Protein AF-A0A7Y6PYQ0-F1 (afdb_monomer_lite)

Sequence (535 aa):
MRLAVVCLALAAAGPAAAQTWSPADSWSPVDDDGWPRGVSLDDLRGLHECGPGELDVREGGPIGCRPSVIHDGPQLQFGIDWTSGPVFGSDRVSGGAHALGVEASYALTRSLSLAGRYELMGIAPSMLAMAEGALNQHFLGLLKYRLFGDEVGRKAWTLGAGAGWALRPSSLGSDAPLARVSLAREVGAFVDDNNAIGTALEVAYERTLDDDALSALLVSYRFGFELNIREPRNVDQPAPSSSTWRSFTADAYLGNALGFGSTLGLRANRVLSLETSAGFQFGRSDFSKQHGYSGSSWSVMTGPRLSLPFDPAAPYVQVQAGPAWFSRPEGSEIRGLAHAELGMRLHVGCGTVIDAGFWLRGDIEDRDVTSGGLLMRVGAGPSRGWRCGPAAPMFATRPAPPSTWTAETTPTEPPMYSTATLPPRPPTVSTETTVTVTPPVVEVRPIVVQPIVIEVELGIAIPGLQMRFDPRLVPIGRLRGAGHIAIEISGPSDALATFQSQLAATLDRSGVRVEGWSLVATGSTRIRARITITP

Radius of gyration: 32.63 Å; chains: 1; bounding box: 100×101×70 Å

Structure (mmCIF, N/CA/C/O backbone):
data_AF-A0A7Y6PYQ0-F1
#
_entry.id   AF-A0A7Y6PYQ0-F1
#
loop_
_atom_site.group_PDB
_atom_site.id
_atom_site.type_symbol
_atom_site.label_atom_id
_atom_site.label_alt_id
_atom_site.label_comp_id
_atom_site.label_asym_id
_atom_site.label_entity_id
_atom_site.label_seq_id
_atom_site.pdbx_PDB_ins_code
_atom_site.Cartn_x
_atom_site.Cartn_y
_atom_site.Cartn_z
_atom_site.occupancy
_atom_site.B_iso_or_equiv
_atom_site.auth_seq_id
_atom_site.auth_comp_id
_atom_site.auth_asym_id
_atom_site.auth_atom_id
_atom_site.pdbx_PDB_model_num
ATOM 1 N N . MET A 1 1 ? -4.105 50.168 1.971 1.00 35.66 1 MET A N 1
ATOM 2 C CA . MET A 1 1 ? -4.107 49.999 3.438 1.00 35.66 1 MET A CA 1
ATOM 3 C C . MET A 1 1 ? -5.550 50.146 3.914 1.00 35.66 1 MET A C 1
ATOM 5 O O . MET A 1 1 ? -6.053 51.258 3.984 1.00 35.66 1 MET A O 1
ATOM 9 N N . ARG A 1 2 ? -6.278 49.031 4.060 1.00 26.16 2 ARG A N 1
ATOM 10 C CA . ARG A 1 2 ? -7.686 49.002 4.489 1.00 26.16 2 ARG A CA 1
ATOM 11 C C . ARG A 1 2 ? -7.860 47.875 5.508 1.00 26.16 2 ARG A C 1
ATOM 13 O O . ARG A 1 2 ? -7.449 46.751 5.243 1.00 26.16 2 ARG A O 1
ATOM 20 N N . LEU A 1 3 ? -8.409 48.256 6.660 1.00 26.83 3 LEU A N 1
ATOM 21 C CA . LEU A 1 3 ? -8.832 47.428 7.789 1.00 26.83 3 LEU A CA 1
ATOM 22 C C . LEU A 1 3 ? -9.786 46.310 7.341 1.00 26.83 3 LEU A C 1
ATOM 24 O O . LEU A 1 3 ? -10.718 46.580 6.586 1.00 26.83 3 LEU A O 1
ATOM 28 N N . ALA A 1 4 ? -9.625 45.115 7.909 1.00 27.91 4 ALA A N 1
ATOM 29 C CA . ALA A 1 4 ? -10.689 44.122 8.006 1.00 27.91 4 ALA A CA 1
ATOM 30 C C . ALA A 1 4 ? -10.852 43.721 9.478 1.00 27.91 4 ALA A C 1
ATOM 32 O O . ALA A 1 4 ? -9.918 43.268 10.135 1.00 27.91 4 ALA A O 1
ATOM 33 N N . VAL A 1 5 ? -12.055 43.994 9.972 1.00 27.00 5 VAL A N 1
ATOM 34 C CA . VAL A 1 5 ? -12.572 43.754 11.317 1.00 27.00 5 VAL A CA 1
ATOM 35 C C . VAL A 1 5 ? -12.870 42.262 11.472 1.00 27.00 5 VAL A C 1
ATOM 37 O O . VAL A 1 5 ? -13.586 41.694 10.653 1.00 27.00 5 VAL A O 1
ATOM 40 N N . VAL A 1 6 ? -12.339 41.633 12.521 1.00 26.03 6 VAL A N 1
ATOM 41 C CA . VAL A 1 6 ? -12.694 40.263 12.919 1.00 26.03 6 VAL A CA 1
ATOM 42 C C . VAL A 1 6 ? -13.790 40.349 13.980 1.00 26.03 6 VAL A C 1
ATOM 44 O O . VAL A 1 6 ? -13.564 40.859 15.076 1.00 26.03 6 VAL A O 1
ATOM 47 N N . CYS A 1 7 ? -14.989 39.869 13.645 1.00 24.75 7 CYS A N 1
ATOM 48 C CA . CYS A 1 7 ? -16.087 39.695 14.591 1.00 24.75 7 CYS A CA 1
ATOM 49 C C . CYS A 1 7 ? -15.813 38.491 15.504 1.00 24.75 7 CYS A C 1
ATOM 51 O O . CYS A 1 7 ? -15.767 37.349 15.050 1.00 24.75 7 CYS A O 1
ATOM 53 N N . LEU A 1 8 ? -15.671 38.765 16.800 1.00 26.64 8 LEU A N 1
ATOM 54 C CA . LEU A 1 8 ? -15.697 37.783 17.880 1.00 26.64 8 LEU A CA 1
ATOM 55 C C . LEU A 1 8 ? -17.166 37.419 18.165 1.00 26.64 8 LEU A C 1
ATOM 57 O O . LEU A 1 8 ? -17.925 38.264 18.636 1.00 26.64 8 LEU A O 1
ATOM 61 N N . ALA A 1 9 ? -17.575 36.180 17.899 1.00 28.95 9 ALA A N 1
ATOM 62 C CA . ALA A 1 9 ? -18.847 35.653 18.388 1.00 28.95 9 ALA A CA 1
ATOM 63 C C . ALA A 1 9 ? -18.600 34.906 19.709 1.00 28.95 9 ALA A C 1
ATOM 65 O O . ALA A 1 9 ? -18.033 33.814 19.717 1.00 28.95 9 ALA A O 1
ATOM 66 N N . LEU A 1 10 ? -19.004 35.511 20.832 1.00 28.27 10 LEU A N 1
ATOM 67 C CA . LEU A 1 10 ? -19.114 34.826 22.121 1.00 28.27 10 LEU A CA 1
ATOM 68 C C . LEU A 1 10 ? -20.274 33.822 22.047 1.00 28.27 10 LEU A C 1
ATOM 70 O O . LEU A 1 10 ? -21.436 34.218 21.992 1.00 28.27 10 LEU A O 1
ATOM 74 N N . ALA A 1 11 ? -19.966 32.528 22.091 1.00 33.81 11 ALA A N 1
ATOM 75 C CA . ALA A 1 11 ? -20.957 31.501 22.386 1.00 33.81 11 ALA A CA 1
ATOM 76 C C . ALA A 1 11 ? -21.149 31.424 23.909 1.00 33.81 11 ALA A C 1
ATOM 78 O O . ALA A 1 11 ? -20.239 31.035 24.642 1.00 33.81 11 ALA A O 1
ATOM 79 N N . ALA A 1 12 ? -22.329 31.822 24.382 1.00 31.22 12 ALA A N 1
ATOM 80 C CA . ALA A 1 12 ? -22.746 31.640 25.765 1.00 31.22 12 ALA A CA 1
ATOM 81 C C . ALA A 1 12 ? -22.901 30.139 26.065 1.00 31.22 12 ALA A C 1
ATOM 83 O O . ALA A 1 12 ? -23.666 29.438 25.403 1.00 31.22 12 ALA A O 1
ATOM 84 N N . ALA A 1 13 ? -22.167 29.645 27.061 1.00 32.59 13 ALA A N 1
ATOM 85 C CA . ALA A 1 13 ? -22.352 28.305 27.600 1.00 32.59 13 ALA A CA 1
ATOM 86 C C . ALA A 1 13 ? -23.666 28.263 28.396 1.00 32.59 13 ALA A C 1
ATOM 88 O O . ALA A 1 13 ? -23.779 28.891 29.448 1.00 32.59 13 ALA A O 1
ATOM 89 N N . GLY A 1 14 ? -24.666 27.545 27.883 1.00 35.75 14 GLY A N 1
ATOM 90 C CA . GLY A 1 14 ? -25.849 27.181 28.661 1.00 35.75 14 GLY A CA 1
ATOM 91 C C . GLY A 1 14 ? -25.487 26.168 29.759 1.00 35.75 14 GLY A C 1
ATOM 92 O O . GLY A 1 14 ? -24.555 25.381 29.569 1.00 35.75 14 GLY A O 1
ATOM 93 N N . PRO A 1 15 ? -26.182 26.177 30.910 1.00 33.56 15 PRO A N 1
ATOM 94 C CA . PRO A 1 15 ? -25.933 25.223 31.983 1.00 33.56 15 PRO A CA 1
ATOM 95 C C . PRO A 1 15 ? -26.202 23.793 31.500 1.00 33.56 15 PRO A C 1
ATOM 97 O O . PRO A 1 15 ? -27.210 23.522 30.848 1.00 33.56 15 PRO A O 1
ATOM 100 N N . ALA A 1 16 ? -25.282 22.883 31.824 1.00 34.84 16 ALA A N 1
ATOM 101 C CA . ALA A 1 16 ? -25.430 21.457 31.574 1.00 34.84 16 ALA A CA 1
ATOM 102 C C . ALA A 1 16 ? -26.696 20.948 32.277 1.00 34.84 16 ALA A C 1
ATOM 104 O O . ALA A 1 16 ? -26.800 21.015 33.503 1.00 34.84 16 ALA A O 1
ATOM 105 N N . ALA A 1 17 ? -27.667 20.471 31.498 1.00 35.34 17 ALA A N 1
ATOM 106 C CA . ALA A 1 17 ? -28.837 19.800 32.038 1.00 35.34 17 ALA A CA 1
ATOM 107 C C . ALA A 1 17 ? -28.369 18.548 32.791 1.00 35.34 17 ALA A C 1
ATOM 109 O O . ALA A 1 17 ? -27.677 17.698 32.229 1.00 35.34 17 ALA A O 1
ATOM 110 N N . ALA A 1 18 ? -28.717 18.465 34.074 1.00 36.00 18 ALA A N 1
ATOM 111 C CA . ALA A 1 18 ? -28.475 17.286 34.885 1.00 36.00 18 ALA A CA 1
ATOM 112 C C . ALA A 1 18 ? -29.192 16.092 34.243 1.00 36.00 18 ALA A C 1
ATOM 114 O O . ALA A 1 18 ? -30.410 16.109 34.066 1.00 36.00 18 ALA A O 1
ATOM 115 N N . GLN A 1 19 ? -28.415 15.078 33.872 1.00 33.50 19 GLN A N 1
ATOM 116 C CA . GLN A 1 19 ? -28.906 13.817 33.339 1.00 33.50 19 GLN A CA 1
ATOM 117 C C . GLN A 1 19 ? -29.659 13.103 34.471 1.00 33.50 19 GLN A C 1
ATOM 119 O O . GLN A 1 19 ? -29.058 12.518 35.370 1.00 33.50 19 GLN A O 1
ATOM 124 N N . THR A 1 20 ? -30.983 13.225 34.485 1.00 34.59 20 THR A N 1
ATOM 125 C CA . THR A 1 20 ? -31.844 12.447 35.375 1.00 34.59 20 THR A CA 1
ATOM 126 C C . THR A 1 20 ? -31.777 10.993 34.927 1.00 34.59 20 THR A C 1
ATOM 128 O O . THR A 1 20 ? -32.319 10.648 33.879 1.00 34.59 20 THR A O 1
ATOM 131 N N . TRP A 1 21 ? -31.078 10.154 35.693 1.00 30.89 21 TRP A N 1
ATOM 132 C CA . TRP A 1 21 ? -31.093 8.704 35.513 1.00 30.89 21 TRP A CA 1
ATOM 133 C C . TRP A 1 21 ? -32.529 8.207 35.710 1.00 30.89 21 TRP A C 1
ATOM 135 O O . TRP A 1 21 ? -33.088 8.352 36.798 1.00 30.89 21 TRP A O 1
ATOM 145 N N . SER A 1 22 ? -33.136 7.677 34.649 1.00 35.44 22 SER A N 1
ATOM 146 C CA . SER A 1 22 ? -34.445 7.030 34.717 1.00 35.44 22 SER A CA 1
ATOM 147 C C . SER A 1 22 ? -34.274 5.647 35.356 1.00 35.44 22 SER A C 1
ATOM 149 O O . SER A 1 22 ? -33.515 4.831 34.833 1.00 35.44 22 SER A O 1
ATOM 151 N N . PRO A 1 23 ? -34.934 5.343 36.484 1.00 43.72 23 PRO A N 1
ATOM 152 C CA . PRO A 1 23 ? -34.868 4.030 37.102 1.00 43.72 23 PRO A CA 1
ATOM 153 C C . PRO A 1 23 ? -35.843 3.086 36.389 1.00 43.72 23 PRO A C 1
ATOM 155 O O . PRO A 1 23 ? -36.969 2.917 36.845 1.00 43.72 23 PRO A O 1
ATOM 158 N N . ALA A 1 24 ? -35.415 2.542 35.248 1.00 43.62 24 ALA A N 1
ATOM 159 C CA . ALA A 1 24 ? -35.841 1.276 34.634 1.00 43.62 24 ALA A CA 1
ATOM 160 C C . ALA A 1 24 ? -35.403 1.272 33.161 1.00 43.62 24 ALA A C 1
ATOM 162 O O . ALA A 1 24 ? -36.240 1.297 32.259 1.00 43.62 24 ALA A O 1
ATOM 163 N N . ASP A 1 25 ? -34.095 1.249 32.901 1.00 50.03 25 ASP A N 1
ATOM 164 C CA . ASP A 1 25 ? -33.639 0.753 31.605 1.00 50.03 25 ASP A CA 1
ATOM 165 C C . ASP A 1 25 ? -33.978 -0.739 31.595 1.00 50.03 25 ASP A C 1
ATOM 167 O O . ASP A 1 25 ? -33.321 -1.546 32.256 1.00 50.03 25 ASP A O 1
ATOM 171 N N . SER A 1 26 ? -35.090 -1.087 30.942 1.00 55.53 26 SER A N 1
ATOM 172 C CA . SER A 1 26 ? -35.462 -2.469 30.666 1.00 55.53 26 SER A CA 1
ATOM 173 C C . SER A 1 26 ? -34.240 -3.150 30.071 1.00 55.53 26 SER A C 1
ATOM 175 O O . SER A 1 26 ? -33.748 -2.725 29.023 1.00 55.53 26 SER A O 1
ATOM 177 N N . TRP A 1 27 ? -33.713 -4.152 30.770 1.00 57.38 27 TRP A N 1
ATOM 178 C CA . TRP A 1 27 ? -32.608 -4.948 30.268 1.00 57.38 27 TRP A CA 1
ATOM 179 C C . TRP A 1 27 ? -33.005 -5.467 28.880 1.00 57.38 27 TRP A C 1
ATOM 181 O O . TRP A 1 27 ? -34.023 -6.137 28.727 1.00 57.38 27 TRP A O 1
ATOM 191 N N . SER A 1 28 ? -32.259 -5.057 27.856 1.00 64.25 28 SER A N 1
ATOM 192 C CA . SER A 1 28 ? -32.417 -5.570 26.501 1.00 64.25 28 SER A CA 1
ATOM 193 C C . SER A 1 28 ? -31.312 -6.599 26.287 1.00 64.25 28 SER A C 1
ATOM 195 O O . SER A 1 28 ? -30.143 -6.264 26.514 1.00 64.25 28 SER A O 1
ATOM 197 N N . PRO A 1 29 ? -31.636 -7.831 25.851 1.00 68.38 29 PRO A N 1
ATOM 198 C CA . PRO A 1 29 ? -30.625 -8.840 25.556 1.00 68.38 29 PRO A CA 1
ATOM 199 C C . PRO A 1 29 ? -29.759 -8.444 24.355 1.00 68.38 29 PRO A C 1
ATOM 201 O O . PRO A 1 29 ? -28.725 -9.060 24.123 1.00 68.38 29 PRO A O 1
ATOM 204 N N . VAL A 1 30 ? -30.169 -7.416 23.608 1.00 70.75 30 VAL A N 1
ATOM 205 C CA . VAL A 1 30 ? -29.414 -6.794 22.521 1.00 70.75 30 VAL A CA 1
ATOM 206 C C . VAL A 1 30 ? -29.123 -5.320 22.814 1.00 70.75 30 VAL A C 1
ATOM 208 O O . VAL A 1 30 ? -29.856 -4.659 23.553 1.00 70.75 30 VAL A O 1
ATOM 211 N N . ASP A 1 31 ? -28.029 -4.778 22.295 1.00 69.62 31 ASP A N 1
ATOM 212 C CA . ASP A 1 31 ? -27.807 -3.333 22.270 1.00 69.62 31 ASP A CA 1
ATOM 213 C C . ASP A 1 31 ? -28.745 -2.625 21.278 1.00 69.62 31 ASP A C 1
ATOM 215 O O . ASP A 1 31 ? -29.578 -3.257 20.625 1.00 69.62 31 ASP A O 1
ATOM 219 N N . ASP A 1 32 ? -28.645 -1.296 21.205 1.00 68.38 32 ASP A N 1
ATOM 220 C CA . ASP A 1 32 ? -29.481 -0.471 20.318 1.00 68.38 32 ASP A CA 1
ATOM 221 C C . ASP A 1 32 ? -29.288 -0.826 18.829 1.00 68.38 32 ASP A C 1
ATOM 223 O O . ASP A 1 32 ? -30.072 -0.408 17.978 1.00 68.38 32 ASP A O 1
ATOM 227 N N . ASP A 1 33 ? -28.268 -1.632 18.527 1.00 60.34 33 ASP A N 1
ATOM 228 C CA . ASP A 1 33 ? -27.847 -2.044 17.195 1.00 60.34 33 ASP A CA 1
ATOM 229 C C . ASP A 1 33 ? -28.195 -3.511 16.898 1.00 60.34 33 ASP A C 1
ATOM 231 O O . ASP A 1 33 ? -27.840 -4.037 15.842 1.00 60.34 33 ASP A O 1
ATOM 235 N N . GLY A 1 34 ? -28.896 -4.180 17.819 1.00 68.50 34 GLY A N 1
ATOM 236 C CA . GLY A 1 34 ? -29.306 -5.573 17.675 1.00 68.50 34 GLY A CA 1
ATOM 237 C C . GLY A 1 34 ? -28.211 -6.593 18.001 1.00 68.50 34 GLY A C 1
ATOM 238 O O . GLY A 1 34 ? -28.412 -7.782 17.746 1.00 68.50 34 GLY A O 1
ATOM 239 N N . TRP A 1 35 ? -27.073 -6.176 18.573 1.00 70.12 35 TRP A N 1
ATOM 240 C CA . TRP A 1 35 ? -26.009 -7.092 18.986 1.00 70.12 35 TRP A CA 1
ATOM 241 C C . TRP A 1 35 ? -26.268 -7.676 20.371 1.00 70.12 35 TRP A C 1
ATOM 243 O O . TRP A 1 35 ? -26.541 -6.916 21.299 1.00 70.12 35 TRP A O 1
ATOM 253 N N . PRO A 1 36 ? -26.153 -9.004 20.558 1.00 68.94 36 PRO A N 1
ATOM 254 C CA . PRO A 1 36 ? -26.341 -9.618 21.864 1.00 68.94 36 PRO A CA 1
ATOM 255 C C . PRO A 1 36 ? -25.394 -9.043 22.922 1.00 68.94 36 PRO A C 1
ATOM 257 O O . PRO A 1 36 ? -24.183 -8.979 22.711 1.00 68.94 36 PRO A O 1
ATOM 260 N N . ARG A 1 37 ? -25.940 -8.649 24.076 1.00 71.25 37 ARG A N 1
ATOM 261 C CA . ARG A 1 37 ? -25.167 -8.175 25.231 1.00 71.25 37 ARG A CA 1
ATOM 262 C C . ARG A 1 37 ? -24.650 -9.357 26.051 1.00 71.25 37 ARG A C 1
ATOM 264 O O . ARG A 1 37 ? -25.342 -10.364 26.170 1.00 71.25 37 ARG A O 1
ATOM 271 N N . GLY A 1 38 ? -23.481 -9.220 26.683 1.00 68.31 38 GLY A N 1
ATOM 272 C CA . GLY A 1 38 ? -22.981 -10.243 27.612 1.00 68.31 38 GLY A CA 1
ATOM 273 C C . GLY A 1 38 ? -22.249 -11.420 26.960 1.00 68.31 38 GLY A C 1
ATOM 274 O O . GLY A 1 38 ? -22.116 -12.457 27.611 1.00 68.31 38 GLY A O 1
ATOM 275 N N . VAL A 1 39 ? -21.887 -11.316 25.673 1.00 68.75 39 VAL A N 1
ATOM 276 C CA . VAL A 1 39 ? -21.270 -12.409 24.908 1.00 68.75 39 VAL A CA 1
ATOM 277 C C . VAL A 1 39 ? -19.976 -11.956 24.250 1.00 68.75 39 VAL A C 1
ATOM 279 O O . VAL A 1 39 ? -19.908 -10.886 23.636 1.00 68.75 39 VAL A O 1
ATOM 282 N N . SER A 1 40 ? -18.942 -12.796 24.353 1.00 69.81 40 SER A N 1
ATOM 283 C CA . SER A 1 40 ? -17.636 -12.480 23.796 1.00 69.81 40 SER A CA 1
ATOM 284 C C . SER A 1 40 ? -17.630 -12.601 22.272 1.00 69.81 40 SER A C 1
ATOM 286 O O . SER A 1 40 ? -18.321 -13.426 21.669 1.00 69.81 40 SER A O 1
ATOM 288 N N . LEU A 1 41 ? -16.777 -11.808 21.625 1.00 67.62 41 LEU A N 1
ATOM 289 C CA . LEU A 1 41 ? -16.562 -11.899 20.183 1.00 67.62 41 LEU A CA 1
ATOM 290 C C . LEU A 1 41 ? -16.124 -13.296 19.711 1.00 67.62 41 LEU A C 1
ATOM 292 O O . LEU A 1 41 ? -16.448 -13.686 18.591 1.00 67.62 41 LEU A O 1
ATOM 296 N N . ASP A 1 42 ? -15.396 -14.045 20.541 1.00 69.50 42 ASP A N 1
ATOM 297 C CA . ASP A 1 42 ? -14.980 -15.410 20.211 1.00 69.50 42 ASP A CA 1
ATOM 298 C C . ASP A 1 42 ? -16.155 -16.394 20.249 1.00 69.50 42 ASP A C 1
ATOM 300 O O . ASP A 1 42 ? -16.233 -17.270 19.385 1.00 69.50 42 ASP A O 1
ATOM 304 N N . ASP A 1 43 ? -17.113 -16.194 21.155 1.00 74.00 43 ASP A N 1
ATOM 305 C CA . ASP A 1 43 ? -18.348 -16.983 21.190 1.00 74.00 43 ASP A CA 1
ATOM 306 C C . ASP A 1 43 ? -19.216 -16.685 19.960 1.00 74.00 43 ASP A C 1
ATOM 308 O O . ASP A 1 43 ? -19.701 -17.602 19.297 1.00 74.00 43 ASP A O 1
ATOM 312 N N . LEU A 1 44 ? -19.333 -15.407 19.576 1.00 71.62 44 LEU A N 1
ATOM 313 C CA . LEU A 1 44 ? -20.064 -15.002 18.370 1.00 71.62 44 LEU A CA 1
ATOM 314 C C . LEU A 1 44 ? -19.398 -15.502 17.079 1.00 71.62 44 LEU A C 1
ATOM 316 O O . LEU A 1 44 ? -20.099 -15.792 16.112 1.00 71.62 44 LEU A O 1
ATOM 320 N N . ARG A 1 45 ? -18.064 -15.640 17.040 1.00 72.38 45 ARG A N 1
ATOM 321 C CA . ARG A 1 45 ? -17.329 -16.189 15.880 1.00 72.38 45 ARG A CA 1
ATOM 322 C C . ARG A 1 45 ? -17.669 -17.649 15.591 1.00 72.38 45 ARG A C 1
ATOM 324 O O . ARG A 1 45 ? -17.537 -18.072 14.444 1.00 72.38 45 ARG A O 1
ATOM 331 N N . GLY A 1 46 ? -18.070 -18.409 16.609 1.00 69.56 46 GLY A N 1
ATOM 332 C CA . GLY A 1 46 ? -18.496 -19.800 16.458 1.00 69.56 46 GLY A CA 1
ATOM 333 C C . GLY A 1 46 ? -19.895 -19.956 15.860 1.00 69.56 46 GLY A C 1
ATOM 334 O O . GLY A 1 46 ? -20.241 -21.049 15.414 1.00 69.56 46 GLY A O 1
ATOM 335 N N . LEU A 1 47 ? -20.689 -18.883 15.835 1.00 75.50 47 LEU A N 1
ATOM 336 C CA . LEU A 1 47 ? -22.068 -18.902 15.366 1.00 75.50 47 LEU A CA 1
ATOM 337 C C . LEU A 1 47 ? -22.148 -18.563 13.876 1.00 75.50 47 LEU A C 1
ATOM 339 O O . LEU A 1 47 ? -21.443 -17.682 13.367 1.00 75.50 47 LEU A O 1
ATOM 343 N N . HIS A 1 48 ? -23.046 -19.241 13.161 1.00 79.62 48 HIS A N 1
ATOM 344 C CA . HIS A 1 48 ? -23.400 -18.823 11.809 1.00 79.62 48 HIS A CA 1
ATOM 345 C C . HIS A 1 48 ? -24.149 -17.492 11.859 1.00 79.62 48 HIS A C 1
ATOM 347 O O . HIS A 1 48 ? -24.673 -17.073 12.888 1.00 79.62 48 HIS A O 1
ATOM 353 N N . GLU A 1 49 ? -24.156 -16.786 10.741 1.00 74.19 49 GLU A N 1
ATOM 354 C CA . GLU A 1 49 ? -24.847 -15.509 10.638 1.00 74.19 49 GLU A CA 1
ATOM 355 C C . GLU A 1 49 ? -26.356 -15.701 10.514 1.00 74.19 49 GLU A C 1
ATOM 357 O O . GLU A 1 49 ? -26.803 -16.571 9.769 1.00 74.19 49 GLU A O 1
ATOM 362 N N . CYS A 1 50 ? -27.123 -14.873 11.221 1.00 76.31 50 CYS A N 1
ATOM 363 C CA . CYS A 1 50 ? -28.575 -14.942 11.225 1.00 76.31 50 CYS A CA 1
ATOM 364 C C . CYS A 1 50 ? -29.154 -14.666 9.836 1.00 76.31 50 CYS A C 1
ATOM 366 O O . CYS A 1 50 ? -28.916 -13.611 9.242 1.00 76.31 50 CYS A O 1
ATOM 368 N N . GLY A 1 51 ? -29.988 -15.583 9.352 1.00 77.56 51 GLY A N 1
ATOM 369 C CA . GLY A 1 51 ? -30.904 -15.322 8.253 1.00 77.56 51 GLY A CA 1
ATOM 370 C C . GLY A 1 51 ? -32.042 -14.370 8.656 1.00 77.56 51 GLY A C 1
ATOM 371 O O . GLY A 1 51 ? -32.238 -14.065 9.839 1.00 77.56 51 GLY A O 1
ATOM 372 N N . PRO A 1 52 ? -32.842 -13.895 7.684 1.00 73.94 52 PRO A N 1
ATOM 373 C CA . PRO A 1 52 ? -34.027 -13.090 7.968 1.00 73.94 52 PRO A CA 1
ATOM 374 C C . PRO A 1 52 ? -34.972 -13.808 8.947 1.00 73.94 52 PRO A C 1
ATOM 376 O O . PRO A 1 52 ? -35.495 -14.874 8.633 1.00 73.94 52 PRO A O 1
ATOM 379 N N . GLY A 1 53 ? -35.196 -13.216 10.126 1.00 76.94 53 GLY A N 1
ATOM 380 C CA . GLY A 1 53 ? -36.080 -13.761 11.166 1.00 76.94 53 GLY A CA 1
ATOM 381 C C . GLY A 1 53 ? -35.466 -14.841 12.066 1.00 76.94 53 GLY A C 1
ATOM 382 O O . GLY A 1 53 ? -36.170 -15.371 12.917 1.00 76.94 53 GLY A O 1
ATOM 383 N N . GLU A 1 54 ? -34.180 -15.162 11.906 1.00 79.44 54 GLU A N 1
ATOM 384 C CA . GLU A 1 54 ? -33.495 -16.177 12.723 1.00 79.44 54 GLU A CA 1
ATOM 385 C C . GLU A 1 54 ? -32.992 -15.635 14.069 1.00 79.44 54 GLU A C 1
ATOM 387 O O . GLU A 1 54 ? -32.789 -16.392 15.017 1.00 79.44 54 GLU A O 1
ATOM 392 N N . LEU A 1 55 ? -32.816 -14.315 14.167 1.00 74.94 55 LEU A N 1
ATOM 393 C CA . LEU A 1 55 ? -32.398 -13.648 15.395 1.00 74.94 55 LEU A CA 1
ATOM 394 C C . LEU A 1 55 ? -33.549 -13.659 16.430 1.00 74.94 55 LEU A C 1
ATOM 396 O O . LEU A 1 55 ? -34.268 -12.674 16.578 1.00 74.94 55 LEU A O 1
ATOM 400 N N . ASP A 1 56 ? -33.732 -14.777 17.137 1.00 74.19 56 ASP A N 1
ATOM 401 C CA . ASP A 1 56 ? -34.633 -14.908 18.295 1.00 74.19 56 ASP A CA 1
ATOM 402 C C . ASP A 1 56 ? -33.829 -14.701 19.585 1.00 74.19 56 ASP A C 1
ATOM 404 O O . ASP A 1 56 ? -33.324 -15.649 20.192 1.00 74.19 56 ASP A O 1
ATOM 408 N N . VAL A 1 57 ? -33.644 -13.439 19.983 1.00 67.50 57 VAL A N 1
ATOM 409 C CA . VAL A 1 57 ? -32.940 -13.123 21.232 1.00 67.50 57 VAL A CA 1
ATOM 410 C C . VAL A 1 57 ? -33.942 -13.063 22.378 1.00 67.50 57 VAL A C 1
ATOM 412 O O . VAL A 1 57 ? -34.667 -12.083 22.544 1.00 67.50 57 VAL A O 1
ATOM 415 N N . ARG A 1 58 ? -33.971 -14.121 23.191 1.00 73.69 58 ARG A N 1
ATOM 416 C CA . ARG A 1 58 ? -34.747 -14.173 24.439 1.00 73.69 58 ARG A CA 1
ATOM 417 C C . ARG A 1 58 ? -33.838 -13.942 25.633 1.00 73.69 58 ARG A C 1
ATOM 419 O O . ARG A 1 58 ? -32.692 -14.383 25.640 1.00 73.69 58 ARG A O 1
ATOM 426 N N . GLU A 1 59 ? -34.366 -13.295 26.666 1.00 66.44 59 GLU A N 1
ATOM 427 C CA . GLU A 1 59 ? -33.671 -13.155 27.946 1.00 66.44 59 GLU A CA 1
ATOM 428 C C . GLU A 1 59 ? -33.245 -14.528 28.488 1.00 66.44 59 GLU A C 1
ATOM 430 O O . GLU A 1 59 ? -34.075 -15.419 28.669 1.00 66.44 59 GLU A O 1
ATOM 435 N N . GLY A 1 60 ? -31.934 -14.719 28.680 1.00 68.38 60 GLY A N 1
ATOM 436 C CA . GLY A 1 60 ? -31.344 -15.982 29.137 1.00 68.38 60 GLY A CA 1
ATOM 437 C C . GLY A 1 60 ? -31.354 -17.137 28.123 1.00 68.38 60 GLY A C 1
ATOM 438 O O . GLY A 1 60 ? -30.935 -18.241 28.471 1.00 68.38 60 GLY A O 1
ATOM 439 N N . GLY A 1 61 ? -31.823 -16.918 26.890 1.00 73.00 61 GLY A N 1
ATOM 440 C CA . GLY A 1 61 ? -31.804 -17.919 25.822 1.00 73.00 61 GLY A CA 1
ATOM 441 C C . GLY A 1 61 ? -30.424 -18.054 25.161 1.00 73.00 61 GLY A C 1
ATOM 442 O O . GLY A 1 61 ? -29.659 -17.088 25.139 1.00 73.00 61 GLY A O 1
ATOM 443 N N . PRO A 1 62 ? -30.076 -19.231 24.607 1.00 74.31 62 PRO A N 1
ATOM 444 C CA . PRO A 1 62 ? -28.856 -19.382 23.824 1.00 74.31 62 PRO A CA 1
ATOM 445 C C . PRO A 1 62 ? -28.941 -18.543 22.544 1.00 74.31 62 PRO A C 1
ATOM 447 O O . PRO A 1 62 ? -29.964 -18.541 21.859 1.00 74.31 62 PRO A O 1
ATOM 450 N N . ILE A 1 63 ? -27.848 -17.870 22.191 1.00 74.25 63 ILE A N 1
ATOM 451 C CA . ILE A 1 63 ? -27.746 -17.158 20.917 1.00 74.25 63 ILE A CA 1
ATOM 452 C C . ILE A 1 63 ? -27.474 -18.197 19.831 1.00 74.25 63 ILE A C 1
ATOM 454 O O . ILE A 1 63 ? -26.404 -18.802 19.796 1.00 74.25 63 ILE A O 1
ATOM 458 N N . GLY A 1 64 ? -28.462 -18.425 18.966 1.00 79.44 64 GLY A N 1
ATOM 459 C CA . GLY A 1 64 ? -28.363 -19.418 17.895 1.00 79.44 64 GLY A CA 1
ATOM 460 C C . GLY A 1 64 ? -27.534 -18.962 16.694 1.00 79.44 64 GLY A C 1
ATOM 461 O O . GLY A 1 64 ? -26.993 -19.802 15.984 1.00 79.44 64 GLY A O 1
ATOM 462 N N . CYS A 1 65 ? -27.425 -17.652 16.470 1.00 80.19 65 CYS A N 1
ATOM 463 C CA . CYS A 1 65 ? -26.755 -17.066 15.313 1.00 80.19 65 CYS A CA 1
ATOM 464 C C . CYS A 1 65 ? -26.203 -15.670 15.651 1.00 80.19 65 CYS A C 1
ATOM 466 O O . CYS A 1 65 ? -26.707 -14.993 16.548 1.00 80.19 65 CYS A O 1
ATOM 468 N N . ARG A 1 66 ? -25.172 -15.212 14.934 1.00 76.62 66 ARG A N 1
ATOM 469 C CA . ARG A 1 66 ? -24.650 -13.843 15.063 1.00 76.62 66 ARG A CA 1
ATOM 470 C C . ARG A 1 66 ? -25.408 -12.885 14.132 1.00 76.62 66 ARG A C 1
ATOM 472 O O . ARG A 1 66 ? -25.625 -13.245 12.973 1.00 76.62 66 ARG A O 1
ATOM 479 N N . PRO A 1 67 ? -25.766 -11.667 14.568 1.00 70.62 67 PRO A N 1
ATOM 480 C CA . PRO A 1 67 ? -26.309 -10.656 13.666 1.00 70.62 67 PRO A CA 1
ATOM 481 C C . PRO A 1 67 ? -25.354 -10.397 12.493 1.00 70.62 67 PRO A C 1
ATOM 483 O O . PRO A 1 67 ? -24.129 -10.438 12.650 1.00 70.62 67 PRO A O 1
ATOM 486 N N . SER A 1 68 ? -25.904 -10.114 11.313 1.00 68.00 68 SER A N 1
ATOM 487 C CA . SER A 1 68 ? -25.108 -9.585 10.203 1.00 68.00 68 SER A CA 1
ATOM 488 C C . SER A 1 68 ? -24.514 -8.236 10.605 1.00 68.00 68 SER A C 1
ATOM 490 O O . SER A 1 68 ? -25.218 -7.449 11.241 1.00 68.00 68 SER A O 1
ATOM 492 N N . VAL A 1 69 ? -23.287 -7.900 10.191 1.00 65.69 69 VAL A N 1
ATOM 493 C CA . VAL A 1 69 ? -22.839 -6.502 10.304 1.00 65.69 69 VAL A CA 1
ATOM 494 C C . VAL A 1 69 ? -23.713 -5.666 9.377 1.00 65.69 69 VAL A C 1
ATOM 496 O O . VAL A 1 69 ? -23.659 -5.787 8.153 1.00 65.69 69 VAL A O 1
ATOM 499 N N . ILE A 1 70 ? -24.585 -4.868 9.984 1.00 58.09 70 ILE A N 1
ATOM 500 C CA . ILE A 1 70 ? -25.510 -4.002 9.266 1.00 58.09 70 ILE A CA 1
ATOM 501 C C . ILE A 1 70 ? -24.710 -2.808 8.745 1.00 58.09 70 ILE A C 1
ATOM 503 O O . ILE A 1 70 ? -23.999 -2.137 9.495 1.00 58.09 70 ILE A O 1
ATOM 507 N N . HIS A 1 71 ? -24.816 -2.551 7.444 1.00 57.62 71 HIS A N 1
ATOM 508 C CA . HIS A 1 71 ? -24.291 -1.333 6.842 1.00 57.62 71 HIS A CA 1
ATOM 509 C C . HIS A 1 71 ? -25.333 -0.227 6.973 1.00 57.62 71 HIS A C 1
ATOM 511 O O . HIS A 1 71 ? -26.346 -0.240 6.270 1.00 57.62 71 HIS A O 1
ATOM 517 N N . ASP A 1 72 ? -25.069 0.756 7.830 1.00 55.78 72 ASP A N 1
ATOM 518 C CA . ASP A 1 72 ? -25.857 1.986 7.882 1.00 55.78 72 ASP A CA 1
ATOM 519 C C . ASP A 1 72 ? -25.399 2.924 6.748 1.00 55.78 72 ASP A C 1
ATOM 521 O O . ASP A 1 72 ? -24.681 3.905 6.933 1.00 55.78 72 ASP A O 1
ATOM 525 N N . GLY A 1 73 ? -25.789 2.587 5.516 1.00 66.56 73 GLY A N 1
ATOM 526 C CA . GLY A 1 73 ? -25.577 3.419 4.331 1.00 66.56 73 GLY A CA 1
ATOM 527 C C . GLY A 1 73 ? -24.432 2.981 3.403 1.00 66.56 73 GLY A C 1
ATOM 528 O O . GLY A 1 73 ? -23.978 1.838 3.452 1.00 66.56 73 GLY A O 1
ATOM 529 N N . PRO A 1 74 ? -24.000 3.867 2.486 1.00 70.81 74 PRO A N 1
ATOM 530 C CA . PRO A 1 74 ? -23.014 3.535 1.463 1.00 70.81 74 PRO A CA 1
ATOM 531 C C . PRO A 1 74 ? -21.637 3.284 2.077 1.00 70.81 74 PRO A C 1
ATOM 533 O O . PRO A 1 74 ? -21.087 4.167 2.732 1.00 70.81 74 PRO A O 1
ATOM 536 N N . GLN A 1 75 ? -21.060 2.109 1.833 1.00 83.94 75 GLN A N 1
ATOM 537 C CA . GLN A 1 75 ? -19.693 1.788 2.237 1.00 83.94 75 GLN A CA 1
ATOM 538 C C . GLN A 1 75 ? -18.741 2.061 1.076 1.00 83.94 75 GLN A C 1
ATOM 540 O O . GLN A 1 75 ? -18.929 1.563 -0.039 1.00 83.94 75 GLN A O 1
ATOM 545 N N . LEU A 1 76 ? -17.706 2.849 1.353 1.00 82.12 76 LEU A N 1
ATOM 546 C CA . LEU A 1 76 ? -16.680 3.203 0.381 1.00 82.12 76 LEU A CA 1
ATOM 547 C C . LEU A 1 76 ? -15.383 2.502 0.750 1.00 82.12 76 LEU A C 1
ATOM 549 O O . LEU A 1 76 ? -14.906 2.642 1.871 1.00 82.12 76 LEU A O 1
ATOM 553 N N . GLN A 1 77 ? -14.795 1.784 -0.195 1.00 88.25 77 GLN A N 1
ATOM 554 C CA . GLN A 1 77 ? -13.453 1.235 -0.070 1.00 88.25 77 GLN A CA 1
ATOM 555 C C . GLN A 1 77 ? -12.531 1.950 -1.044 1.00 88.25 77 GLN A C 1
ATOM 557 O O . GLN A 1 77 ? -12.888 2.186 -2.193 1.00 88.25 77 GLN A O 1
ATOM 562 N N . PHE A 1 78 ? -11.312 2.210 -0.611 1.00 84.88 78 PHE A N 1
ATOM 563 C CA . PHE A 1 78 ? -10.250 2.699 -1.469 1.00 84.88 78 PHE A CA 1
ATOM 564 C C . PHE A 1 78 ? -9.018 1.841 -1.246 1.00 84.88 78 PHE A C 1
ATOM 566 O O . PHE A 1 78 ? -8.733 1.437 -0.120 1.00 84.88 78 PHE A O 1
ATOM 573 N N . GLY A 1 79 ? -8.292 1.552 -2.313 1.00 84.44 79 GLY A N 1
ATOM 574 C CA . GLY A 1 79 ? -7.108 0.722 -2.271 1.00 84.44 79 GLY A CA 1
ATOM 575 C C . GLY A 1 79 ? -6.037 1.202 -3.229 1.00 84.44 79 GLY A C 1
ATOM 576 O O . GLY A 1 79 ? -6.314 1.833 -4.243 1.00 84.44 79 GLY A O 1
ATOM 577 N N . ILE A 1 80 ? -4.806 0.880 -2.874 1.00 81.56 80 ILE A N 1
ATOM 578 C CA . ILE A 1 80 ? -3.623 1.015 -3.707 1.00 81.56 80 ILE A CA 1
ATOM 579 C C . ILE A 1 80 ? -3.033 -0.380 -3.798 1.00 81.56 80 ILE A C 1
ATOM 581 O O . ILE A 1 80 ? -2.935 -1.078 -2.784 1.00 81.56 80 ILE A O 1
ATOM 585 N N . ASP A 1 81 ? -2.650 -0.803 -4.990 1.00 84.94 81 ASP A N 1
ATOM 586 C CA . ASP A 1 81 ? -2.095 -2.126 -5.190 1.00 84.94 81 ASP A CA 1
ATOM 587 C C . ASP A 1 81 ? -0.836 -2.114 -6.037 1.00 84.94 81 ASP A C 1
ATOM 589 O O . ASP A 1 81 ? -0.649 -1.304 -6.940 1.00 84.94 81 ASP A O 1
ATOM 593 N N . TRP A 1 82 ? 0.040 -3.048 -5.701 1.00 83.56 82 TRP A N 1
ATOM 594 C CA . TRP A 1 82 ? 1.140 -3.455 -6.544 1.00 83.56 82 TRP A CA 1
ATOM 595 C C . TRP A 1 82 ? 0.716 -4.721 -7.261 1.00 83.56 82 TRP A C 1
ATOM 597 O O . TRP A 1 82 ? 0.317 -5.679 -6.603 1.00 83.56 82 TRP A O 1
ATOM 607 N N . THR A 1 83 ? 0.898 -4.772 -8.572 1.00 87.00 83 THR A N 1
ATOM 608 C CA . THR A 1 83 ? 0.557 -5.922 -9.403 1.00 87.00 83 THR A CA 1
ATOM 609 C C . THR A 1 83 ? 1.785 -6.406 -10.173 1.00 87.00 83 THR A C 1
ATOM 611 O O . THR A 1 83 ? 2.590 -5.611 -10.647 1.00 87.00 83 THR A O 1
ATOM 614 N N . SER A 1 84 ? 1.974 -7.717 -10.290 1.00 82.25 84 SER A N 1
ATOM 615 C CA . SER A 1 84 ? 3.060 -8.298 -11.084 1.00 82.25 84 SER A CA 1
ATOM 616 C C . SER A 1 84 ? 2.707 -9.676 -11.614 1.00 82.25 84 SER A C 1
ATOM 618 O O . SER A 1 84 ? 2.050 -10.444 -10.916 1.00 82.25 84 SER A O 1
ATOM 620 N N . GLY A 1 85 ? 3.196 -10.036 -12.793 1.00 82.00 85 GLY A N 1
ATOM 621 C CA . GLY A 1 85 ? 3.048 -11.397 -13.296 1.00 82.00 85 GLY A CA 1
ATOM 622 C C . GLY A 1 85 ? 3.392 -11.547 -14.772 1.00 82.00 85 GLY A C 1
ATOM 623 O O . GLY A 1 85 ? 3.751 -10.566 -15.418 1.00 82.00 85 GLY A O 1
ATOM 624 N N . PRO A 1 86 ? 3.353 -12.771 -15.315 1.00 83.81 86 PRO A N 1
ATOM 625 C CA . PRO A 1 86 ? 3.632 -13.003 -16.723 1.00 83.81 86 PRO A CA 1
ATOM 626 C C . PRO A 1 86 ? 2.539 -12.448 -17.645 1.00 83.81 86 PRO A C 1
ATOM 628 O O . PRO A 1 86 ? 1.341 -12.556 -17.367 1.00 83.81 86 PRO A O 1
ATOM 631 N N . VAL A 1 87 ? 2.982 -11.926 -18.786 1.00 89.81 87 VAL A N 1
ATOM 632 C CA . VAL A 1 87 ? 2.165 -11.563 -19.947 1.00 89.81 87 VAL A CA 1
ATOM 633 C C . VAL A 1 87 ? 2.479 -12.528 -21.081 1.00 89.81 87 VAL A C 1
ATOM 635 O O . VAL A 1 87 ? 3.638 -12.846 -21.348 1.00 89.81 87 VAL A O 1
ATOM 638 N N . PHE A 1 88 ? 1.432 -12.971 -21.757 1.00 89.06 88 PHE A N 1
ATOM 639 C CA . PHE A 1 88 ? 1.437 -13.897 -22.872 1.00 89.06 88 PHE A CA 1
ATOM 640 C C . PHE A 1 88 ? 0.846 -13.189 -24.091 1.00 89.06 88 PHE A C 1
ATOM 642 O O . PHE A 1 88 ? -0.263 -12.657 -24.038 1.00 89.06 88 PHE A O 1
ATOM 649 N N . GLY A 1 89 ? 1.583 -13.195 -25.193 1.00 86.88 89 GLY A N 1
ATOM 650 C CA . GLY A 1 89 ? 1.165 -12.611 -26.462 1.00 86.88 89 GLY A CA 1
ATOM 651 C C . GLY A 1 89 ? 2.001 -13.188 -27.595 1.00 86.88 89 GLY A C 1
ATOM 652 O O . GLY A 1 89 ? 2.446 -14.332 -27.524 1.00 86.88 89 GLY A O 1
ATOM 653 N N . SER A 1 90 ? 2.273 -12.391 -28.626 1.00 81.81 90 SER A N 1
ATOM 654 C CA . SER A 1 90 ? 3.296 -12.754 -29.611 1.00 81.81 90 SER A CA 1
ATOM 655 C C . SER A 1 90 ? 4.691 -12.823 -28.966 1.00 81.81 90 SER A C 1
ATOM 657 O O . SER A 1 90 ? 4.907 -12.313 -27.861 1.00 81.81 90 SER A O 1
ATOM 659 N N . ASP A 1 91 ? 5.670 -13.401 -29.668 1.00 71.69 91 ASP A N 1
ATOM 660 C CA . ASP A 1 91 ? 7.068 -13.483 -29.206 1.00 71.69 91 ASP A CA 1
ATOM 661 C C . ASP A 1 91 ? 7.665 -12.110 -28.837 1.00 71.69 91 ASP A C 1
ATOM 663 O O . ASP A 1 91 ? 8.619 -12.026 -28.070 1.00 71.69 91 ASP A O 1
ATOM 667 N N . ARG A 1 92 ? 7.097 -11.018 -29.369 1.00 66.12 92 ARG A N 1
ATOM 668 C CA . ARG A 1 92 ? 7.526 -9.639 -29.094 1.00 66.12 92 ARG A CA 1
ATOM 669 C C . ARG A 1 92 ? 6.914 -9.031 -27.833 1.00 66.12 92 ARG A C 1
ATOM 671 O O . ARG A 1 92 ? 7.437 -8.032 -27.353 1.00 66.12 92 ARG A O 1
ATOM 678 N N . VAL A 1 93 ? 5.810 -9.588 -27.332 1.00 71.50 93 VAL A N 1
ATOM 679 C CA . VAL A 1 93 ? 5.010 -8.992 -26.245 1.00 71.50 93 VAL A CA 1
ATOM 680 C C . VAL A 1 93 ? 4.910 -9.903 -25.017 1.00 71.50 93 VAL A C 1
ATOM 682 O O . VAL A 1 93 ? 4.478 -9.476 -23.948 1.00 71.50 93 VAL A O 1
ATOM 685 N N . SER A 1 94 ? 5.360 -11.152 -25.140 1.00 82.00 94 SER A N 1
ATOM 686 C CA . SER A 1 94 ? 5.478 -12.063 -24.004 1.00 82.00 94 SER A CA 1
ATOM 687 C C . SER A 1 94 ? 6.600 -11.618 -23.060 1.00 82.00 94 SER A C 1
ATOM 689 O O . SER A 1 94 ? 7.699 -11.274 -23.498 1.00 82.00 94 SER A O 1
ATOM 691 N N . GLY A 1 95 ? 6.333 -11.616 -21.754 1.00 82.75 95 GLY A N 1
ATOM 692 C CA . GLY A 1 95 ? 7.268 -11.074 -20.771 1.00 82.75 95 GLY A CA 1
ATOM 693 C C . GLY A 1 95 ? 6.710 -10.998 -19.355 1.00 82.75 95 GLY A C 1
ATOM 694 O O . GLY A 1 95 ? 5.789 -11.726 -18.995 1.00 82.75 95 GLY A O 1
ATOM 695 N N . GLY A 1 96 ? 7.281 -10.111 -18.546 1.00 79.44 96 GLY A N 1
ATOM 696 C CA . GLY A 1 96 ? 6.755 -9.716 -17.244 1.00 79.44 96 GLY A CA 1
ATOM 697 C C . GLY A 1 96 ? 5.977 -8.403 -17.327 1.00 79.44 96 GLY A C 1
ATOM 698 O O . GLY A 1 96 ? 6.390 -7.462 -18.005 1.00 79.44 96 GLY A O 1
ATOM 699 N N . ALA A 1 97 ? 4.867 -8.340 -16.602 1.00 85.75 97 ALA A N 1
ATOM 700 C CA . ALA A 1 97 ? 4.154 -7.122 -16.262 1.00 85.75 97 ALA A CA 1
ATOM 701 C C . ALA A 1 97 ? 4.436 -6.748 -14.812 1.00 85.75 97 ALA A C 1
ATOM 703 O O . ALA A 1 97 ? 4.409 -7.604 -13.924 1.00 85.75 97 ALA A O 1
ATOM 704 N N . HIS A 1 98 ? 4.642 -5.457 -14.571 1.00 83.31 98 HIS A N 1
ATOM 705 C CA . HIS A 1 98 ? 4.555 -4.873 -13.241 1.00 83.31 98 HIS A CA 1
ATOM 706 C C . HIS A 1 98 ? 3.699 -3.628 -13.342 1.00 83.31 98 HIS A C 1
ATOM 708 O O . HIS A 1 98 ? 3.939 -2.765 -14.186 1.00 83.31 98 HIS A O 1
ATOM 714 N N . ALA A 1 99 ? 2.687 -3.558 -12.500 1.00 85.44 99 ALA A N 1
ATOM 715 C CA . ALA A 1 99 ? 1.737 -2.481 -12.506 1.00 85.44 99 ALA A CA 1
ATOM 716 C C . ALA A 1 99 ? 1.530 -1.934 -11.115 1.00 85.44 99 ALA A C 1
ATOM 718 O O . ALA A 1 99 ? 1.783 -2.573 -10.092 1.00 85.44 99 ALA A O 1
ATOM 719 N N . LEU A 1 100 ? 1.034 -0.718 -11.124 1.00 84.19 100 LEU A N 1
ATOM 720 C CA . LEU A 1 100 ? 0.590 -0.051 -9.944 1.00 84.19 100 LEU A CA 1
ATOM 721 C C . LEU A 1 100 ? -0.848 0.391 -10.146 1.00 84.19 100 LEU A C 1
ATOM 723 O O . LEU A 1 100 ? -1.134 1.165 -11.061 1.00 84.19 100 LEU A O 1
ATOM 727 N N . GLY A 1 101 ? -1.711 -0.082 -9.257 1.00 85.88 101 GLY A N 1
ATOM 728 C CA . GLY A 1 101 ? -3.130 0.185 -9.273 1.00 85.88 101 GLY A CA 1
ATOM 729 C C . GLY A 1 101 ? -3.585 1.128 -8.169 1.00 85.88 101 GLY A C 1
ATOM 730 O O . GLY A 1 101 ? -3.045 1.154 -7.060 1.00 85.88 101 GLY A O 1
ATOM 731 N N . VAL A 1 102 ? -4.633 1.884 -8.474 1.00 85.12 102 VAL A N 1
ATOM 732 C CA . VAL A 1 102 ? -5.537 2.455 -7.476 1.00 85.12 102 VAL A CA 1
ATOM 733 C C . VAL A 1 102 ? -6.944 1.964 -7.759 1.00 85.12 102 VAL A C 1
ATOM 735 O O . VAL A 1 102 ? -7.355 1.812 -8.910 1.00 85.12 102 VAL A O 1
ATOM 738 N N . GLU A 1 103 ? -7.703 1.736 -6.701 1.00 93.12 103 GLU A N 1
ATOM 739 C CA . GLU A 1 103 ? -9.057 1.226 -6.785 1.00 93.12 103 GLU A CA 1
ATOM 740 C C . GLU A 1 103 ? -9.964 1.971 -5.812 1.00 93.12 103 GLU A C 1
ATOM 742 O O . GLU A 1 103 ? -9.611 2.180 -4.655 1.00 93.12 103 GLU A O 1
ATOM 747 N N . ALA A 1 104 ? -11.154 2.338 -6.268 1.00 86.19 104 ALA A N 1
ATOM 748 C CA . ALA A 1 104 ? -12.232 2.817 -5.419 1.00 86.19 104 ALA A CA 1
ATOM 749 C C . ALA A 1 104 ? -13.444 1.915 -5.636 1.00 86.19 104 ALA A C 1
ATOM 751 O O . ALA A 1 104 ? -13.826 1.666 -6.778 1.00 86.19 104 ALA A O 1
ATOM 752 N N . SER A 1 105 ? -14.053 1.419 -4.563 1.00 93.25 105 SER A N 1
ATOM 753 C CA . SER A 1 105 ? -15.260 0.610 -4.642 1.00 93.25 105 SER A CA 1
ATOM 754 C C . SER A 1 105 ? -16.366 1.100 -3.723 1.00 93.25 105 SER A C 1
ATOM 756 O O . SER A 1 105 ? -16.134 1.712 -2.684 1.00 93.25 105 SER A O 1
ATOM 758 N N . TYR A 1 106 ? -17.586 0.840 -4.162 1.00 88.50 106 TYR A N 1
ATOM 759 C CA . TYR A 1 106 ? -18.832 1.177 -3.508 1.00 88.50 106 TYR A CA 1
ATOM 760 C C . TYR A 1 106 ? -19.585 -0.123 -3.238 1.00 88.50 106 TYR A C 1
ATOM 762 O O . TYR A 1 106 ? -19.913 -0.856 -4.179 1.00 88.50 106 TYR A O 1
ATOM 770 N N . ALA A 1 107 ? -19.845 -0.438 -1.971 1.00 90.56 107 ALA A N 1
ATOM 771 C CA . ALA A 1 107 ? -20.626 -1.617 -1.619 1.00 90.56 107 ALA A CA 1
ATOM 772 C C . ALA A 1 107 ? -22.116 -1.353 -1.879 1.00 90.56 107 ALA A C 1
ATOM 774 O O . ALA A 1 107 ? -22.714 -0.446 -1.305 1.00 90.56 107 ALA A O 1
ATOM 775 N N . LEU A 1 108 ? -22.711 -2.150 -2.768 1.00 87.06 108 LEU A N 1
ATOM 776 C CA . LEU A 1 108 ? -24.157 -2.174 -3.008 1.00 87.06 108 LEU A CA 1
ATOM 777 C C . LEU A 1 108 ? -24.873 -2.959 -1.909 1.00 87.06 108 LEU A C 1
ATOM 779 O O . LEU A 1 108 ? -25.984 -2.631 -1.507 1.00 87.06 108 LEU A O 1
ATOM 783 N N . THR A 1 109 ? -24.227 -4.032 -1.467 1.00 85.94 109 THR A N 1
ATOM 784 C CA . THR A 1 109 ? -24.629 -4.870 -0.345 1.00 85.94 109 THR A CA 1
ATOM 785 C C . THR A 1 109 ? -23.367 -5.274 0.405 1.00 85.94 109 THR A C 1
ATOM 787 O O . THR A 1 109 ? -22.255 -5.034 -0.064 1.00 85.94 109 THR A O 1
ATOM 790 N N . ARG A 1 110 ? -23.531 -5.983 1.518 1.00 81.50 110 ARG A N 1
ATOM 791 C CA . ARG A 1 110 ? -22.416 -6.574 2.257 1.00 81.50 110 ARG A CA 1
ATOM 792 C C . ARG A 1 110 ? -21.473 -7.410 1.391 1.00 81.50 110 ARG A C 1
ATOM 794 O O . ARG A 1 110 ? -20.253 -7.302 1.496 1.00 81.50 110 ARG A O 1
ATOM 801 N N . SER A 1 111 ? -22.042 -8.244 0.528 1.00 89.19 111 SER A N 1
ATOM 802 C CA . SER A 1 111 ? -21.268 -9.146 -0.321 1.00 89.19 111 SER A CA 1
ATOM 803 C C . SER A 1 111 ? -21.016 -8.588 -1.710 1.00 89.19 111 SER A C 1
ATOM 805 O O . SER A 1 111 ? -20.154 -9.112 -2.391 1.00 89.19 111 SER A O 1
ATOM 807 N N . LEU A 1 112 ? -21.730 -7.565 -2.170 1.00 92.81 112 LEU A N 1
ATOM 808 C CA . LEU A 1 112 ? -21.639 -7.099 -3.554 1.00 92.81 112 LEU A CA 1
ATOM 809 C C . LEU A 1 112 ? -21.130 -5.662 -3.613 1.00 92.81 112 LEU A C 1
ATOM 811 O O . LEU A 1 112 ? -21.760 -4.772 -3.046 1.00 92.81 112 LEU A O 1
ATOM 815 N N . SER A 1 113 ? -20.055 -5.415 -4.358 1.00 94.62 113 SER A N 1
ATOM 816 C CA . SER A 1 113 ? -19.554 -4.062 -4.609 1.00 94.62 113 SER A CA 1
ATOM 817 C C . SER A 1 113 ? -19.237 -3.800 -6.079 1.00 94.62 113 SER A C 1
ATOM 819 O O . SER A 1 113 ? -18.969 -4.714 -6.860 1.00 94.62 113 SER A O 1
ATOM 821 N N . LEU A 1 114 ? -19.294 -2.524 -6.454 1.00 95.81 114 LEU A N 1
ATOM 822 C CA . LEU A 1 114 ? -18.848 -2.007 -7.744 1.00 95.81 114 LEU A CA 1
ATOM 823 C C . LEU A 1 114 ? -17.552 -1.239 -7.535 1.00 95.81 114 LEU A C 1
ATOM 825 O O . LEU A 1 114 ? -17.495 -0.390 -6.652 1.00 95.81 114 LEU A O 1
ATOM 829 N N . ALA A 1 115 ? -16.530 -1.506 -8.338 1.00 96.06 115 ALA A N 1
ATOM 830 C CA . ALA A 1 115 ? -15.246 -0.830 -8.244 1.00 96.06 115 ALA A CA 1
ATOM 831 C C . ALA A 1 115 ? -14.828 -0.199 -9.571 1.00 96.06 115 ALA A C 1
ATOM 833 O O . ALA A 1 115 ? -15.034 -0.777 -10.635 1.00 96.06 115 ALA A O 1
ATOM 834 N N . GLY A 1 116 ? -14.201 0.969 -9.487 1.00 93.19 116 GLY A N 1
ATOM 835 C CA . GLY A 1 116 ? -13.374 1.531 -10.545 1.00 93.19 116 GLY A CA 1
ATOM 836 C C . GLY A 1 116 ? -11.906 1.320 -10.193 1.00 93.19 116 GLY A C 1
ATOM 837 O O . GLY A 1 116 ? -11.499 1.587 -9.061 1.00 93.19 116 GLY A O 1
ATOM 838 N N . ARG A 1 117 ? -11.118 0.842 -11.151 1.00 94.81 117 ARG A N 1
ATOM 839 C CA . ARG A 1 117 ? -9.688 0.579 -10.995 1.00 94.81 117 ARG A CA 1
ATOM 840 C C . ARG A 1 117 ? -8.911 1.229 -12.131 1.00 94.81 117 ARG A C 1
ATOM 842 O O . ARG A 1 117 ? -9.313 1.147 -13.288 1.00 94.81 117 ARG A O 1
ATOM 849 N N . TYR A 1 118 ? -7.807 1.871 -11.782 1.00 91.06 118 TYR A N 1
ATOM 850 C CA . TYR A 1 118 ? -6.831 2.394 -12.728 1.00 91.06 118 TYR A CA 1
ATOM 851 C C . TYR A 1 118 ? -5.491 1.727 -12.459 1.00 91.06 118 TYR A C 1
ATOM 853 O O . TYR A 1 118 ? -5.064 1.719 -11.308 1.00 91.06 118 TYR A O 1
ATOM 861 N N . GLU A 1 119 ? -4.829 1.211 -13.492 1.00 92.06 119 GLU A N 1
ATOM 862 C CA . GLU A 1 119 ? -3.473 0.673 -13.383 1.00 92.06 119 GLU A CA 1
ATOM 863 C C . GLU A 1 119 ? -2.515 1.338 -14.362 1.00 92.06 119 GLU A C 1
ATOM 865 O O . GLU A 1 119 ? -2.822 1.508 -15.540 1.00 92.06 119 GLU A O 1
ATOM 870 N N . LEU A 1 120 ? -1.314 1.649 -13.881 1.00 88.00 120 LEU A N 1
ATOM 871 C CA . LEU A 1 120 ? -0.167 1.974 -14.716 1.00 88.00 120 LEU A CA 1
ATOM 872 C C . LEU A 1 120 ? 0.757 0.756 -14.766 1.00 88.00 120 LEU A C 1
ATOM 874 O O . LEU A 1 120 ? 1.419 0.445 -13.778 1.00 88.00 120 LEU A O 1
ATOM 878 N N . MET A 1 121 ? 0.797 0.081 -15.911 1.00 88.06 121 MET A N 1
ATOM 879 C CA . MET A 1 121 ? 1.467 -1.198 -16.130 1.00 88.06 121 MET A CA 1
ATOM 880 C C . MET A 1 121 ? 2.636 -1.060 -17.104 1.00 88.06 121 MET A C 1
ATOM 882 O O . MET A 1 121 ? 2.465 -0.628 -18.236 1.00 88.06 121 MET A O 1
ATOM 886 N N . GLY A 1 122 ? 3.829 -1.478 -16.692 1.00 85.50 122 GLY A N 1
ATOM 887 C CA . GLY A 1 122 ? 4.949 -1.707 -17.601 1.00 85.50 122 GLY A CA 1
ATOM 888 C C . GLY A 1 122 ? 4.972 -3.165 -18.046 1.00 85.50 122 GLY A C 1
ATOM 889 O O . GLY A 1 122 ? 4.874 -4.053 -17.199 1.00 85.50 122 GLY A O 1
ATOM 890 N N . ILE A 1 123 ? 5.123 -3.417 -19.349 1.00 84.12 123 ILE A N 1
ATOM 891 C CA . ILE A 1 123 ? 5.306 -4.765 -19.914 1.00 84.12 123 ILE A CA 1
ATOM 892 C C . ILE A 1 123 ? 6.677 -4.834 -20.586 1.00 84.12 123 ILE A C 1
ATOM 894 O O . ILE A 1 123 ? 6.998 -3.993 -21.430 1.00 84.12 123 ILE A O 1
ATOM 898 N N . ALA A 1 124 ? 7.488 -5.829 -20.222 1.00 78.69 124 ALA A N 1
ATOM 899 C CA . ALA A 1 124 ? 8.794 -6.053 -20.837 1.00 78.69 124 ALA A CA 1
ATOM 900 C C . ALA A 1 124 ? 9.195 -7.539 -20.839 1.00 78.69 124 ALA A C 1
ATOM 902 O O . ALA A 1 124 ? 8.852 -8.266 -19.908 1.00 78.69 124 ALA A O 1
ATOM 903 N N . PRO A 1 125 ? 9.987 -8.001 -21.824 1.00 68.56 125 PRO A N 1
ATOM 904 C CA . PRO A 1 125 ? 10.422 -9.400 -21.921 1.00 68.56 125 PRO A CA 1
ATOM 905 C C . PRO A 1 125 ? 11.310 -9.858 -20.751 1.00 68.56 125 PRO A C 1
ATOM 907 O O . PRO A 1 125 ? 11.446 -11.053 -20.504 1.00 68.56 125 PRO A O 1
ATOM 910 N N . SER A 1 126 ? 11.908 -8.927 -20.003 1.00 66.56 126 SER A N 1
ATOM 911 C CA . SER A 1 126 ? 12.630 -9.216 -18.761 1.00 66.56 126 SER A CA 1
ATOM 912 C C . SER A 1 126 ? 12.513 -8.053 -17.773 1.00 66.56 126 SER A C 1
ATOM 914 O O . SER A 1 126 ? 12.278 -6.917 -18.185 1.00 66.56 126 SER A O 1
ATOM 916 N N . MET A 1 127 ? 12.737 -8.314 -16.477 1.00 54.03 127 MET A N 1
ATOM 917 C CA . MET A 1 127 ? 12.789 -7.248 -15.461 1.00 54.03 127 MET A CA 1
ATOM 918 C C . MET A 1 127 ? 13.863 -6.192 -15.778 1.00 54.03 127 MET A C 1
ATOM 920 O O . MET A 1 127 ? 13.643 -5.007 -15.555 1.00 54.03 127 MET A O 1
ATOM 924 N N . LEU A 1 128 ? 14.994 -6.611 -16.359 1.00 51.19 128 LEU A N 1
ATOM 925 C CA . LEU A 1 128 ? 16.074 -5.727 -16.818 1.00 51.19 128 LEU A CA 1
ATOM 926 C C . LEU A 1 128 ? 15.624 -4.802 -17.962 1.00 51.19 128 LEU A C 1
ATOM 928 O O . LEU A 1 128 ? 16.036 -3.650 -18.020 1.00 51.19 128 LEU A O 1
ATOM 932 N N . ALA A 1 129 ? 14.735 -5.282 -18.834 1.00 56.59 129 ALA A N 1
ATOM 933 C CA . ALA A 1 129 ? 14.197 -4.516 -19.956 1.00 56.59 129 ALA A CA 1
ATOM 934 C C . ALA A 1 129 ? 13.019 -3.599 -19.571 1.00 56.59 129 ALA A C 1
ATOM 936 O O . ALA A 1 129 ? 12.526 -2.861 -20.419 1.00 56.59 129 ALA A O 1
ATOM 937 N N . MET A 1 130 ? 12.553 -3.600 -18.314 1.00 57.03 130 MET A N 1
ATOM 938 C CA . MET A 1 130 ? 11.417 -2.759 -17.906 1.00 57.03 130 MET A CA 1
ATOM 939 C C . MET A 1 130 ? 11.687 -1.259 -18.003 1.00 57.03 130 MET A C 1
ATOM 941 O O . MET A 1 130 ? 10.745 -0.495 -18.195 1.00 57.03 130 MET A O 1
ATOM 945 N N . ALA A 1 131 ? 12.949 -0.827 -17.928 1.00 52.94 131 ALA A N 1
ATOM 946 C CA . ALA A 1 131 ? 13.313 0.573 -18.154 1.00 52.94 131 ALA A CA 1
ATOM 947 C C . ALA A 1 131 ? 12.995 1.046 -19.589 1.00 52.94 131 ALA A C 1
ATOM 949 O O . ALA A 1 131 ? 12.757 2.233 -19.817 1.00 52.94 131 ALA A O 1
ATOM 950 N N . GLU A 1 132 ? 12.950 0.113 -20.540 1.00 54.97 132 GLU A N 1
ATOM 951 C CA . GLU A 1 132 ? 12.583 0.317 -21.947 1.00 54.97 132 GLU A CA 1
ATOM 952 C C . GLU A 1 132 ? 11.167 -0.198 -22.257 1.00 54.97 132 GLU A C 1
ATOM 954 O O . GLU A 1 132 ? 10.692 -0.094 -23.388 1.00 54.97 132 GLU A O 1
ATOM 959 N N . GLY A 1 133 ? 10.498 -0.762 -21.246 1.00 59.06 133 GLY A N 1
ATOM 960 C CA . GLY A 1 133 ? 9.181 -1.361 -21.352 1.00 59.06 133 GLY A CA 1
ATOM 961 C C . GLY A 1 133 ? 8.133 -0.339 -21.766 1.00 59.06 133 GLY A C 1
ATOM 962 O O . GLY A 1 133 ? 8.143 0.823 -21.352 1.00 59.06 133 GLY A O 1
ATOM 963 N N . ALA A 1 134 ? 7.200 -0.788 -22.591 1.00 70.06 134 ALA A N 1
ATOM 964 C CA . ALA A 1 134 ? 6.101 0.044 -23.025 1.00 70.06 134 ALA A CA 1
ATOM 965 C C . ALA A 1 134 ? 5.108 0.268 -21.870 1.00 70.06 134 ALA A C 1
ATOM 967 O O . ALA A 1 134 ? 4.684 -0.676 -21.199 1.00 70.06 134 ALA A O 1
ATOM 968 N N . LEU A 1 135 ? 4.758 1.540 -21.654 1.00 77.56 135 LEU A N 1
ATOM 969 C CA . LEU A 1 135 ? 3.757 1.972 -20.683 1.00 77.56 135 LEU A CA 1
ATOM 970 C C . LEU A 1 135 ? 2.362 1.614 -21.174 1.00 77.56 135 LEU A C 1
ATOM 972 O O . LEU A 1 135 ? 1.959 2.042 -22.249 1.00 77.56 135 LEU A O 1
ATOM 976 N N . ASN A 1 136 ? 1.615 0.894 -20.359 1.00 84.94 136 ASN A N 1
ATOM 977 C CA . ASN A 1 136 ? 0.231 0.538 -20.594 1.00 84.94 136 ASN A CA 1
ATOM 978 C C . ASN A 1 136 ? -0.622 1.120 -19.460 1.00 84.94 136 ASN A C 1
ATOM 980 O O . ASN A 1 136 ? -0.252 1.014 -18.292 1.00 84.94 136 ASN A O 1
ATOM 984 N N . GLN A 1 137 ? -1.735 1.768 -19.786 1.00 90.44 137 GLN A N 1
ATOM 985 C CA . GLN A 1 137 ? -2.674 2.287 -18.788 1.00 90.44 137 GLN A CA 1
ATOM 986 C C . GLN A 1 137 ? -3.981 1.523 -18.882 1.00 90.44 137 GLN A C 1
ATOM 988 O O . GLN A 1 137 ? -4.574 1.460 -19.956 1.00 90.44 137 GLN A O 1
ATOM 993 N N . HIS A 1 138 ? -4.456 0.962 -17.779 1.00 94.12 138 HIS A N 1
ATOM 994 C CA . HIS A 1 138 ? -5.720 0.233 -17.747 1.00 94.12 138 HIS A CA 1
ATOM 995 C C . HIS A 1 138 ? -6.760 1.007 -16.957 1.00 94.12 138 HIS A C 1
ATOM 997 O O . HIS A 1 138 ? -6.491 1.474 -15.854 1.00 94.12 138 HIS A O 1
ATOM 1003 N N . PHE A 1 139 ? -7.970 1.082 -17.499 1.00 92.56 139 PHE A N 1
ATOM 1004 C CA . PHE A 1 139 ? -9.149 1.609 -16.821 1.00 92.56 139 PHE A CA 1
ATOM 1005 C C . PHE A 1 139 ? -10.192 0.503 -16.767 1.00 92.56 139 PHE A C 1
ATOM 1007 O O . PHE A 1 139 ? -10.665 0.063 -17.810 1.00 92.56 139 PHE A O 1
ATOM 1014 N N . LEU A 1 140 ? -10.548 0.046 -15.571 1.00 97.12 140 LEU A N 1
ATOM 1015 C CA . LEU A 1 140 ? -11.386 -1.129 -15.345 1.00 97.12 140 LEU A CA 1
ATOM 1016 C C . LEU A 1 140 ? -12.594 -0.776 -14.474 1.00 97.12 140 LEU A C 1
ATOM 1018 O O . LEU A 1 140 ? -12.460 -0.130 -13.435 1.00 97.12 140 LEU A O 1
ATOM 1022 N N . GLY A 1 141 ? -13.770 -1.259 -14.870 1.00 96.00 141 GLY A N 1
ATOM 1023 C CA . GLY A 1 141 ? -14.935 -1.388 -13.999 1.00 96.00 141 GLY A CA 1
ATOM 1024 C C . GLY A 1 141 ? -15.065 -2.837 -13.533 1.00 96.00 141 GLY A C 1
ATOM 1025 O O . GLY A 1 141 ? -15.059 -3.748 -14.360 1.00 96.00 141 GLY A O 1
ATOM 1026 N N . LEU A 1 142 ? -15.177 -3.063 -12.225 1.00 97.94 142 LEU A N 1
ATOM 1027 C CA . LEU A 1 142 ? -15.225 -4.392 -11.614 1.00 97.94 142 LEU A CA 1
ATOM 1028 C C . LEU A 1 142 ? -16.516 -4.569 -10.808 1.00 97.94 142 LEU A C 1
ATOM 1030 O O . LEU A 1 142 ? -16.879 -3.718 -10.001 1.00 97.94 142 LEU A O 1
ATOM 1034 N N . LEU A 1 143 ? -17.164 -5.716 -10.970 1.00 98.19 143 LEU A N 1
ATOM 1035 C CA . LEU A 1 143 ? -18.146 -6.247 -10.035 1.00 98.19 143 LEU A CA 1
ATOM 1036 C C . LEU A 1 143 ? -17.427 -7.210 -9.090 1.00 98.19 143 LEU A C 1
ATOM 1038 O O . LEU A 1 143 ? -16.709 -8.106 -9.541 1.00 98.19 143 LEU A O 1
ATOM 1042 N N . LYS A 1 144 ? -17.610 -7.030 -7.784 1.00 97.69 144 LYS A N 1
ATOM 1043 C CA . LYS A 1 144 ? -16.946 -7.836 -6.759 1.00 97.69 144 LYS A CA 1
ATOM 1044 C C . LYS A 1 144 ? -17.958 -8.511 -5.856 1.00 97.69 144 LYS A C 1
ATOM 1046 O O . LYS A 1 144 ? -18.891 -7.869 -5.380 1.00 97.69 144 LYS A O 1
ATOM 1051 N N . TYR A 1 145 ? -17.731 -9.790 -5.593 1.00 96.94 145 TYR A N 1
ATOM 1052 C CA . TYR A 1 145 ? -18.516 -10.599 -4.678 1.00 96.94 145 TYR A CA 1
ATOM 1053 C C . TYR A 1 145 ? -17.648 -11.110 -3.521 1.00 96.94 145 TYR A C 1
ATOM 1055 O O . TYR A 1 145 ? -16.697 -11.855 -3.745 1.00 96.94 145 TYR A O 1
ATOM 1063 N N . ARG A 1 146 ? -17.957 -10.700 -2.288 1.00 93.44 146 ARG A N 1
ATOM 1064 C CA . ARG A 1 146 ? -17.229 -11.012 -1.055 1.00 93.44 146 ARG A CA 1
ATOM 1065 C C . ARG A 1 146 ? -17.923 -12.114 -0.256 1.00 93.44 146 ARG A C 1
ATOM 1067 O O . ARG A 1 146 ? -19.080 -11.992 0.149 1.00 93.44 146 ARG A O 1
ATOM 1074 N N . LEU A 1 147 ? -17.155 -13.156 0.026 1.00 91.88 147 LEU A N 1
ATOM 1075 C CA . LEU A 1 147 ? -17.481 -14.308 0.853 1.00 91.88 147 LEU A CA 1
ATOM 1076 C C . LEU A 1 147 ? -16.734 -14.181 2.184 1.00 91.88 147 LEU A C 1
ATOM 1078 O O . LEU A 1 147 ? -15.540 -14.483 2.269 1.00 91.88 147 LEU A O 1
ATOM 1082 N N . PHE A 1 148 ? -17.415 -13.707 3.224 1.00 85.06 148 PHE A N 1
ATOM 1083 C CA . PHE A 1 148 ? -16.812 -13.561 4.547 1.00 85.06 148 PHE A CA 1
ATOM 1084 C C . PHE A 1 148 ? -16.645 -14.924 5.220 1.00 85.06 148 PHE A C 1
ATOM 1086 O O . PHE A 1 148 ? -17.613 -15.651 5.415 1.00 85.06 148 PHE A O 1
ATOM 1093 N N . GLY A 1 149 ? -15.408 -15.254 5.592 1.00 80.75 149 GLY A N 1
ATOM 1094 C CA . GLY A 1 149 ? -15.121 -16.393 6.470 1.00 80.75 149 GLY A CA 1
ATOM 1095 C C . GLY A 1 149 ? -15.091 -15.997 7.947 1.00 80.75 149 GLY A C 1
ATOM 1096 O O . GLY A 1 149 ? -15.364 -16.818 8.809 1.00 80.75 149 GLY A O 1
ATOM 1097 N N . ASP A 1 150 ? -14.747 -14.742 8.234 1.00 73.94 150 ASP A N 1
ATOM 1098 C CA . ASP A 1 150 ? -14.770 -14.140 9.569 1.00 73.94 150 ASP A CA 1
ATOM 1099 C C . ASP A 1 150 ? -14.890 -12.631 9.378 1.00 73.94 150 ASP A C 1
ATOM 1101 O O . ASP A 1 150 ? -13.949 -11.964 8.958 1.00 73.94 150 ASP A O 1
ATOM 1105 N N . GLU A 1 151 ? -16.076 -12.096 9.610 1.00 74.56 151 GLU A N 1
ATOM 1106 C CA . GLU A 1 151 ? -16.383 -10.699 9.322 1.00 74.56 151 GLU A CA 1
ATOM 1107 C C . GLU A 1 151 ? -15.774 -9.729 10.330 1.00 74.56 151 GLU A C 1
ATOM 1109 O O . GLU A 1 151 ? -15.294 -8.662 9.950 1.00 74.56 151 GLU A O 1
ATOM 1114 N N . VAL A 1 152 ? -15.712 -10.143 11.594 1.00 73.50 152 VAL A N 1
ATOM 1115 C CA . VAL A 1 152 ? -15.089 -9.381 12.679 1.00 73.50 152 VAL A CA 1
ATOM 1116 C C . VAL A 1 152 ? -13.600 -9.223 12.392 1.00 73.50 152 VAL A C 1
ATOM 1118 O O . VAL A 1 152 ? -13.053 -8.126 12.431 1.00 73.50 152 VAL A O 1
ATOM 1121 N N . GLY A 1 153 ? -12.938 -10.331 12.046 1.00 72.44 153 GLY A N 1
ATOM 1122 C CA . GLY A 1 153 ? -11.551 -10.327 11.589 1.00 72.44 153 GLY A CA 1
ATOM 1123 C C . GLY A 1 153 ? -11.380 -9.813 10.160 1.00 72.44 153 GLY A C 1
ATOM 1124 O O . GLY A 1 153 ? -10.269 -9.885 9.631 1.00 72.44 153 GLY A O 1
ATOM 1125 N N . ARG A 1 154 ? -12.463 -9.350 9.514 1.00 83.12 154 ARG A N 1
ATOM 1126 C CA . ARG A 1 154 ? -12.476 -8.793 8.155 1.00 83.12 154 ARG A CA 1
ATOM 1127 C C . ARG A 1 154 ? -11.772 -9.707 7.144 1.00 83.12 154 ARG A C 1
ATOM 1129 O O . ARG A 1 154 ? -11.051 -9.256 6.258 1.00 83.12 154 ARG A O 1
ATOM 1136 N N . LYS A 1 155 ? -11.965 -11.016 7.307 1.00 84.69 155 LYS A N 1
ATOM 1137 C CA . LYS A 1 155 ? -11.408 -12.072 6.467 1.00 84.69 155 LYS A CA 1
ATOM 1138 C C . LYS A 1 155 ? -12.437 -12.485 5.430 1.00 84.69 155 LYS A C 1
ATOM 1140 O O . LYS A 1 155 ? -13.412 -13.170 5.753 1.00 84.69 155 LYS A O 1
ATOM 1145 N N . ALA A 1 156 ? -12.181 -12.152 4.175 1.00 91.75 156 ALA A N 1
ATOM 1146 C CA . ALA A 1 156 ? -13.061 -12.503 3.068 1.00 91.75 156 ALA A CA 1
ATOM 1147 C C . ALA A 1 156 ? -12.291 -13.156 1.921 1.00 91.75 156 ALA A C 1
ATOM 1149 O O . ALA A 1 156 ? -11.074 -13.017 1.799 1.00 91.75 156 ALA A O 1
ATOM 1150 N N . TRP A 1 157 ? -13.000 -13.924 1.108 1.00 95.75 157 TRP A N 1
ATOM 1151 C CA . TRP A 1 157 ? -12.592 -14.223 -0.257 1.00 95.75 157 TRP A CA 1
ATOM 1152 C C . TRP A 1 157 ? -13.404 -13.340 -1.194 1.00 95.75 157 TRP A C 1
ATOM 1154 O O . TRP A 1 157 ? -14.615 -13.248 -1.031 1.00 95.75 157 TRP A O 1
ATOM 1164 N N . THR A 1 158 ? -12.762 -12.707 -2.165 1.00 97.25 158 THR A N 1
ATOM 1165 C CA . THR A 1 158 ? -13.430 -11.816 -3.114 1.00 97.25 158 THR A CA 1
ATOM 1166 C C . THR A 1 158 ? -13.273 -12.361 -4.519 1.00 97.25 158 THR A C 1
ATOM 1168 O O . THR A 1 158 ? -12.158 -12.590 -4.975 1.00 97.25 158 THR A O 1
ATOM 1171 N N . LEU A 1 159 ? -14.391 -12.549 -5.207 1.00 98.12 159 LEU A N 1
ATOM 1172 C CA . LEU A 1 159 ? -14.445 -12.857 -6.628 1.00 98.12 159 LEU A CA 1
ATOM 1173 C C . LEU A 1 159 ? -14.680 -11.556 -7.387 1.00 98.12 159 LEU A C 1
ATOM 1175 O O . LEU A 1 159 ? -15.668 -10.871 -7.136 1.00 98.12 159 LEU A O 1
ATOM 1179 N N . GLY A 1 160 ? -13.769 -11.200 -8.282 1.00 97.81 160 GLY A N 1
ATOM 1180 C CA . GLY A 1 160 ? -13.875 -10.036 -9.148 1.00 97.81 160 GLY A CA 1
ATOM 1181 C C . GLY A 1 160 ? -14.119 -10.453 -10.591 1.00 97.81 160 GLY A C 1
ATOM 1182 O O . GLY A 1 160 ? -13.488 -11.379 -11.094 1.00 97.81 160 GLY A O 1
ATOM 1183 N N . ALA A 1 161 ? -15.007 -9.748 -11.279 1.00 98.44 161 ALA A N 1
ATOM 1184 C CA . ALA A 1 161 ? -15.137 -9.824 -12.727 1.00 98.44 161 ALA A CA 1
ATOM 1185 C C . ALA A 1 161 ? -15.362 -8.421 -13.275 1.00 98.44 161 ALA A C 1
ATOM 1187 O O . ALA A 1 161 ? -16.108 -7.635 -12.693 1.00 98.44 161 ALA A O 1
ATOM 1188 N N . GLY A 1 162 ? -14.726 -8.087 -14.388 1.00 97.50 162 GLY A N 1
ATOM 1189 C CA . GLY A 1 162 ? -14.844 -6.753 -14.938 1.00 97.50 162 GLY A CA 1
ATOM 1190 C C . GLY A 1 162 ? -14.311 -6.608 -16.343 1.00 97.50 162 GLY A C 1
ATOM 1191 O O . GLY A 1 162 ? -13.746 -7.531 -16.931 1.00 97.50 162 GLY A O 1
ATOM 1192 N N . ALA A 1 163 ? -14.532 -5.419 -16.876 1.00 97.88 163 ALA A N 1
ATOM 1193 C CA . ALA A 1 163 ? -14.111 -5.042 -18.206 1.00 97.88 163 ALA A CA 1
ATOM 1194 C C . ALA A 1 163 ? -13.701 -3.574 -18.226 1.00 97.88 163 ALA A C 1
ATOM 1196 O O . ALA A 1 163 ? -14.025 -2.795 -17.325 1.00 97.88 163 ALA A O 1
ATOM 1197 N N . GLY A 1 164 ? -12.961 -3.206 -19.256 1.00 96.62 164 GLY A N 1
ATOM 1198 C CA . GLY A 1 164 ? -12.318 -1.918 -19.316 1.00 96.62 164 GLY A CA 1
ATOM 1199 C C . GLY A 1 164 ? -11.614 -1.668 -20.630 1.00 96.62 164 GLY A C 1
ATOM 1200 O O . GLY A 1 164 ? -11.932 -2.269 -21.658 1.00 96.62 164 GLY A O 1
ATOM 1201 N N . TRP A 1 165 ? -10.643 -0.770 -20.570 1.00 95.38 165 TRP A N 1
ATOM 1202 C CA . TRP A 1 165 ? -9.866 -0.342 -21.718 1.00 95.38 165 TRP A CA 1
ATOM 1203 C C . TRP A 1 165 ? -8.389 -0.230 -21.353 1.00 95.38 165 TRP A C 1
ATOM 1205 O O . TRP A 1 165 ? -8.051 0.319 -20.303 1.00 95.38 165 TRP A O 1
ATOM 1215 N N . ALA A 1 166 ? -7.526 -0.742 -22.226 1.00 94.88 166 ALA A N 1
ATOM 1216 C CA . ALA A 1 166 ? -6.079 -0.628 -22.129 1.00 94.88 166 ALA A CA 1
ATOM 1217 C C . ALA A 1 166 ? -5.581 0.384 -23.169 1.00 94.88 166 ALA A C 1
ATOM 1219 O O . ALA A 1 166 ? -5.811 0.198 -24.366 1.00 94.88 166 ALA A O 1
ATOM 1220 N N . LEU A 1 167 ? -4.910 1.443 -22.716 1.00 90.00 167 LEU A N 1
ATOM 1221 C CA . LEU A 1 167 ? -4.216 2.407 -23.567 1.00 90.00 167 LEU A CA 1
ATOM 1222 C C . LEU A 1 167 ? -2.762 1.972 -23.722 1.00 90.00 167 LEU A C 1
ATOM 1224 O O . LEU A 1 167 ? -2.016 1.938 -22.739 1.00 90.00 167 LEU A O 1
ATOM 1228 N N . ARG A 1 168 ? -2.369 1.627 -24.949 1.00 87.81 168 ARG A N 1
ATOM 1229 C CA . ARG A 1 168 ? -1.105 0.946 -25.249 1.00 87.81 168 ARG A CA 1
ATOM 1230 C C . ARG A 1 168 ? -0.372 1.621 -26.404 1.00 87.81 168 ARG A C 1
ATOM 1232 O O . ARG A 1 168 ? -0.992 2.016 -27.390 1.00 87.81 168 ARG A O 1
ATOM 1239 N N . PRO A 1 169 ? 0.965 1.716 -26.350 1.00 84.25 169 PRO A N 1
ATOM 1240 C CA . PRO A 1 169 ? 1.742 2.069 -27.523 1.00 84.25 169 PRO A CA 1
ATOM 1241 C C . PRO A 1 169 ? 1.644 0.940 -28.545 1.00 84.25 169 PRO A C 1
ATOM 1243 O O . PRO A 1 169 ? 1.590 -0.231 -28.182 1.00 84.25 169 PRO A O 1
ATOM 1246 N N . SER A 1 170 ? 1.746 1.286 -29.828 1.00 84.50 170 SER A N 1
ATOM 1247 C CA . SER A 1 170 ? 1.636 0.342 -30.948 1.00 84.50 170 SER A CA 1
ATOM 1248 C C . SER A 1 170 ? 2.600 -0.852 -30.885 1.00 84.50 170 SER A C 1
ATOM 1250 O O . SER A 1 170 ? 2.389 -1.842 -31.577 1.00 84.50 170 SER A O 1
ATOM 1252 N N . SER A 1 171 ? 3.664 -0.779 -30.078 1.00 82.12 171 SER A N 1
ATOM 1253 C CA . SER A 1 171 ? 4.575 -1.898 -29.815 1.00 82.12 171 SER A CA 1
ATOM 1254 C C . SER A 1 171 ? 3.957 -3.032 -28.982 1.00 82.12 171 SER A C 1
ATOM 1256 O O . SER A 1 171 ? 4.448 -4.154 -29.063 1.00 82.12 171 SER A O 1
ATOM 1258 N N . LEU A 1 172 ? 2.894 -2.765 -28.215 1.00 78.81 172 LEU A N 1
ATOM 1259 C CA . LEU A 1 172 ? 2.137 -3.739 -27.411 1.00 78.81 172 LEU A CA 1
ATOM 1260 C C . LEU A 1 172 ? 0.753 -4.054 -28.012 1.00 78.81 172 LEU A C 1
ATOM 1262 O O . LEU A 1 172 ? -0.125 -4.560 -27.309 1.00 78.81 172 LEU A O 1
ATOM 1266 N N . GLY A 1 173 ? 0.543 -3.713 -29.283 1.00 80.25 173 GLY A N 1
ATOM 1267 C CA . GLY A 1 173 ? -0.788 -3.606 -29.879 1.00 80.25 173 GLY A CA 1
ATOM 1268 C C . GLY A 1 173 ? -1.392 -2.218 -29.652 1.00 80.25 173 GLY A C 1
ATOM 1269 O O . GLY A 1 173 ? -0.962 -1.467 -28.778 1.00 80.25 173 GLY A O 1
ATOM 1270 N N . SER A 1 174 ? -2.364 -1.836 -30.477 1.00 86.88 174 SER A N 1
ATOM 1271 C CA . SER A 1 174 ? -3.107 -0.584 -30.290 1.00 86.88 174 SER A CA 1
ATOM 1272 C C . SER A 1 174 ? -3.961 -0.621 -29.019 1.00 86.88 174 SER A C 1
ATOM 1274 O O . SER A 1 174 ? -4.098 -1.657 -28.364 1.00 86.88 174 SER A O 1
ATOM 1276 N N . ASP A 1 175 ? -4.579 0.502 -28.670 1.00 92.56 175 ASP A N 1
ATOM 1277 C CA . ASP A 1 175 ? -5.586 0.539 -27.611 1.00 92.56 175 ASP A CA 1
ATOM 1278 C C . ASP A 1 175 ? -6.658 -0.537 -27.835 1.00 92.56 175 ASP A C 1
ATOM 1280 O O . ASP A 1 175 ? -7.100 -0.754 -28.968 1.00 92.56 175 ASP A O 1
ATOM 1284 N N . ALA A 1 176 ? -7.067 -1.221 -26.767 1.00 95.00 176 ALA A N 1
ATOM 1285 C CA . ALA A 1 176 ? -8.035 -2.306 -26.877 1.00 95.00 176 ALA A CA 1
ATOM 1286 C C . ALA A 1 176 ? -8.935 -2.442 -25.648 1.00 95.00 176 ALA A C 1
ATOM 1288 O O . ALA A 1 176 ? -8.518 -2.128 -24.526 1.00 95.00 176 ALA A O 1
ATOM 1289 N N . PRO A 1 177 ? -10.151 -2.983 -25.836 1.00 96.94 177 PRO A N 1
ATOM 1290 C CA . PRO A 1 177 ? -10.968 -3.452 -24.729 1.00 96.94 177 PRO A CA 1
ATOM 1291 C C . PRO A 1 177 ? -10.253 -4.561 -23.948 1.00 96.94 177 PRO A C 1
ATOM 1293 O O . PRO A 1 177 ? -9.577 -5.412 -24.525 1.00 96.94 177 PRO A O 1
ATOM 1296 N N . LEU A 1 178 ? -10.440 -4.563 -22.631 1.00 96.31 178 LEU A N 1
ATOM 1297 C CA . LEU A 1 178 ? -9.814 -5.480 -21.679 1.00 96.31 178 LEU A CA 1
ATOM 1298 C C . LEU A 1 178 ? -10.893 -6.160 -20.834 1.00 96.31 178 LEU A C 1
ATOM 1300 O O . LEU A 1 178 ? -11.832 -5.502 -20.391 1.00 96.31 178 LEU A O 1
ATOM 1304 N N . ALA A 1 179 ? -10.748 -7.457 -20.576 1.00 98.12 179 ALA A N 1
ATOM 1305 C CA . ALA A 1 179 ? -11.543 -8.197 -19.600 1.00 98.12 179 ALA A CA 1
ATOM 1306 C C . ALA A 1 179 ? -10.647 -8.718 -18.471 1.00 98.12 179 ALA A C 1
ATOM 1308 O O . ALA A 1 179 ? -9.524 -9.154 -18.725 1.00 98.12 179 ALA A O 1
ATOM 1309 N N . ARG A 1 180 ? -11.157 -8.702 -17.234 1.00 97.69 180 ARG A N 1
ATOM 1310 C CA . ARG A 1 180 ? -10.463 -9.178 -16.030 1.00 97.69 180 ARG A CA 1
ATOM 1311 C C . ARG A 1 180 ? -11.368 -10.087 -15.213 1.00 97.69 180 ARG A C 1
ATOM 1313 O O . ARG A 1 180 ? -12.530 -9.765 -14.970 1.00 97.69 180 ARG A O 1
ATOM 1320 N N . VAL A 1 181 ? -10.806 -11.178 -14.714 1.00 98.50 181 VAL A N 1
ATOM 1321 C CA . VAL A 1 181 ? -11.383 -11.968 -13.622 1.00 98.50 181 VAL A CA 1
ATOM 1322 C C . VAL A 1 181 ? -10.350 -12.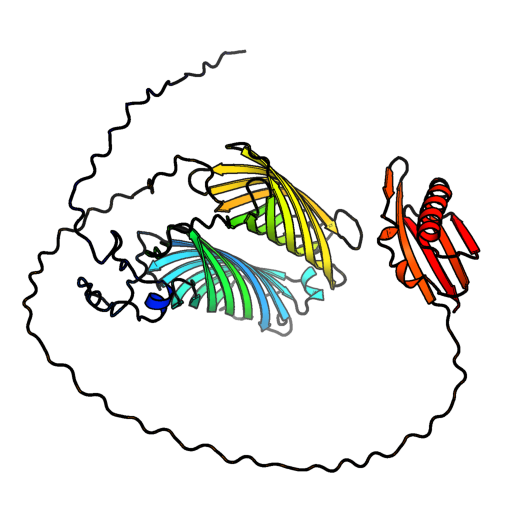111 -12.519 1.00 98.50 181 VAL A C 1
ATOM 1324 O O . VAL A 1 181 ? -9.160 -12.231 -12.803 1.00 98.50 181 VAL A O 1
ATOM 1327 N N . SER A 1 182 ? -10.774 -12.080 -11.262 1.00 98.12 182 SER A N 1
ATOM 1328 C CA . SER A 1 182 ? -9.853 -12.171 -10.138 1.00 98.12 182 SER A CA 1
ATOM 1329 C C . SER A 1 182 ? -10.422 -12.906 -8.932 1.00 98.12 182 SER A C 1
ATOM 1331 O O . SER A 1 182 ? -11.632 -12.982 -8.720 1.00 98.12 182 SER A O 1
ATOM 1333 N N . LEU A 1 183 ? -9.514 -13.473 -8.144 1.00 97.94 183 LEU A N 1
ATOM 1334 C CA . LEU A 1 183 ? -9.773 -14.077 -6.847 1.00 97.94 183 LEU A CA 1
ATOM 1335 C C . LEU A 1 183 ? -8.828 -13.434 -5.838 1.00 97.94 183 LEU A C 1
ATOM 1337 O O . LEU A 1 183 ? -7.611 -13.500 -6.000 1.00 97.94 183 LEU A O 1
ATOM 1341 N N . ALA A 1 184 ? -9.378 -12.853 -4.780 1.00 96.62 184 ALA A N 1
ATOM 1342 C CA . ALA A 1 184 ? -8.605 -12.215 -3.731 1.00 96.62 184 ALA A CA 1
ATOM 1343 C C . ALA A 1 184 ? -8.875 -12.828 -2.362 1.00 96.62 184 ALA A C 1
ATOM 1345 O O . ALA A 1 184 ? -10.008 -13.171 -2.030 1.00 96.62 184 ALA A O 1
ATOM 1346 N N . ARG A 1 185 ? -7.831 -12.908 -1.540 1.00 93.12 185 ARG A N 1
ATOM 1347 C CA . ARG A 1 185 ? -7.932 -13.152 -0.105 1.00 93.12 185 ARG A CA 1
ATOM 1348 C C . ARG A 1 185 ? -7.751 -11.832 0.626 1.00 93.12 185 ARG A C 1
ATOM 1350 O O . ARG A 1 185 ? -6.665 -11.265 0.589 1.00 93.12 185 ARG A O 1
ATOM 1357 N N . GLU A 1 186 ? -8.799 -11.372 1.298 1.00 91.38 186 GLU A N 1
ATOM 1358 C CA . GLU A 1 186 ? -8.803 -10.145 2.096 1.00 91.38 186 GLU A CA 1
ATOM 1359 C C . GLU A 1 186 ? -8.628 -10.468 3.583 1.00 91.38 186 GLU A C 1
ATOM 1361 O O . GLU A 1 186 ? -9.185 -11.450 4.084 1.00 91.38 186 GLU A O 1
ATOM 1366 N N . VAL A 1 187 ? -7.856 -9.638 4.283 1.00 81.00 187 VAL A N 1
ATOM 1367 C CA . VAL A 1 187 ? -7.703 -9.646 5.744 1.00 81.00 187 VAL A CA 1
ATOM 1368 C C . VAL A 1 187 ? -7.681 -8.200 6.218 1.00 81.00 187 VAL A C 1
ATOM 1370 O O . VAL A 1 187 ? -7.055 -7.355 5.583 1.00 81.00 187 VAL A O 1
ATOM 1373 N N . GLY A 1 188 ? -8.328 -7.892 7.337 1.00 81.56 188 GLY A N 1
ATOM 1374 C CA . GLY A 1 188 ? -8.360 -6.524 7.832 1.00 81.56 188 GLY A CA 1
ATOM 1375 C C . GLY A 1 188 ? -8.611 -6.406 9.321 1.00 81.56 188 GLY A C 1
ATOM 1376 O O . GLY A 1 188 ? -8.619 -7.388 10.058 1.00 81.56 188 GLY A O 1
ATOM 1377 N N . ALA A 1 189 ? -8.804 -5.169 9.751 1.00 73.31 189 ALA A N 1
ATOM 1378 C CA . ALA A 1 189 ? -9.199 -4.829 11.104 1.00 73.31 189 ALA A CA 1
ATOM 1379 C C . ALA A 1 189 ? -9.983 -3.518 11.094 1.00 73.31 189 ALA A C 1
ATOM 1381 O O . ALA A 1 189 ? -9.723 -2.640 10.267 1.00 73.31 189 ALA A O 1
ATOM 1382 N N . PHE A 1 190 ? -10.906 -3.381 12.038 1.00 73.50 190 PHE A N 1
ATOM 1383 C CA . PHE A 1 190 ? -11.510 -2.095 12.352 1.00 73.50 190 PHE A CA 1
ATOM 1384 C C . PHE A 1 190 ? -10.453 -1.164 12.960 1.00 73.50 190 PHE A C 1
ATOM 1386 O O . PHE A 1 190 ? -9.549 -1.598 13.682 1.00 73.50 190 PHE A O 1
ATOM 1393 N N . VAL A 1 191 ? -10.512 0.105 12.571 1.00 66.38 191 VAL A N 1
ATOM 1394 C CA . VAL A 1 191 ? -9.677 1.183 13.120 1.00 66.38 191 VAL A CA 1
ATOM 1395 C C . VAL A 1 191 ? -10.470 1.976 14.153 1.00 66.38 191 VAL A C 1
ATOM 1397 O O . VAL A 1 191 ? -9.894 2.409 15.150 1.00 66.38 191 VAL A O 1
ATOM 1400 N N . ASP A 1 192 ? -11.768 2.146 13.908 1.00 65.00 192 ASP A N 1
ATOM 1401 C CA . ASP A 1 192 ? -12.751 2.747 14.806 1.00 65.00 192 ASP A CA 1
ATOM 1402 C C . ASP A 1 192 ? -14.167 2.238 14.461 1.00 65.00 192 ASP A C 1
ATOM 1404 O O . ASP A 1 192 ? -14.329 1.423 13.549 1.00 65.00 192 ASP A O 1
ATOM 1408 N N . ASP A 1 193 ? -15.181 2.767 15.157 1.00 69.56 193 ASP A N 1
ATOM 1409 C CA . ASP A 1 193 ? -16.601 2.427 14.997 1.00 69.56 193 ASP A CA 1
ATOM 1410 C C . ASP A 1 193 ? -17.124 2.508 13.551 1.00 69.56 193 ASP A C 1
ATOM 1412 O O . ASP A 1 193 ? -18.150 1.897 13.272 1.00 69.56 193 ASP A O 1
ATOM 1416 N N . ASN A 1 194 ? -16.478 3.267 12.655 1.00 69.50 194 ASN A N 1
ATOM 1417 C CA . ASN A 1 194 ? -16.957 3.536 11.294 1.00 69.50 194 ASN A CA 1
ATOM 1418 C C . ASN A 1 194 ? -15.932 3.236 10.190 1.00 69.50 194 ASN A C 1
ATOM 1420 O O . ASN A 1 194 ? -16.247 3.412 9.008 1.00 69.50 194 ASN A O 1
ATOM 1424 N N . ASN A 1 195 ? -14.710 2.833 10.534 1.00 72.19 195 ASN A N 1
ATOM 1425 C CA . ASN A 1 195 ? -13.616 2.692 9.583 1.00 72.19 195 ASN A CA 1
ATOM 1426 C C . ASN A 1 195 ? -12.887 1.363 9.765 1.00 72.19 195 ASN A C 1
ATOM 1428 O O . ASN A 1 195 ? -12.609 0.920 10.879 1.00 72.19 195 ASN A O 1
ATOM 1432 N N . ALA A 1 196 ? -12.479 0.761 8.652 1.00 80.44 196 ALA A N 1
ATOM 1433 C CA . ALA A 1 196 ? -11.625 -0.417 8.650 1.00 80.44 196 ALA A CA 1
ATOM 1434 C C . ALA A 1 196 ? -10.435 -0.235 7.711 1.00 80.44 196 ALA A C 1
ATOM 1436 O O . ALA A 1 196 ? -10.469 0.530 6.750 1.00 80.44 196 ALA A O 1
ATOM 1437 N N . ILE A 1 197 ? -9.373 -0.983 7.975 1.00 78.00 197 ILE A N 1
ATOM 1438 C CA . ILE A 1 197 ? -8.246 -1.161 7.063 1.00 78.00 197 ILE A CA 1
ATOM 1439 C C . ILE A 1 197 ? -8.165 -2.621 6.657 1.00 78.00 197 ILE A C 1
ATOM 1441 O O . ILE A 1 197 ? -8.559 -3.516 7.407 1.00 78.00 197 ILE A O 1
ATOM 1445 N N . GLY A 1 198 ? -7.643 -2.872 5.466 1.00 81.81 198 GLY A N 1
ATOM 1446 C CA . GLY A 1 198 ? -7.466 -4.223 4.974 1.00 81.81 198 GLY A CA 1
ATOM 1447 C C . GLY A 1 198 ? -6.333 -4.331 3.978 1.00 81.81 198 GLY A C 1
ATOM 1448 O O . GLY A 1 198 ? -5.953 -3.371 3.313 1.00 81.81 198 GLY A O 1
ATOM 1449 N N . THR A 1 199 ? -5.805 -5.535 3.870 1.00 82.88 199 THR A N 1
ATOM 1450 C CA . THR A 1 199 ? -4.917 -5.939 2.795 1.00 82.88 199 THR A CA 1
ATOM 1451 C C . THR A 1 199 ? -5.573 -7.066 2.020 1.00 82.88 199 THR A C 1
ATOM 1453 O O . THR A 1 199 ? -6.409 -7.807 2.542 1.00 82.88 199 THR A O 1
ATOM 1456 N N . ALA A 1 200 ? -5.228 -7.180 0.746 1.00 90.00 200 ALA A N 1
ATOM 1457 C CA . ALA A 1 200 ? -5.686 -8.266 -0.091 1.00 90.00 200 ALA A CA 1
ATOM 1458 C C . ALA A 1 200 ? -4.535 -8.805 -0.927 1.00 90.00 200 ALA A C 1
ATOM 1460 O O . ALA A 1 200 ? -3.793 -8.036 -1.533 1.00 90.00 200 ALA A O 1
ATOM 1461 N N . LEU A 1 201 ? -4.419 -10.126 -0.983 1.00 84.62 201 LEU A N 1
ATOM 1462 C CA . LEU A 1 201 ? -3.624 -10.799 -1.997 1.00 84.62 201 LEU A CA 1
ATOM 1463 C C . LEU A 1 201 ? -4.583 -11.277 -3.081 1.00 84.62 201 LEU A C 1
ATOM 1465 O O . LEU A 1 201 ? -5.473 -12.075 -2.802 1.00 84.62 201 LEU A O 1
ATOM 1469 N N . GLU A 1 202 ? -4.420 -10.778 -4.293 1.00 95.31 202 GLU A N 1
ATOM 1470 C CA . GLU A 1 202 ? -5.283 -11.068 -5.430 1.00 95.31 202 GLU A CA 1
ATOM 1471 C C . GLU A 1 202 ? -4.495 -11.766 -6.537 1.00 95.31 202 GLU A C 1
ATOM 1473 O O . GLU A 1 202 ? -3.353 -11.417 -6.820 1.00 95.31 202 GLU A O 1
ATOM 1478 N N . VAL A 1 203 ? -5.122 -12.762 -7.155 1.00 94.38 203 VAL A N 1
ATOM 1479 C CA . VAL A 1 203 ? -4.684 -13.371 -8.407 1.00 94.38 203 VAL A CA 1
ATOM 1480 C C . VAL A 1 203 ? -5.711 -13.002 -9.465 1.00 94.38 203 VAL A C 1
ATOM 1482 O O . VAL A 1 203 ? -6.904 -13.239 -9.275 1.00 94.38 203 VAL A O 1
ATOM 1485 N N . ALA A 1 204 ? -5.260 -12.422 -10.570 1.00 98.00 204 ALA A N 1
ATOM 1486 C CA . ALA A 1 204 ? -6.107 -11.969 -11.657 1.00 98.00 204 ALA A CA 1
ATOM 1487 C C . ALA A 1 204 ? -5.654 -12.560 -12.991 1.00 98.00 204 ALA A C 1
ATOM 1489 O O . ALA A 1 204 ? -4.464 -12.703 -13.254 1.00 98.00 204 ALA A O 1
ATOM 1490 N N . TYR A 1 205 ? -6.619 -12.887 -13.841 1.00 97.88 205 TYR A N 1
ATOM 1491 C CA . TYR A 1 205 ? -6.391 -13.148 -15.252 1.00 97.88 205 TYR A CA 1
ATOM 1492 C C . TYR A 1 205 ? -6.987 -12.001 -16.056 1.00 97.88 205 TYR A C 1
ATOM 1494 O O . TYR A 1 205 ? -8.161 -11.659 -15.887 1.00 97.88 205 TYR A O 1
ATOM 1502 N N . GLU A 1 206 ? -6.173 -11.426 -16.927 1.00 97.25 206 GLU A N 1
ATOM 1503 C CA . GLU A 1 206 ? -6.556 -10.334 -17.810 1.00 97.25 206 GLU A CA 1
ATOM 1504 C C . GLU A 1 206 ? -6.371 -10.726 -19.265 1.00 97.25 206 GLU A C 1
ATOM 1506 O O . GLU A 1 206 ? -5.441 -11.460 -19.599 1.00 97.25 206 GLU A O 1
ATOM 1511 N N . ARG A 1 207 ? -7.251 -10.234 -20.138 1.00 96.50 207 ARG A N 1
ATOM 1512 C CA . ARG A 1 207 ? -7.144 -10.450 -21.579 1.00 96.50 207 ARG A CA 1
ATOM 1513 C C . ARG A 1 207 ? -7.667 -9.268 -22.388 1.00 96.50 207 ARG A C 1
ATOM 1515 O O . ARG A 1 207 ? -8.809 -8.853 -22.186 1.00 96.50 207 ARG A O 1
ATOM 1522 N N . THR A 1 208 ? -6.874 -8.770 -23.337 1.00 95.88 208 THR A N 1
ATOM 1523 C CA . THR A 1 208 ? -7.360 -7.817 -24.345 1.00 95.88 208 THR A CA 1
ATOM 1524 C C . THR A 1 208 ? -8.197 -8.535 -25.403 1.00 95.88 208 THR A C 1
ATOM 1526 O O . THR A 1 208 ? -7.949 -9.698 -25.734 1.00 95.88 208 THR A O 1
ATOM 1529 N N . LEU A 1 209 ? -9.245 -7.869 -25.884 1.00 94.50 209 LEU A N 1
ATOM 1530 C CA . LEU A 1 209 ? -10.247 -8.435 -26.797 1.00 94.50 209 LEU A CA 1
ATOM 1531 C C . LEU A 1 209 ? -10.064 -7.933 -28.240 1.00 94.50 209 LEU A C 1
ATOM 1533 O O . LEU A 1 209 ? -11.042 -7.719 -28.953 1.00 94.50 209 LEU A O 1
ATOM 1537 N N . ASP A 1 210 ? -8.817 -7.715 -28.645 1.00 91.38 210 ASP A N 1
ATOM 1538 C CA . ASP A 1 210 ? -8.388 -7.368 -29.999 1.00 91.38 210 ASP A CA 1
ATOM 1539 C C . ASP A 1 210 ? -7.759 -8.567 -30.731 1.00 91.38 210 ASP A C 1
ATOM 1541 O O . ASP A 1 210 ? -7.621 -9.659 -30.172 1.00 91.38 210 ASP A O 1
ATOM 1545 N N . ASP A 1 211 ? -7.384 -8.363 -31.997 1.00 84.94 211 ASP A N 1
ATOM 1546 C CA . ASP A 1 211 ? -6.727 -9.389 -32.817 1.00 84.94 211 ASP A CA 1
ATOM 1547 C C . ASP A 1 211 ? -5.334 -9.755 -32.263 1.00 84.94 211 ASP A C 1
ATOM 1549 O O . ASP A 1 211 ? -4.951 -10.926 -32.270 1.00 84.94 211 ASP A O 1
ATOM 1553 N N . ASP A 1 212 ? -4.619 -8.781 -31.686 1.00 84.88 212 ASP A N 1
ATOM 1554 C CA . ASP A 1 212 ? -3.336 -8.954 -30.989 1.00 84.88 212 ASP A CA 1
ATOM 1555 C C . ASP A 1 212 ? -3.535 -9.221 -29.484 1.00 84.88 212 ASP A C 1
ATOM 1557 O O . ASP A 1 212 ? -2.899 -8.603 -28.623 1.00 84.88 212 ASP A O 1
ATOM 1561 N N . ALA A 1 213 ? -4.441 -10.152 -29.163 1.00 89.31 213 ALA A N 1
ATOM 1562 C CA . ALA A 1 213 ? -4.851 -10.441 -27.794 1.00 89.31 213 ALA A CA 1
ATOM 1563 C C . ALA A 1 213 ? -3.652 -10.715 -26.866 1.00 89.31 213 ALA A C 1
ATOM 1565 O O . ALA A 1 213 ? -2.966 -11.735 -26.976 1.00 89.31 213 ALA A O 1
ATOM 1566 N N . LEU A 1 214 ? -3.454 -9.836 -25.886 1.00 92.00 214 LEU A N 1
ATOM 1567 C CA . LEU A 1 214 ? -2.548 -10.043 -24.768 1.00 92.00 214 LEU A CA 1
ATOM 1568 C C . LEU A 1 214 ? -3.319 -10.655 -23.619 1.00 92.00 214 LEU A C 1
ATOM 1570 O O . LEU A 1 214 ? -4.387 -10.175 -23.255 1.00 92.00 214 LEU A O 1
ATOM 1574 N N . SER A 1 215 ? -2.766 -11.707 -23.037 1.00 95.44 215 SER A N 1
ATOM 1575 C CA . SER A 1 215 ? -3.269 -12.297 -21.803 1.00 95.44 215 SER A CA 1
ATOM 1576 C C . SER A 1 215 ? -2.247 -12.101 -20.696 1.00 95.44 215 SER A C 1
ATOM 1578 O O . SER A 1 215 ? -1.058 -12.246 -20.942 1.00 95.44 215 SER A O 1
ATOM 1580 N N . ALA A 1 216 ? -2.670 -11.831 -19.471 1.00 93.44 216 ALA A N 1
ATOM 1581 C CA . ALA A 1 216 ? -1.774 -11.735 -18.327 1.00 93.44 216 ALA A CA 1
ATOM 1582 C C . ALA A 1 216 ? -2.311 -12.562 -17.161 1.00 93.44 216 ALA A C 1
ATOM 1584 O O . ALA A 1 216 ? -3.517 -12.605 -16.923 1.00 93.44 216 ALA A O 1
ATOM 1585 N N . LEU A 1 217 ? -1.407 -13.221 -16.437 1.00 93.50 217 LEU A N 1
ATOM 1586 C CA . LEU A 1 217 ? -1.703 -13.809 -15.135 1.00 93.50 217 LEU A CA 1
ATOM 1587 C C . LEU A 1 217 ? -0.978 -12.971 -14.093 1.00 93.50 217 LEU A C 1
ATOM 1589 O O . LEU A 1 217 ? 0.245 -12.973 -14.032 1.00 93.50 217 LEU A O 1
ATOM 1593 N N . LEU A 1 218 ? -1.732 -12.240 -13.291 1.00 94.12 218 LEU A N 1
ATOM 1594 C CA . LEU A 1 218 ? -1.227 -11.210 -12.404 1.00 94.12 218 LEU A CA 1
ATOM 1595 C C . LEU A 1 218 ? -1.439 -11.619 -10.950 1.00 94.12 218 LEU A C 1
ATOM 1597 O O . LEU A 1 218 ? -2.475 -12.167 -10.585 1.00 94.12 218 LEU A O 1
ATOM 1601 N N . VAL A 1 219 ? -0.458 -11.324 -10.110 1.00 85.31 219 VAL A N 1
ATOM 1602 C CA . VAL A 1 219 ? -0.556 -11.396 -8.656 1.00 85.31 219 VAL A CA 1
ATOM 1603 C C . VAL A 1 219 ? -0.416 -9.983 -8.129 1.00 85.31 219 VAL A C 1
ATOM 1605 O O . VAL A 1 219 ? 0.565 -9.300 -8.425 1.00 85.31 219 VAL A O 1
ATOM 1608 N N . SER A 1 220 ? -1.392 -9.544 -7.347 1.00 86.19 220 SER A N 1
ATOM 1609 C CA . SER A 1 220 ? -1.417 -8.206 -6.787 1.00 86.19 220 SER A CA 1
ATOM 1610 C C . SER A 1 220 ? -1.543 -8.216 -5.276 1.00 86.19 220 SER A C 1
ATOM 1612 O O . SER A 1 220 ? -2.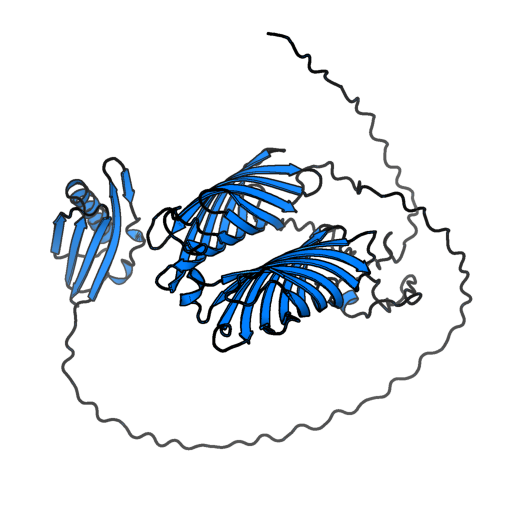338 -8.964 -4.710 1.00 86.19 220 SER A O 1
ATOM 1614 N N . TYR A 1 221 ? -0.779 -7.353 -4.623 1.00 82.88 221 TYR A N 1
ATOM 1615 C CA . TYR A 1 221 ? -0.921 -7.050 -3.212 1.00 82.88 221 TYR A CA 1
ATOM 1616 C C . TYR A 1 221 ? -1.556 -5.670 -3.072 1.00 82.88 221 TYR A C 1
ATOM 1618 O O . TYR A 1 221 ? -0.960 -4.661 -3.446 1.00 82.88 221 TYR A O 1
ATOM 1626 N N . ARG A 1 222 ? -2.777 -5.635 -2.540 1.00 86.69 222 ARG A N 1
ATOM 1627 C CA . ARG A 1 222 ? -3.567 -4.424 -2.326 1.00 86.69 222 ARG A CA 1
ATOM 1628 C C . ARG A 1 222 ? -3.566 -4.065 -0.854 1.00 86.69 222 ARG A C 1
ATOM 1630 O O . ARG A 1 222 ? -3.808 -4.912 0.000 1.00 86.69 222 ARG A O 1
ATOM 1637 N N . PHE A 1 223 ? -3.371 -2.792 -0.571 1.00 81.81 223 PHE A N 1
ATOM 1638 C CA . PHE A 1 223 ? -3.641 -2.184 0.718 1.00 81.81 223 PHE A CA 1
ATOM 1639 C C . PHE A 1 223 ? -4.847 -1.254 0.560 1.00 81.81 223 PHE A C 1
ATOM 1641 O O . PHE A 1 223 ? -4.913 -0.519 -0.420 1.00 81.81 223 PHE A O 1
ATOM 1648 N N . GLY A 1 224 ? -5.793 -1.247 1.498 1.00 81.75 224 GLY A N 1
ATOM 1649 C CA . GLY A 1 224 ? -6.956 -0.373 1.412 1.00 81.75 224 GLY A CA 1
ATOM 1650 C C . GLY A 1 224 ? -7.570 0.038 2.742 1.00 81.75 224 GLY A C 1
ATOM 1651 O O . GLY A 1 224 ? -7.292 -0.531 3.798 1.00 81.75 224 GLY A O 1
ATOM 1652 N N . PHE A 1 225 ? -8.431 1.045 2.659 1.00 82.44 225 PHE A N 1
ATOM 1653 C CA . PHE A 1 225 ? -9.263 1.540 3.745 1.00 82.44 225 PHE A CA 1
ATOM 1654 C C . PHE A 1 225 ? -10.736 1.465 3.350 1.00 82.44 225 PHE A C 1
ATOM 1656 O O . PHE A 1 225 ? -11.083 1.579 2.175 1.00 82.44 225 PHE A O 1
ATOM 1663 N N . GLU A 1 226 ? -11.598 1.270 4.336 1.00 84.69 226 GLU A N 1
ATOM 1664 C CA . GLU A 1 226 ? -13.044 1.263 4.188 1.00 84.69 226 GLU A CA 1
ATOM 1665 C C . GLU A 1 226 ? -13.668 2.261 5.152 1.00 84.69 226 GLU A C 1
ATOM 1667 O O . GLU A 1 226 ? -13.296 2.309 6.322 1.00 84.69 226 GLU A O 1
ATOM 1672 N N . LEU A 1 227 ? -14.608 3.044 4.637 1.00 80.44 227 LEU A N 1
ATOM 1673 C CA . LEU A 1 227 ? -15.372 4.043 5.366 1.00 80.44 227 LEU A CA 1
ATOM 1674 C C . LEU A 1 227 ? -16.822 3.589 5.499 1.00 80.44 227 LEU A C 1
ATOM 1676 O O . LEU A 1 227 ? -17.344 2.901 4.616 1.00 80.44 227 LEU A O 1
ATOM 1680 N N . ASN A 1 228 ? -17.479 4.081 6.546 1.00 74.69 228 ASN A N 1
ATOM 1681 C CA . ASN A 1 228 ? -18.878 3.803 6.859 1.00 74.69 228 ASN A CA 1
ATOM 1682 C C . ASN A 1 228 ? -19.145 2.302 7.065 1.00 74.69 228 ASN A C 1
ATOM 1684 O O . ASN A 1 228 ? -20.116 1.736 6.563 1.00 74.69 228 ASN A O 1
ATOM 1688 N N . ILE A 1 229 ? -18.222 1.644 7.769 1.00 75.12 229 ILE A N 1
ATOM 1689 C CA . ILE A 1 229 ? -18.350 0.255 8.187 1.00 75.12 229 ILE A CA 1
ATOM 1690 C C . ILE A 1 229 ? -18.410 0.179 9.703 1.00 75.12 229 ILE A C 1
ATOM 1692 O O . ILE A 1 229 ? -17.534 0.695 10.385 1.00 75.12 229 ILE A O 1
ATOM 1696 N N . ARG A 1 230 ? -19.427 -0.503 10.219 1.00 71.19 230 ARG A N 1
ATOM 1697 C CA . ARG A 1 230 ? -19.647 -0.595 11.651 1.00 71.19 230 ARG A CA 1
ATOM 1698 C C . ARG A 1 230 ? -18.822 -1.711 12.280 1.00 71.19 230 ARG A C 1
ATOM 1700 O O . ARG A 1 230 ? -18.945 -2.864 11.865 1.00 71.19 230 ARG A O 1
ATOM 1707 N N . GLU A 1 231 ? -17.997 -1.382 13.272 1.00 67.38 231 GLU A N 1
ATOM 1708 C CA . GLU A 1 231 ? -17.359 -2.410 14.100 1.00 67.38 231 GLU A CA 1
ATOM 1709 C C . GLU A 1 231 ? -18.433 -3.132 14.937 1.00 67.38 231 GLU A C 1
ATOM 1711 O O . GLU A 1 231 ? -19.256 -2.465 15.571 1.00 67.38 231 GLU A O 1
ATOM 1716 N N . PRO A 1 232 ? -18.451 -4.480 14.972 1.00 61.66 232 PRO A N 1
ATOM 1717 C CA . PRO A 1 232 ? -19.255 -5.217 15.939 1.00 61.66 232 PRO A CA 1
ATOM 1718 C C . PRO A 1 232 ? -18.826 -4.806 17.349 1.00 61.66 232 PRO A C 1
ATOM 1720 O O . PRO A 1 232 ? -17.692 -5.072 17.758 1.00 61.66 232 PRO A O 1
ATOM 1723 N N . ARG A 1 233 ? -19.706 -4.138 18.100 1.00 54.66 233 ARG A N 1
ATOM 1724 C CA . ARG A 1 233 ? -19.384 -3.729 19.468 1.00 54.66 233 ARG A CA 1
ATOM 1725 C C . ARG A 1 233 ? -19.207 -4.966 20.334 1.00 54.66 233 ARG A C 1
ATOM 1727 O O . ARG A 1 233 ? -20.090 -5.808 20.448 1.00 54.66 233 ARG A O 1
ATOM 1734 N N . ASN A 1 234 ? -18.041 -5.070 20.956 1.00 48.28 234 ASN A N 1
ATOM 1735 C CA . ASN A 1 234 ? -17.747 -6.132 21.901 1.00 48.28 234 ASN A CA 1
ATOM 1736 C C . ASN A 1 234 ? -18.369 -5.731 23.245 1.00 48.28 234 ASN A C 1
ATOM 1738 O O . ASN A 1 234 ? -17.849 -4.845 23.918 1.00 48.28 234 ASN A O 1
ATOM 1742 N N . VAL A 1 235 ? -19.511 -6.314 23.610 1.00 46.09 235 VAL A N 1
ATOM 1743 C CA . VAL A 1 235 ? -20.327 -5.814 24.734 1.00 46.09 235 VAL A CA 1
ATOM 1744 C C . VAL A 1 235 ? -19.680 -6.079 26.104 1.00 46.09 235 VAL A C 1
ATOM 1746 O O . VAL A 1 235 ? -19.947 -5.359 27.065 1.00 46.09 235 VAL A O 1
ATOM 1749 N N . ASP A 1 236 ? -18.755 -7.042 26.168 1.00 39.97 236 ASP A N 1
ATOM 1750 C CA . ASP A 1 236 ? -18.041 -7.433 27.396 1.00 39.97 236 ASP A CA 1
ATOM 1751 C C . ASP A 1 236 ? -16.640 -6.840 27.521 1.00 39.97 236 ASP A C 1
ATOM 1753 O O . ASP A 1 236 ? -15.999 -6.941 28.571 1.00 39.97 236 ASP A O 1
ATOM 1757 N N . GLN A 1 237 ? -16.137 -6.218 26.456 1.00 40.56 237 GLN A N 1
ATOM 1758 C CA . GLN A 1 237 ? -14.909 -5.449 26.549 1.00 40.56 237 GLN A CA 1
ATOM 1759 C C . GLN A 1 237 ? -15.321 -3.991 26.715 1.00 40.56 237 GLN A C 1
ATOM 1761 O O . GLN A 1 237 ? -15.992 -3.469 25.826 1.00 40.56 237 GLN A O 1
ATOM 1766 N N . PRO A 1 238 ? -14.948 -3.304 27.816 1.00 41.84 238 PRO A N 1
ATOM 1767 C CA . PRO A 1 238 ? -15.115 -1.856 27.867 1.00 41.84 238 PRO A CA 1
ATOM 1768 C C . PRO A 1 238 ? -14.507 -1.315 26.583 1.00 41.84 238 PRO A C 1
ATOM 1770 O O . PRO A 1 238 ? -13.329 -1.619 26.372 1.00 41.84 238 PRO A O 1
ATOM 1773 N N . ALA A 1 239 ? -15.329 -0.642 25.748 1.00 44.25 239 ALA A N 1
ATOM 1774 C CA . ALA A 1 239 ? -14.992 -0.172 24.398 1.00 44.25 239 ALA A CA 1
ATOM 1775 C C . ALA A 1 239 ? -13.510 0.122 24.396 1.00 44.25 239 ALA A C 1
ATOM 1777 O O . ALA A 1 239 ? -13.147 1.032 25.155 1.00 44.25 239 ALA A O 1
ATOM 1778 N N . PRO A 1 240 ? -12.684 -0.750 23.775 1.00 42.16 240 PRO A N 1
ATOM 1779 C CA . PRO A 1 240 ? -11.325 -0.959 24.205 1.00 42.16 240 PRO A CA 1
ATOM 1780 C C . PRO A 1 240 ? -10.734 0.372 24.605 1.00 42.16 240 PRO A C 1
ATOM 1782 O O . PRO A 1 240 ? -10.520 1.251 23.770 1.00 42.16 240 PRO A O 1
ATOM 1785 N N . SER A 1 241 ? -10.412 0.535 25.890 1.00 42.50 241 SER A N 1
ATOM 1786 C CA . SER A 1 241 ? -9.546 1.645 26.273 1.00 42.50 241 SER A CA 1
ATOM 1787 C C . SER A 1 241 ? -8.171 1.493 25.610 1.00 42.50 241 SER A C 1
ATOM 1789 O O . SER A 1 241 ? -7.273 2.254 25.950 1.00 42.50 241 SER A O 1
ATOM 1791 N N . SER A 1 242 ? -8.004 0.549 24.658 1.00 42.09 242 SER A N 1
ATOM 1792 C CA . SER A 1 242 ? -6.935 0.298 23.697 1.00 42.09 242 SER A CA 1
ATOM 1793 C C . SER A 1 242 ? -6.642 1.499 22.794 1.00 42.09 242 SER A C 1
ATOM 1795 O O . SER A 1 242 ? -6.485 1.410 21.581 1.00 42.09 242 SER A O 1
ATOM 1797 N N . SER A 1 243 ? -6.373 2.618 23.435 1.00 43.41 243 SER A N 1
ATOM 1798 C CA . SER A 1 243 ? -5.060 3.254 23.523 1.00 43.41 243 SER A CA 1
ATOM 1799 C C . SER A 1 243 ? -3.782 2.472 23.133 1.00 43.41 243 SER A C 1
ATOM 1801 O O . SER A 1 243 ? -2.693 2.978 23.389 1.00 43.41 243 SER A O 1
ATOM 1803 N N . THR A 1 244 ? -3.814 1.335 22.432 1.00 48.38 244 THR A N 1
ATOM 1804 C CA . THR A 1 244 ? -2.753 1.085 21.444 1.00 48.38 244 THR A CA 1
ATOM 1805 C C . THR A 1 244 ? -3.176 1.834 20.197 1.00 48.38 244 THR A C 1
ATOM 1807 O O . THR A 1 244 ? -3.699 1.270 19.246 1.00 48.38 244 THR A O 1
ATOM 1810 N N . TRP A 1 245 ? -3.036 3.160 20.279 1.00 54.22 245 TRP A N 1
ATOM 1811 C CA . TRP A 1 245 ? -3.565 4.095 19.304 1.00 54.22 245 TRP A CA 1
ATOM 1812 C C . TRP A 1 245 ? -2.933 3.792 17.945 1.00 54.22 245 TRP A C 1
ATOM 1814 O O . TRP A 1 245 ? -1.744 4.060 17.738 1.00 54.22 245 TRP A O 1
ATOM 1824 N N . ARG A 1 246 ? -3.720 3.208 17.043 1.00 64.50 246 ARG A N 1
ATOM 1825 C CA . ARG A 1 246 ? -3.304 2.942 15.672 1.00 64.50 246 ARG A CA 1
ATOM 1826 C C . ARG A 1 246 ? -3.588 4.198 14.861 1.00 64.50 246 ARG A C 1
ATOM 1828 O O . ARG A 1 246 ? -4.708 4.698 14.883 1.00 64.50 246 ARG A O 1
ATOM 1835 N N . SER A 1 247 ? -2.580 4.764 14.208 1.00 67.75 247 SER A N 1
ATOM 1836 C CA . SER A 1 247 ? -2.823 5.704 13.112 1.00 67.75 247 SER A CA 1
ATOM 1837 C C . SER A 1 247 ? -2.612 4.986 11.8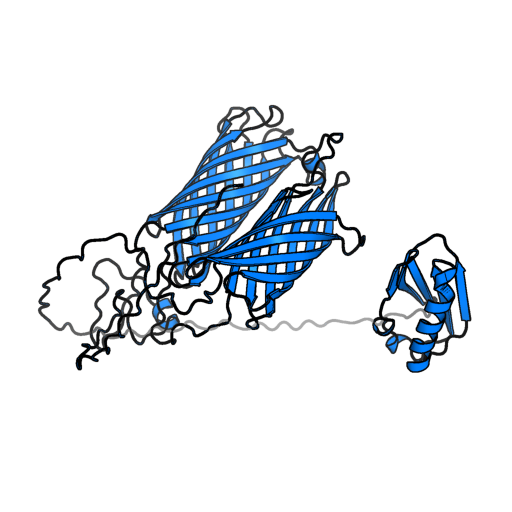00 1.00 67.75 247 SER A C 1
ATOM 1839 O O . SER A 1 247 ? -1.700 4.183 11.667 1.00 67.75 247 SER A O 1
ATOM 1841 N N . PHE A 1 248 ? -3.450 5.279 10.829 1.00 65.75 248 PHE A N 1
ATOM 1842 C CA . PHE A 1 248 ? -3.286 4.842 9.467 1.00 65.75 248 PHE A CA 1
ATOM 1843 C C . PHE A 1 248 ? -3.370 6.058 8.557 1.00 65.75 248 PHE A C 1
ATOM 1845 O O . PHE A 1 248 ? -4.305 6.843 8.681 1.00 65.75 248 PHE A O 1
ATOM 1852 N N . THR A 1 249 ? -2.429 6.218 7.635 1.00 68.19 249 THR A N 1
ATOM 1853 C CA . THR A 1 249 ? -2.480 7.286 6.639 1.00 68.19 249 THR A CA 1
ATOM 1854 C C . THR A 1 249 ? -2.176 6.779 5.246 1.00 68.19 249 THR A C 1
ATOM 1856 O O . THR A 1 249 ? -1.321 5.919 5.068 1.00 68.19 249 THR A O 1
ATOM 1859 N N . ALA A 1 250 ? -2.865 7.334 4.253 1.00 66.94 250 ALA A N 1
ATOM 1860 C CA . ALA A 1 250 ? -2.440 7.292 2.865 1.00 66.94 250 ALA A CA 1
ATOM 1861 C C . ALA A 1 250 ? -1.486 8.463 2.615 1.00 66.94 250 ALA A C 1
ATOM 1863 O O . ALA A 1 250 ? -1.751 9.586 3.050 1.00 66.94 250 ALA A O 1
ATOM 1864 N N . ASP A 1 251 ? -0.392 8.194 1.916 1.00 76.00 251 ASP A N 1
ATOM 1865 C CA . ASP A 1 251 ?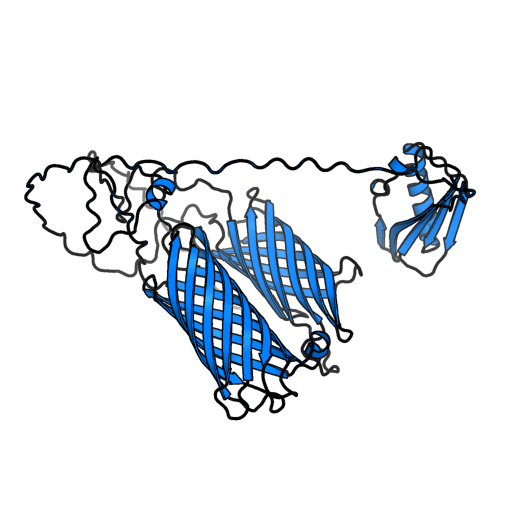 0.727 9.110 1.745 1.00 76.00 251 ASP A CA 1
ATOM 1866 C C . ASP A 1 251 ? 0.838 9.524 0.277 1.00 76.00 251 ASP A C 1
ATOM 1868 O O . ASP A 1 251 ? 0.709 8.693 -0.619 1.00 76.00 251 ASP A O 1
ATOM 1872 N N . ALA A 1 252 ? 1.123 10.798 0.033 1.00 67.62 252 ALA A N 1
ATOM 1873 C CA . ALA A 1 252 ? 1.450 11.353 -1.271 1.00 67.62 252 ALA A CA 1
ATOM 1874 C C . ALA A 1 252 ? 2.770 12.130 -1.175 1.00 67.62 252 ALA A C 1
ATOM 1876 O O . ALA A 1 252 ? 2.898 13.078 -0.395 1.00 67.62 252 ALA A O 1
ATOM 1877 N N . TYR A 1 253 ? 3.751 11.730 -1.981 1.00 74.38 253 TYR A N 1
ATOM 1878 C CA . TYR A 1 253 ? 5.077 12.336 -2.058 1.00 74.38 253 TYR A CA 1
ATOM 1879 C C . TYR A 1 253 ? 5.158 13.214 -3.309 1.00 74.38 253 TYR A C 1
ATOM 1881 O O . TYR A 1 253 ? 4.949 12.737 -4.425 1.00 74.38 253 TYR A O 1
ATOM 1889 N N . LEU A 1 254 ? 5.477 14.494 -3.128 1.00 71.56 254 LEU A N 1
ATOM 1890 C CA . LEU A 1 254 ? 5.641 15.475 -4.199 1.00 71.56 254 LEU A CA 1
ATOM 1891 C C . LEU A 1 254 ? 7.040 16.090 -4.111 1.00 71.56 254 LEU A C 1
ATOM 1893 O O . LEU A 1 254 ? 7.364 16.744 -3.126 1.00 71.56 254 LEU A O 1
ATOM 1897 N N . GLY A 1 255 ? 7.889 15.928 -5.120 1.00 71.00 255 GLY A N 1
ATOM 1898 C CA . GLY A 1 255 ? 9.241 16.486 -5.076 1.00 71.00 255 GLY A CA 1
ATOM 1899 C C . GLY A 1 255 ? 10.053 16.197 -6.325 1.00 71.00 255 GLY A C 1
ATOM 1900 O O . GLY A 1 255 ? 9.543 16.255 -7.444 1.00 71.00 255 GLY A O 1
ATOM 1901 N N . ASN A 1 256 ? 11.330 15.862 -6.135 1.00 64.19 256 ASN A N 1
ATOM 1902 C CA . ASN A 1 256 ? 12.153 15.332 -7.222 1.00 64.19 256 ASN A CA 1
ATOM 1903 C C . ASN A 1 256 ? 11.750 13.903 -7.636 1.00 64.19 256 ASN A C 1
ATOM 1905 O O . ASN A 1 256 ? 12.237 13.424 -8.651 1.00 64.19 256 ASN A O 1
ATOM 1909 N N . ALA A 1 257 ? 10.849 13.269 -6.886 1.00 66.19 257 ALA A N 1
ATOM 1910 C CA . ALA A 1 257 ? 10.106 12.073 -7.247 1.00 66.19 257 ALA A CA 1
ATOM 1911 C C . ALA A 1 257 ? 8.618 12.302 -6.931 1.00 66.19 257 ALA A C 1
ATOM 1913 O O . ALA A 1 257 ? 8.282 12.997 -5.966 1.00 66.19 257 ALA A O 1
ATOM 1914 N N . LEU A 1 258 ? 7.734 11.723 -7.743 1.00 72.81 258 LEU A N 1
ATOM 1915 C CA . LEU A 1 258 ? 6.316 11.589 -7.404 1.00 72.81 258 LEU A CA 1
ATOM 1916 C C . LEU A 1 258 ? 6.119 10.223 -6.773 1.00 72.81 258 LEU A C 1
ATOM 1918 O O . LEU A 1 258 ? 6.696 9.247 -7.236 1.00 72.81 258 LEU A O 1
ATOM 1922 N N . GLY A 1 259 ? 5.307 10.121 -5.736 1.00 74.50 259 GLY A N 1
ATOM 1923 C CA . GLY A 1 259 ? 5.054 8.834 -5.115 1.00 74.50 259 GLY A CA 1
ATOM 1924 C C . GLY A 1 259 ? 3.778 8.820 -4.311 1.00 74.50 259 GLY A C 1
ATOM 1925 O O . GLY A 1 259 ? 3.187 9.858 -4.021 1.00 74.50 259 GLY A O 1
ATOM 1926 N N . PHE A 1 260 ? 3.388 7.630 -3.903 1.00 76.19 260 PHE A N 1
ATOM 1927 C CA . PHE A 1 260 ? 2.287 7.413 -2.979 1.00 76.19 260 PHE A CA 1
ATOM 1928 C C . PHE A 1 260 ? 2.649 6.240 -2.075 1.00 76.19 260 PHE A C 1
ATOM 1930 O O . PHE A 1 260 ? 3.554 5.452 -2.355 1.00 76.19 260 PHE A O 1
ATOM 1937 N N . GLY A 1 261 ? 1.955 6.132 -0.959 1.00 78.75 261 GLY A N 1
ATOM 1938 C CA . GLY A 1 261 ? 2.198 5.072 -0.008 1.00 78.75 261 GLY A CA 1
ATOM 1939 C C . GLY A 1 261 ? 1.124 5.004 1.049 1.00 78.75 261 GLY A C 1
ATOM 1940 O O . GLY A 1 261 ? 0.051 5.593 0.935 1.00 78.75 261 GLY A O 1
ATOM 1941 N N . SER A 1 262 ? 1.439 4.272 2.097 1.00 76.44 262 SER A N 1
ATOM 1942 C CA . SER A 1 262 ? 0.587 4.084 3.247 1.00 76.44 262 SER A CA 1
ATOM 1943 C C . SER A 1 262 ? 1.453 3.948 4.489 1.00 76.44 262 SER A C 1
ATOM 1945 O O . SER A 1 262 ? 2.459 3.237 4.450 1.00 76.44 262 SER A O 1
ATOM 1947 N N . THR A 1 263 ? 1.058 4.578 5.588 1.00 80.69 263 THR A N 1
ATOM 1948 C CA . THR A 1 263 ? 1.744 4.491 6.875 1.00 80.69 263 THR A CA 1
ATOM 1949 C C . THR A 1 263 ? 0.820 3.930 7.946 1.00 80.69 263 THR A C 1
ATOM 1951 O O . THR A 1 263 ? -0.300 4.396 8.126 1.00 80.69 263 THR A O 1
ATOM 1954 N N . LEU A 1 264 ? 1.312 2.937 8.681 1.00 81.56 264 LEU A N 1
ATOM 1955 C CA . LEU A 1 264 ? 0.700 2.359 9.871 1.00 81.56 264 LEU A CA 1
ATOM 1956 C C . LEU A 1 264 ? 1.516 2.767 11.099 1.00 81.56 264 LEU A C 1
ATOM 1958 O O . LEU A 1 264 ? 2.689 2.424 11.212 1.00 81.56 264 LEU A O 1
ATOM 1962 N N . GLY A 1 265 ? 0.889 3.459 12.036 1.00 81.19 265 GLY A N 1
ATOM 1963 C CA . GLY A 1 265 ? 1.486 3.953 13.267 1.00 81.19 265 GLY A CA 1
ATOM 1964 C C . GLY A 1 265 ? 0.950 3.243 14.494 1.00 81.19 265 GLY A C 1
ATOM 1965 O O . GLY A 1 265 ? -0.257 3.111 14.656 1.00 81.19 265 GLY A O 1
ATOM 1966 N N . LEU A 1 266 ? 1.840 2.843 15.394 1.00 77.38 266 LEU A N 1
ATOM 1967 C CA . LEU A 1 266 ? 1.527 2.351 16.731 1.00 77.38 266 LEU A CA 1
ATOM 1968 C C . LEU A 1 266 ? 2.003 3.386 17.749 1.00 77.38 266 LEU A C 1
ATOM 1970 O O . LEU A 1 266 ? 3.207 3.568 17.934 1.00 77.38 266 LEU A O 1
ATOM 1974 N N . ARG A 1 267 ? 1.094 4.096 18.426 1.00 79.12 267 ARG A N 1
ATOM 1975 C CA . ARG A 1 267 ? 1.504 5.040 19.479 1.00 79.12 267 ARG A CA 1
ATOM 1976 C C . ARG A 1 267 ? 1.957 4.293 20.728 1.00 79.12 267 ARG A C 1
ATOM 1978 O O . ARG A 1 267 ? 1.173 3.574 21.338 1.00 79.12 267 ARG A O 1
ATOM 1985 N N . ALA A 1 268 ? 3.193 4.548 21.149 1.00 80.62 268 ALA A N 1
ATOM 1986 C CA . ALA A 1 268 ? 3.685 4.145 22.461 1.00 80.62 268 ALA A CA 1
ATOM 1987 C C . ALA A 1 268 ? 3.162 5.090 23.556 1.00 80.62 268 ALA A C 1
ATOM 1989 O O . ALA A 1 268 ? 2.831 4.657 24.654 1.00 80.62 268 ALA A O 1
ATOM 1990 N N . ASN A 1 269 ? 3.080 6.394 23.265 1.00 84.25 269 ASN A N 1
ATOM 1991 C CA . ASN A 1 269 ? 2.491 7.397 24.154 1.00 84.25 269 ASN A CA 1
ATOM 1992 C C . ASN A 1 269 ? 1.999 8.626 23.356 1.00 84.25 269 ASN A C 1
ATOM 1994 O O . ASN A 1 269 ? 1.856 8.583 22.135 1.00 84.25 269 ASN A O 1
ATOM 1998 N N . ARG A 1 270 ? 1.703 9.742 24.040 1.00 81.00 270 ARG A N 1
ATOM 1999 C CA . ARG A 1 270 ? 1.208 10.974 23.393 1.00 81.00 270 ARG A CA 1
ATOM 2000 C C . ARG A 1 270 ? 2.215 11.626 22.444 1.00 81.00 270 ARG A C 1
ATOM 2002 O O . ARG A 1 270 ? 1.789 12.369 21.565 1.00 81.00 270 ARG A O 1
ATOM 2009 N N . VAL A 1 271 ? 3.505 11.381 22.644 1.00 89.06 271 VAL A N 1
ATOM 2010 C CA . VAL A 1 271 ? 4.606 12.039 21.934 1.00 89.06 271 VAL A CA 1
ATOM 2011 C C . VAL A 1 271 ? 5.319 11.061 21.003 1.00 89.06 271 VAL A C 1
ATOM 2013 O O . VAL A 1 271 ? 5.811 11.474 19.967 1.00 89.06 271 VAL A O 1
ATOM 2016 N N . LEU A 1 272 ? 5.346 9.769 21.324 1.00 90.81 272 LEU A N 1
ATOM 2017 C CA . LEU A 1 272 ? 6.090 8.755 20.587 1.00 90.81 272 LEU A CA 1
ATOM 2018 C C . LEU A 1 272 ? 5.160 7.738 19.921 1.00 90.81 272 LEU A C 1
ATOM 2020 O O . LEU A 1 272 ? 4.333 7.111 20.590 1.00 90.81 272 LEU A O 1
ATOM 2024 N N . SER A 1 273 ? 5.364 7.513 18.626 1.00 89.31 273 SER A N 1
ATOM 2025 C CA . SER A 1 273 ? 4.813 6.386 17.874 1.00 89.31 273 SER A CA 1
ATOM 2026 C C . SER A 1 273 ? 5.886 5.645 17.088 1.00 89.31 273 SER A C 1
ATOM 2028 O O . SER A 1 273 ? 6.951 6.185 16.807 1.00 89.31 273 SER A O 1
ATOM 2030 N N . LEU A 1 274 ? 5.613 4.385 16.768 1.00 88.12 274 LEU A N 1
ATOM 2031 C CA . LEU A 1 274 ? 6.362 3.580 15.816 1.00 88.12 274 LEU A CA 1
ATOM 2032 C C . LEU A 1 274 ? 5.571 3.546 14.509 1.00 88.12 274 LEU A C 1
ATOM 2034 O O . LEU A 1 274 ? 4.463 3.023 14.485 1.00 88.12 274 LEU A O 1
ATOM 2038 N N . GLU A 1 275 ? 6.120 4.105 13.440 1.00 89.94 275 GLU A N 1
ATOM 2039 C CA . GLU A 1 275 ? 5.467 4.227 12.139 1.00 89.94 275 GLU A CA 1
ATOM 2040 C C . GLU A 1 275 ? 6.125 3.270 11.143 1.00 89.94 275 GLU A C 1
ATOM 2042 O O . GLU A 1 275 ? 7.350 3.244 11.010 1.00 89.94 275 GLU A O 1
ATOM 2047 N N . THR A 1 276 ? 5.315 2.504 10.421 1.00 81.81 276 THR A N 1
ATOM 2048 C CA . THR A 1 276 ? 5.723 1.644 9.309 1.00 81.81 276 THR A CA 1
ATOM 2049 C C . THR A 1 276 ? 5.087 2.157 8.032 1.00 81.81 276 THR A C 1
ATOM 2051 O O . THR A 1 276 ? 3.868 2.129 7.901 1.00 81.81 276 THR A O 1
ATOM 2054 N N . SER A 1 277 ? 5.905 2.623 7.098 1.00 85.19 277 SER A N 1
ATOM 2055 C CA . SER A 1 277 ? 5.479 3.162 5.813 1.00 85.19 277 SER A CA 1
ATOM 2056 C C . SER A 1 277 ? 5.847 2.201 4.694 1.00 85.19 277 SER A C 1
ATOM 2058 O O . SER A 1 277 ? 6.997 1.782 4.588 1.00 85.19 277 SER A O 1
ATOM 2060 N N . ALA A 1 278 ? 4.885 1.887 3.837 1.00 79.81 278 ALA A N 1
ATOM 2061 C CA . ALA A 1 278 ? 5.118 1.256 2.548 1.00 79.81 278 ALA A CA 1
ATOM 2062 C C . ALA A 1 278 ? 4.831 2.290 1.464 1.00 79.81 278 ALA A C 1
ATOM 2064 O O . ALA A 1 278 ? 3.798 2.952 1.515 1.00 79.81 278 ALA A O 1
ATOM 2065 N N . GLY A 1 279 ? 5.727 2.470 0.504 1.00 81.50 279 GLY A N 1
ATOM 2066 C CA . GLY A 1 279 ? 5.536 3.495 -0.516 1.00 81.50 279 GLY A CA 1
ATOM 2067 C C . GLY A 1 279 ? 6.251 3.179 -1.809 1.00 81.50 279 GLY A C 1
ATOM 2068 O O . GLY A 1 279 ? 7.276 2.503 -1.819 1.00 81.50 279 GLY A O 1
ATOM 2069 N N . PHE A 1 280 ? 5.706 3.708 -2.891 1.00 79.62 280 PHE A N 1
ATOM 2070 C CA . PHE A 1 280 ? 6.266 3.660 -4.227 1.00 79.62 280 PHE A CA 1
ATOM 2071 C C . PHE A 1 280 ? 6.612 5.078 -4.668 1.00 79.62 280 PHE A C 1
ATOM 2073 O O . PHE A 1 280 ? 5.863 6.024 -4.418 1.00 79.62 280 PHE A O 1
ATOM 2080 N N . GLN A 1 281 ? 7.741 5.231 -5.342 1.00 80.38 281 GLN A N 1
ATOM 2081 C CA . GLN A 1 281 ? 8.191 6.487 -5.914 1.00 80.38 281 GLN A CA 1
ATOM 2082 C C . GLN A 1 281 ? 8.571 6.261 -7.369 1.00 80.38 281 GLN A C 1
ATOM 2084 O O . GLN A 1 281 ? 9.350 5.368 -7.689 1.00 80.38 281 GLN A O 1
ATOM 2089 N N . PHE A 1 282 ? 8.034 7.090 -8.250 1.00 77.69 282 PHE A N 1
ATOM 2090 C CA . PHE A 1 282 ? 8.443 7.195 -9.637 1.00 77.69 282 PHE A CA 1
ATOM 2091 C C . PHE A 1 282 ? 9.717 8.035 -9.710 1.00 77.69 282 PHE A C 1
ATOM 2093 O O . PHE A 1 282 ? 9.759 9.166 -9.212 1.00 77.69 282 PHE A O 1
ATOM 2100 N N . GLY A 1 283 ? 10.754 7.473 -10.330 1.00 64.44 283 GLY A N 1
ATOM 2101 C CA . GLY A 1 283 ? 11.980 8.201 -10.620 1.00 64.44 283 GLY A CA 1
ATOM 2102 C C . GLY A 1 283 ? 11.702 9.363 -11.567 1.00 64.44 283 GLY A C 1
ATOM 2103 O O . GLY A 1 283 ? 10.850 9.279 -12.451 1.00 64.44 283 GLY A O 1
ATOM 2104 N N . ARG A 1 284 ? 12.425 10.466 -11.389 1.00 55.31 284 ARG A N 1
ATOM 2105 C CA . ARG A 1 284 ? 12.444 11.552 -12.366 1.00 55.31 284 ARG A CA 1
ATOM 2106 C C . ARG A 1 284 ? 13.403 11.170 -13.483 1.00 55.31 284 ARG A C 1
ATOM 2108 O O . ARG A 1 284 ? 14.601 11.041 -13.244 1.00 55.31 284 ARG A O 1
ATOM 2115 N N . SER A 1 285 ? 12.892 11.040 -14.705 1.00 44.09 285 SER A N 1
ATOM 2116 C CA . SER A 1 285 ? 13.758 11.080 -15.878 1.00 44.09 285 SER A CA 1
ATOM 2117 C C . SER A 1 285 ? 14.335 12.492 -15.968 1.00 44.09 285 SER A C 1
ATOM 2119 O O . SER A 1 285 ? 13.584 13.466 -16.096 1.00 44.09 285 SER A O 1
ATOM 2121 N N . ASP A 1 286 ? 15.657 12.636 -15.906 1.00 50.75 286 ASP A N 1
ATOM 2122 C CA . ASP A 1 286 ? 16.285 13.834 -16.457 1.00 50.75 286 ASP A CA 1
ATOM 2123 C C . ASP A 1 286 ? 15.750 14.025 -17.882 1.00 50.75 286 ASP A C 1
ATOM 2125 O O . ASP A 1 286 ? 15.642 13.055 -18.630 1.00 50.75 286 ASP A O 1
ATOM 2129 N N . PHE A 1 287 ? 15.403 15.257 -18.268 1.00 43.00 287 PHE A N 1
ATOM 2130 C CA . PHE A 1 287 ? 14.807 15.573 -19.579 1.00 43.00 287 PHE A CA 1
ATOM 2131 C C . PHE A 1 287 ? 15.646 15.094 -20.786 1.00 43.00 287 PHE A C 1
ATOM 2133 O O . PHE A 1 287 ? 15.178 15.144 -21.919 1.00 43.00 287 PHE A O 1
ATOM 2140 N N . SER A 1 288 ? 16.880 14.636 -20.557 1.00 46.03 288 SER A N 1
ATOM 2141 C CA . SER A 1 288 ? 17.792 14.063 -21.546 1.00 46.03 288 SER A CA 1
ATOM 2142 C C . SER A 1 288 ? 17.791 12.527 -21.626 1.00 46.03 288 SER A C 1
ATOM 2144 O O . SER A 1 288 ? 18.453 11.990 -22.512 1.00 46.03 288 SER A O 1
ATOM 2146 N N . LYS A 1 289 ? 17.084 11.797 -20.749 1.00 41.88 289 LYS A N 1
ATOM 2147 C CA . LYS A 1 289 ? 17.055 10.321 -20.736 1.00 41.88 289 LYS A CA 1
ATOM 2148 C C . LYS A 1 289 ? 15.644 9.789 -21.011 1.00 41.88 289 LYS A C 1
ATOM 2150 O O . LYS A 1 289 ? 14.721 10.023 -20.243 1.00 41.88 289 LYS A O 1
ATOM 2155 N N . GLN A 1 290 ? 15.503 9.035 -22.103 1.00 41.38 290 GLN A N 1
ATOM 2156 C CA . GLN A 1 290 ? 14.247 8.505 -22.665 1.00 41.38 290 GLN A CA 1
ATOM 2157 C C . GLN A 1 290 ? 13.544 7.401 -21.841 1.00 41.38 290 GLN A C 1
ATOM 2159 O O . GLN A 1 290 ? 12.557 6.841 -22.309 1.00 41.38 290 GLN A O 1
ATOM 2164 N N . HIS A 1 291 ? 13.988 7.087 -20.622 1.00 46.78 291 HIS A N 1
ATOM 2165 C CA . HIS A 1 291 ? 13.462 5.952 -19.854 1.00 46.78 291 HIS A CA 1
ATOM 2166 C C . HIS A 1 291 ? 12.676 6.430 -18.632 1.00 46.78 291 HIS A C 1
ATOM 2168 O O . HIS A 1 291 ? 13.257 6.798 -17.610 1.00 46.78 291 HIS A O 1
ATOM 2174 N N . GLY A 1 292 ? 11.343 6.405 -18.734 1.00 48.53 292 GLY A N 1
ATOM 2175 C CA . GLY A 1 292 ? 10.405 6.895 -17.713 1.00 48.53 292 GLY A CA 1
ATOM 2176 C C . GLY A 1 292 ? 10.415 6.142 -16.373 1.00 48.53 292 GLY A C 1
ATOM 2177 O O . GLY A 1 292 ? 9.732 6.564 -15.446 1.00 48.53 292 GLY A O 1
ATOM 2178 N N . TYR A 1 293 ? 11.192 5.060 -16.248 1.00 51.41 293 TYR A N 1
ATOM 2179 C CA . TYR A 1 293 ? 11.258 4.217 -15.046 1.00 51.41 293 TYR A CA 1
ATOM 2180 C C . TYR A 1 293 ? 12.620 4.173 -14.354 1.00 51.41 293 TYR A C 1
ATOM 2182 O O . TYR A 1 293 ? 12.729 3.600 -13.269 1.00 51.41 293 TYR A O 1
ATOM 2190 N N . SER A 1 294 ? 13.665 4.765 -14.940 1.00 59.09 294 SER A N 1
ATOM 2191 C CA . SER A 1 294 ? 14.967 4.829 -14.269 1.00 59.09 294 SER A CA 1
ATOM 2192 C C . SER A 1 294 ? 14.817 5.609 -12.960 1.00 59.09 294 SER A C 1
ATOM 2194 O O . SER A 1 294 ? 14.460 6.786 -12.970 1.00 59.09 294 SER A O 1
ATOM 2196 N N . GLY A 1 295 ? 15.083 4.952 -11.831 1.00 66.06 295 GLY A N 1
ATOM 2197 C CA . GLY A 1 295 ? 14.922 5.522 -10.494 1.00 66.06 295 GLY A CA 1
ATOM 2198 C C . GLY A 1 295 ? 13.560 5.281 -9.839 1.00 66.06 295 GLY A C 1
ATOM 2199 O O . GLY A 1 295 ? 13.336 5.805 -8.748 1.00 66.06 295 GLY A O 1
ATOM 2200 N N . SER A 1 296 ? 12.649 4.502 -10.444 1.00 76.50 296 SER A N 1
ATOM 2201 C CA . SER A 1 296 ? 11.463 4.046 -9.711 1.00 76.50 296 SER A CA 1
ATOM 2202 C C . SER A 1 296 ? 11.882 3.144 -8.554 1.00 76.50 296 SER A C 1
ATOM 2204 O O . SER A 1 296 ? 12.747 2.282 -8.727 1.00 76.50 296 SER A O 1
ATOM 2206 N N . SER A 1 297 ? 11.258 3.310 -7.395 1.00 80.00 297 SER A N 1
ATOM 2207 C CA . SER A 1 297 ? 11.547 2.501 -6.219 1.00 80.00 297 SER A CA 1
ATOM 2208 C C . SER A 1 297 ? 10.295 2.188 -5.423 1.00 80.00 297 SER A C 1
ATOM 2210 O O . SER A 1 297 ? 9.354 2.977 -5.397 1.00 80.00 297 SER A O 1
ATOM 2212 N N . TRP A 1 298 ? 10.302 1.064 -4.718 1.00 84.25 298 TRP A N 1
ATOM 2213 C CA . TRP A 1 298 ? 9.396 0.857 -3.592 1.00 84.25 298 TRP A CA 1
ATOM 2214 C C . TRP A 1 298 ? 10.182 0.590 -2.339 1.00 84.25 298 TRP A C 1
ATOM 2216 O O . TRP A 1 298 ? 11.299 0.091 -2.402 1.00 84.25 298 TRP A O 1
ATOM 2226 N N . SER A 1 299 ? 9.594 0.915 -1.200 1.00 83.25 299 SER A N 1
ATOM 2227 C CA . SER A 1 299 ? 10.212 0.678 0.089 1.00 83.25 299 SER A CA 1
ATOM 2228 C C . SER A 1 299 ? 9.187 0.289 1.136 1.00 83.25 299 SER A C 1
ATOM 2230 O O . SER A 1 299 ? 8.022 0.683 1.071 1.00 83.25 299 SER A O 1
ATOM 2232 N N . VAL A 1 300 ? 9.654 -0.476 2.117 1.00 78.12 300 VAL A N 1
ATOM 2233 C CA . VAL A 1 300 ? 8.948 -0.736 3.370 1.00 78.12 300 VAL A CA 1
ATOM 2234 C C . VAL A 1 300 ? 9.888 -0.311 4.482 1.00 78.12 300 VAL A C 1
ATOM 2236 O O . VAL A 1 300 ? 10.987 -0.840 4.600 1.00 78.12 300 VAL A O 1
ATOM 2239 N N . MET A 1 301 ? 9.497 0.690 5.260 1.00 87.88 301 MET A N 1
ATOM 2240 C CA . MET A 1 301 ? 10.373 1.357 6.220 1.00 87.88 301 MET A CA 1
ATOM 2241 C C . MET A 1 301 ? 9.662 1.470 7.559 1.00 87.88 301 MET A C 1
ATOM 2243 O O . MET A 1 301 ? 8.496 1.843 7.608 1.00 87.88 301 MET A O 1
ATOM 2247 N N . THR A 1 302 ? 10.366 1.203 8.652 1.00 84.81 302 THR A N 1
ATOM 2248 C CA . THR A 1 302 ? 9.826 1.312 10.012 1.00 84.81 302 THR A CA 1
ATOM 2249 C C . THR A 1 302 ? 10.722 2.231 10.828 1.00 84.81 302 THR A C 1
ATOM 2251 O O . THR A 1 302 ? 11.944 2.214 10.687 1.00 84.81 302 THR A O 1
ATOM 2254 N N . GLY A 1 303 ? 10.135 3.039 11.704 1.00 91.12 303 GLY A N 1
ATOM 2255 C CA . GLY A 1 303 ? 10.900 3.763 12.708 1.00 91.12 303 GLY A CA 1
ATOM 2256 C C . GLY A 1 303 ? 10.067 4.716 13.556 1.00 91.12 303 GLY A C 1
ATOM 2257 O O . GLY A 1 303 ? 8.847 4.798 13.400 1.00 91.12 303 GLY A O 1
ATOM 2258 N N . PRO A 1 304 ? 10.701 5.380 14.532 1.00 94.88 304 PRO A N 1
ATOM 2259 C CA . PRO A 1 304 ? 9.997 6.227 15.475 1.00 94.88 304 PRO A CA 1
ATOM 2260 C C . PRO A 1 304 ? 9.537 7.549 14.848 1.00 94.88 304 PRO A C 1
ATOM 2262 O O . PRO A 1 304 ? 10.235 8.178 14.049 1.00 94.88 304 PRO A O 1
ATOM 2265 N N . ARG A 1 305 ? 8.385 8.025 15.317 1.00 95.12 305 ARG A N 1
ATOM 2266 C CA . ARG A 1 305 ? 7.900 9.392 15.153 1.00 95.12 305 ARG A CA 1
ATOM 2267 C C . ARG A 1 305 ? 7.743 10.046 16.519 1.00 95.12 305 ARG A C 1
ATOM 2269 O O . ARG A 1 305 ? 7.061 9.529 17.402 1.00 95.12 305 ARG A O 1
ATOM 2276 N N . LEU A 1 306 ? 8.327 11.229 16.654 1.00 95.38 306 LEU A N 1
ATOM 2277 C CA . LEU A 1 306 ? 8.157 12.127 17.784 1.00 95.38 306 LEU A CA 1
ATOM 2278 C C . LEU A 1 306 ? 7.208 13.263 17.379 1.00 95.38 306 LEU A C 1
ATOM 2280 O O . LEU A 1 306 ? 7.533 14.038 16.490 1.00 95.38 306 LEU A O 1
ATOM 2284 N N . SER A 1 307 ? 6.042 13.372 18.011 1.00 93.19 307 SER A N 1
ATOM 2285 C CA . SER A 1 307 ? 5.036 14.416 17.777 1.00 93.19 307 SER A CA 1
ATOM 2286 C C . SER A 1 307 ? 4.885 15.292 19.016 1.00 93.19 307 SER A C 1
ATOM 2288 O O . SER A 1 307 ? 4.597 14.786 20.099 1.00 93.19 307 SER A O 1
ATOM 2290 N N . LEU A 1 308 ? 5.013 16.609 18.884 1.00 91.31 308 LEU A N 1
ATOM 2291 C CA . LEU A 1 308 ? 4.783 17.512 20.010 1.00 91.31 308 LEU A CA 1
ATOM 2292 C C . LEU A 1 308 ? 3.277 17.606 20.327 1.00 91.31 308 LEU A C 1
ATOM 2294 O O . LEU A 1 308 ? 2.437 17.538 19.426 1.00 91.31 308 LEU A O 1
ATOM 2298 N N . PRO A 1 309 ? 2.890 17.739 21.606 1.00 84.50 309 PRO A N 1
ATOM 2299 C CA . PRO A 1 309 ? 1.494 17.685 22.037 1.00 84.50 309 PRO A CA 1
ATOM 2300 C C . PRO A 1 309 ? 0.755 19.025 21.844 1.00 84.50 309 PRO A C 1
ATOM 2302 O O . PRO A 1 309 ? 0.077 19.490 22.754 1.00 84.50 309 PRO A O 1
ATOM 2305 N N . PHE A 1 310 ? 0.886 19.653 20.676 1.00 82.69 310 PHE A N 1
ATOM 2306 C CA . PHE A 1 310 ? 0.145 20.866 20.322 1.00 82.69 310 PHE A CA 1
ATOM 2307 C C . PHE A 1 310 ? -1.182 20.497 19.624 1.00 82.69 310 PHE A C 1
ATOM 2309 O O . PHE A 1 310 ? -1.227 19.558 18.828 1.00 82.69 310 PHE A O 1
ATOM 2316 N N . ASP A 1 311 ? -2.271 21.196 19.960 1.00 75.38 311 ASP A N 1
ATOM 2317 C CA . ASP A 1 311 ? -3.632 20.998 19.428 1.00 75.38 311 ASP A CA 1
ATOM 2318 C C . ASP A 1 311 ? -4.101 22.319 18.784 1.00 75.38 311 ASP A C 1
ATOM 2320 O O . ASP A 1 311 ? -3.882 23.375 19.390 1.00 75.38 311 ASP A O 1
ATOM 2324 N N . PRO A 1 312 ? -4.677 22.314 17.564 1.00 80.69 312 PRO A N 1
ATOM 2325 C CA . PRO A 1 312 ? -4.970 21.159 16.691 1.00 80.69 312 PRO A CA 1
ATOM 2326 C C . PRO A 1 312 ? -3.812 20.714 15.796 1.00 80.69 312 PRO A C 1
ATOM 2328 O O . PRO A 1 312 ? -3.953 19.749 15.043 1.00 80.69 312 PRO A O 1
ATOM 2331 N N . ALA A 1 313 ? -2.674 21.403 15.875 1.00 87.88 313 ALA A N 1
ATOM 2332 C CA . ALA A 1 313 ? -1.527 21.206 15.003 1.00 87.88 313 ALA A CA 1
ATOM 2333 C C . ALA A 1 313 ? -0.311 20.695 15.786 1.00 87.88 313 ALA A C 1
ATOM 2335 O O . ALA A 1 313 ? 0.332 21.455 16.503 1.00 87.88 313 ALA A O 1
ATOM 2336 N N . ALA A 1 314 ? 0.024 19.418 15.620 1.00 90.38 314 ALA A N 1
ATOM 2337 C CA . ALA A 1 314 ? 1.150 18.757 16.268 1.00 90.38 314 ALA A CA 1
ATOM 2338 C C . ALA A 1 314 ? 2.353 18.665 15.306 1.00 90.38 314 ALA A C 1
ATOM 2340 O O . ALA A 1 314 ? 2.346 17.809 14.417 1.00 90.38 314 ALA A O 1
ATOM 2341 N N . PRO A 1 315 ? 3.400 19.500 15.442 1.00 94.75 315 PRO A N 1
ATOM 2342 C CA . PRO A 1 315 ? 4.637 19.307 14.698 1.00 94.75 315 PRO A CA 1
ATOM 2343 C C . PRO A 1 315 ? 5.272 17.964 15.070 1.00 94.75 315 PRO A C 1
ATOM 2345 O O . PRO A 1 315 ? 5.213 17.540 16.229 1.00 94.75 315 PRO A O 1
ATOM 2348 N N . TYR A 1 316 ? 5.870 17.292 14.092 1.00 95.75 316 TYR A N 1
ATOM 2349 C CA . TYR A 1 316 ? 6.481 15.984 14.275 1.00 95.75 316 TYR A CA 1
ATOM 2350 C C . TYR A 1 316 ? 7.804 15.842 13.523 1.00 95.75 316 TYR A C 1
ATOM 2352 O O . TYR A 1 316 ? 8.023 16.472 12.489 1.00 95.75 316 TYR A O 1
ATOM 2360 N N . VAL A 1 317 ? 8.656 14.963 14.046 1.00 96.88 317 VAL A N 1
ATOM 2361 C CA . VAL A 1 317 ? 9.856 14.440 13.389 1.00 96.88 317 VAL A CA 1
ATOM 2362 C C . VAL A 1 317 ? 9.711 12.929 13.300 1.00 96.88 317 VAL A C 1
ATOM 2364 O O . VAL A 1 317 ? 9.379 12.284 14.295 1.00 96.88 317 VAL A O 1
ATOM 2367 N N . GLN A 1 318 ? 9.949 12.358 12.128 1.00 96.25 318 GLN A N 1
ATOM 2368 C CA . GLN A 1 318 ? 9.907 10.916 11.898 1.00 96.25 318 GLN A CA 1
ATOM 2369 C C . GLN A 1 318 ? 11.200 10.473 11.228 1.00 96.25 318 GLN A C 1
ATOM 2371 O O . GLN A 1 318 ? 11.682 11.125 10.308 1.00 96.25 318 GLN A O 1
ATOM 2376 N N . VAL A 1 319 ? 11.761 9.364 11.700 1.00 96.00 319 VAL A N 1
ATOM 2377 C CA . VAL A 1 319 ? 12.915 8.720 11.072 1.00 96.00 319 VAL A CA 1
ATOM 2378 C C . VAL A 1 319 ? 12.581 7.250 10.918 1.00 96.00 319 VAL A C 1
ATOM 2380 O O . VAL A 1 319 ? 12.212 6.596 11.887 1.00 96.00 319 VAL A O 1
ATOM 2383 N N . GLN A 1 320 ? 12.693 6.734 9.705 1.00 95.38 320 GLN A N 1
ATOM 2384 C CA . GLN A 1 320 ? 12.441 5.341 9.374 1.00 95.38 320 GLN A CA 1
ATOM 2385 C C . GLN A 1 320 ? 13.612 4.780 8.592 1.00 95.38 320 GLN A C 1
ATOM 2387 O O . GLN A 1 320 ? 14.330 5.513 7.915 1.00 95.38 320 GLN A O 1
ATOM 2392 N N . ALA A 1 321 ? 13.779 3.468 8.661 1.00 91.19 321 ALA A N 1
ATOM 2393 C CA . ALA A 1 321 ? 14.688 2.758 7.788 1.00 91.19 321 ALA A CA 1
ATOM 2394 C C . ALA A 1 321 ? 14.082 1.426 7.355 1.00 91.19 321 ALA A C 1
ATOM 2396 O O . ALA A 1 321 ? 13.218 0.873 8.041 1.00 91.19 321 ALA A O 1
ATOM 2397 N N . GLY A 1 322 ? 14.519 0.911 6.215 1.00 84.56 322 GLY A N 1
ATOM 2398 C CA . GLY A 1 322 ? 14.103 -0.405 5.752 1.00 84.56 322 GLY A CA 1
ATOM 2399 C C . GLY A 1 322 ? 14.518 -0.697 4.317 1.00 84.56 322 GLY A C 1
ATOM 2400 O O . GLY A 1 322 ? 15.162 0.140 3.683 1.00 84.56 322 GLY A O 1
ATOM 2401 N N . PRO A 1 323 ? 14.195 -1.897 3.813 1.00 71.94 323 PRO A N 1
ATOM 2402 C CA . PRO A 1 323 ? 14.537 -2.284 2.458 1.00 71.94 323 PRO A CA 1
ATOM 2403 C C . PRO A 1 323 ? 13.748 -1.477 1.430 1.00 71.94 323 PRO A C 1
ATOM 2405 O O . PRO A 1 323 ? 12.572 -1.141 1.611 1.00 71.94 323 PRO A O 1
ATOM 2408 N N . ALA A 1 324 ? 14.404 -1.237 0.309 1.00 82.81 324 ALA A N 1
ATOM 2409 C CA . ALA A 1 324 ? 13.809 -0.694 -0.883 1.00 82.81 324 ALA A CA 1
ATOM 2410 C C . ALA A 1 324 ? 14.379 -1.366 -2.116 1.00 82.81 324 ALA A C 1
ATOM 2412 O O . ALA A 1 324 ? 15.548 -1.729 -2.163 1.00 82.81 324 ALA A O 1
ATOM 2413 N N . TRP A 1 325 ? 13.549 -1.499 -3.129 1.00 84.38 325 TRP A N 1
ATOM 2414 C CA . TRP A 1 325 ? 13.960 -1.944 -4.445 1.00 84.38 325 TRP A CA 1
ATOM 2415 C C . TRP A 1 325 ? 14.086 -0.737 -5.362 1.00 84.38 325 TRP A C 1
ATOM 2417 O O . TRP A 1 325 ? 13.240 0.157 -5.313 1.00 84.38 325 TRP A O 1
ATOM 2427 N N . PHE A 1 326 ? 15.104 -0.734 -6.214 1.00 79.75 326 PHE A N 1
ATOM 2428 C CA . PHE A 1 326 ? 15.378 0.308 -7.193 1.00 79.75 326 PHE A CA 1
ATOM 2429 C C . PHE A 1 326 ? 15.439 -0.268 -8.598 1.00 79.75 326 PHE A C 1
ATOM 2431 O O . PHE A 1 326 ? 16.115 -1.267 -8.837 1.00 79.75 326 PHE A O 1
ATOM 2438 N N . SER A 1 327 ? 14.802 0.425 -9.538 1.00 74.25 327 SER A N 1
ATOM 2439 C CA . SER A 1 327 ? 15.015 0.231 -10.969 1.00 74.25 327 SER A CA 1
ATOM 2440 C C . SER A 1 327 ? 16.184 1.098 -11.441 1.00 74.25 327 SER A C 1
ATOM 2442 O O . SER A 1 327 ? 16.143 2.326 -11.300 1.00 74.25 327 SER A O 1
ATOM 2444 N N . ARG A 1 328 ? 17.229 0.482 -12.004 1.00 71.88 328 ARG A N 1
ATOM 2445 C CA . ARG A 1 328 ? 18.368 1.153 -12.648 1.00 71.88 328 ARG A CA 1
ATOM 2446 C C . ARG A 1 328 ? 18.485 0.711 -14.111 1.00 71.88 328 ARG A C 1
ATOM 2448 O O . ARG A 1 328 ? 18.007 -0.366 -14.461 1.00 71.88 328 ARG A O 1
ATOM 2455 N N . PRO A 1 329 ? 19.169 1.495 -14.965 1.00 65.19 329 PRO A N 1
ATOM 2456 C CA . PRO A 1 329 ? 19.431 1.094 -16.349 1.00 65.19 329 PRO A CA 1
ATOM 2457 C C . PRO A 1 329 ? 20.178 -0.243 -16.470 1.00 65.19 329 PRO A C 1
ATOM 2459 O O . PRO A 1 329 ? 19.957 -0.990 -17.412 1.00 65.19 329 PRO A O 1
ATOM 2462 N N . GLU A 1 330 ? 21.048 -0.555 -15.506 1.00 72.81 330 GLU A N 1
ATOM 2463 C CA . GLU A 1 330 ? 21.853 -1.786 -15.485 1.00 72.81 330 GLU A CA 1
ATOM 2464 C C . GLU A 1 330 ? 21.124 -2.974 -14.826 1.00 72.81 330 GLU A C 1
ATOM 2466 O O . GLU A 1 330 ? 21.654 -4.083 -14.786 1.00 72.81 330 GLU A O 1
ATOM 2471 N N . GLY A 1 331 ? 19.909 -2.757 -14.311 1.00 67.81 331 GLY A N 1
ATOM 2472 C CA . GLY A 1 331 ? 19.097 -3.766 -13.640 1.00 67.81 331 GLY A CA 1
ATOM 2473 C C . GLY A 1 331 ? 18.429 -3.277 -12.372 1.00 67.81 331 GLY A C 1
ATOM 2474 O O . GLY A 1 331 ? 18.432 -2.094 -12.050 1.00 67.81 331 GLY A O 1
ATOM 2475 N N . SER A 1 332 ? 17.809 -4.206 -11.653 1.00 71.56 332 SER A N 1
ATOM 2476 C CA . SER A 1 332 ? 17.128 -3.889 -10.406 1.00 71.56 332 SER A CA 1
ATOM 2477 C C . SER A 1 332 ? 17.892 -4.400 -9.196 1.00 71.56 332 SER A C 1
ATOM 2479 O O . SER A 1 332 ? 18.389 -5.525 -9.223 1.00 71.56 332 SER A O 1
ATOM 2481 N N . GLU A 1 333 ? 17.918 -3.630 -8.116 1.00 79.00 333 GLU A N 1
ATOM 2482 C CA . GLU A 1 333 ? 18.635 -3.988 -6.889 1.00 79.00 333 GLU A CA 1
ATOM 2483 C C . GLU A 1 333 ? 17.823 -3.663 -5.633 1.00 79.00 333 GLU A C 1
ATOM 2485 O O . GLU A 1 333 ? 16.960 -2.786 -5.646 1.00 79.00 333 GLU A O 1
ATOM 2490 N N . ILE A 1 334 ? 18.099 -4.384 -4.543 1.00 76.25 334 ILE A N 1
ATOM 2491 C CA . ILE A 1 334 ? 17.532 -4.122 -3.216 1.00 76.25 334 ILE A CA 1
ATOM 2492 C C . ILE A 1 334 ? 18.601 -3.437 -2.367 1.00 76.25 334 ILE A C 1
ATOM 2494 O O . ILE A 1 334 ? 19.731 -3.917 -2.301 1.00 76.25 334 ILE A O 1
ATOM 2498 N N . ARG A 1 335 ? 18.229 -2.347 -1.697 1.00 84.00 335 ARG A N 1
ATOM 2499 C CA . ARG A 1 335 ? 19.096 -1.548 -0.826 1.00 84.00 335 ARG A CA 1
ATOM 2500 C C . ARG A 1 335 ? 18.393 -1.144 0.462 1.00 84.00 335 ARG A C 1
ATOM 2502 O O . ARG A 1 335 ? 17.165 -1.155 0.536 1.00 84.00 335 ARG A O 1
ATOM 2509 N N . GLY A 1 336 ? 19.158 -0.765 1.471 1.00 85.69 336 GLY A N 1
ATOM 2510 C CA . GLY A 1 336 ? 18.668 -0.126 2.677 1.00 85.69 336 GLY A CA 1
ATOM 2511 C C . GLY A 1 336 ? 18.428 1.363 2.451 1.00 85.69 336 GLY A C 1
ATOM 2512 O O . GLY A 1 336 ? 19.299 2.101 2.007 1.00 85.69 336 GLY A O 1
ATOM 2513 N N . LEU A 1 337 ? 17.247 1.844 2.821 1.00 91.75 337 LEU A N 1
ATOM 2514 C CA . LEU A 1 337 ? 16.939 3.268 2.825 1.00 91.75 337 LEU A CA 1
ATOM 2515 C C . LEU A 1 337 ? 16.712 3.792 4.221 1.00 91.75 337 LEU A C 1
ATOM 2517 O O . LEU A 1 337 ? 16.115 3.120 5.059 1.00 91.75 337 LEU A O 1
ATOM 2521 N N . ALA A 1 338 ? 17.139 5.034 4.423 1.00 93.19 338 ALA A N 1
ATOM 2522 C CA . ALA A 1 338 ? 16.740 5.874 5.530 1.00 93.19 338 ALA A CA 1
ATOM 2523 C C . ALA A 1 338 ? 15.795 6.960 5.010 1.00 93.19 338 ALA A C 1
ATOM 2525 O O . ALA A 1 338 ? 16.018 7.561 3.960 1.00 93.19 338 ALA A O 1
ATOM 2526 N N . HIS A 1 339 ? 14.737 7.226 5.759 1.00 93.56 339 HIS A N 1
ATOM 2527 C CA . HIS A 1 339 ? 13.724 8.216 5.444 1.00 93.56 339 HIS A CA 1
ATOM 2528 C C . HIS A 1 339 ? 13.529 9.113 6.659 1.00 93.56 339 HIS A C 1
ATOM 2530 O O . HIS A 1 339 ? 13.194 8.636 7.739 1.00 93.56 339 HIS A O 1
ATOM 2536 N N . ALA A 1 340 ? 13.775 10.405 6.491 1.00 95.62 340 ALA A N 1
ATOM 2537 C CA . ALA A 1 340 ? 13.582 11.410 7.519 1.00 95.62 340 ALA A CA 1
ATOM 2538 C C . ALA A 1 340 ? 12.482 12.375 7.089 1.00 95.62 340 ALA A C 1
ATOM 2540 O O . ALA A 1 340 ? 12.447 12.825 5.946 1.00 95.62 340 ALA A O 1
ATOM 2541 N N . GLU A 1 341 ? 11.609 12.726 8.020 1.00 95.56 341 GLU A N 1
ATOM 2542 C CA . GLU A 1 341 ? 10.511 13.644 7.783 1.00 95.56 341 GLU A CA 1
ATOM 2543 C C . GLU A 1 341 ? 10.386 14.654 8.915 1.00 95.56 341 GLU A C 1
ATOM 2545 O O . GLU A 1 341 ? 10.564 14.334 10.094 1.00 95.56 341 GLU A O 1
ATOM 2550 N N . LEU A 1 342 ? 10.012 15.871 8.540 1.00 95.94 342 LEU A N 1
ATOM 2551 C CA . LEU A 1 342 ? 9.671 16.958 9.443 1.00 95.94 342 LEU A CA 1
ATOM 2552 C C . LEU A 1 342 ? 8.356 17.563 8.960 1.00 95.94 342 LEU A C 1
ATOM 2554 O O . LEU A 1 342 ? 8.274 18.037 7.829 1.00 95.94 342 LEU A O 1
ATOM 2558 N N . GLY A 1 343 ? 7.330 17.572 9.803 1.00 95.56 343 GLY A N 1
ATOM 2559 C CA . GLY A 1 343 ? 6.011 18.027 9.377 1.00 95.56 343 GLY A CA 1
ATOM 2560 C C . GLY A 1 343 ? 5.114 18.495 10.504 1.00 95.56 343 GLY A C 1
ATOM 2561 O O . GLY A 1 343 ? 5.533 18.659 11.647 1.00 95.56 343 GLY A O 1
ATOM 2562 N N . MET A 1 344 ? 3.855 18.719 10.151 1.00 94.25 344 MET A N 1
ATOM 2563 C CA . MET A 1 344 ? 2.780 19.139 11.031 1.00 94.25 344 MET A CA 1
ATOM 2564 C C . MET A 1 344 ? 1.575 18.225 10.820 1.00 94.25 344 MET A C 1
ATOM 2566 O O . MET A 1 344 ? 1.110 18.054 9.696 1.00 94.25 344 MET A O 1
ATOM 2570 N N . ARG A 1 345 ? 1.083 17.634 11.910 1.00 91.12 345 ARG A N 1
ATOM 2571 C CA . ARG A 1 345 ? -0.118 16.799 11.954 1.00 91.12 345 ARG A CA 1
ATOM 2572 C C . ARG A 1 345 ? -1.301 17.636 12.419 1.00 91.12 345 ARG A C 1
ATOM 2574 O O . ARG A 1 345 ? -1.313 18.106 13.554 1.00 91.12 345 ARG A O 1
ATOM 2581 N N . LEU A 1 346 ? -2.291 17.803 11.557 1.00 87.31 346 LEU A N 1
ATOM 2582 C CA . LEU A 1 346 ? -3.559 18.460 11.840 1.00 87.31 346 LEU A CA 1
ATOM 2583 C C . LEU A 1 346 ? -4.608 17.406 12.184 1.00 87.31 346 LEU A C 1
ATOM 2585 O O . LEU A 1 346 ? -4.832 16.472 11.415 1.00 87.31 346 LEU A O 1
ATOM 2589 N N . HIS A 1 347 ? -5.265 17.561 13.327 1.00 82.06 347 HIS A N 1
ATOM 2590 C CA . HIS A 1 347 ? -6.427 16.753 13.682 1.00 82.06 347 HIS A CA 1
ATOM 2591 C C . HIS A 1 347 ? -7.698 17.428 13.154 1.00 82.06 347 HIS A C 1
ATOM 2593 O O . HIS A 1 347 ? -8.032 18.538 13.568 1.00 82.06 347 HIS A O 1
ATOM 2599 N N . VAL A 1 348 ? -8.403 16.764 12.238 1.00 77.62 348 VAL A N 1
ATOM 2600 C CA . VAL A 1 348 ? -9.649 17.255 11.639 1.00 77.62 348 VAL A CA 1
ATOM 2601 C C . VAL A 1 348 ? -10.796 16.367 12.119 1.00 77.62 348 VAL A C 1
ATOM 2603 O O . VAL A 1 348 ? -10.881 15.192 11.780 1.00 77.62 348 VAL A O 1
ATOM 2606 N N . GLY A 1 349 ? -11.686 16.912 12.948 1.00 73.19 349 GLY A N 1
ATOM 2607 C CA . GLY A 1 349 ? -12.845 16.171 13.452 1.00 73.19 349 GLY A CA 1
ATOM 2608 C C . GLY A 1 349 ? -12.492 14.957 14.325 1.00 73.19 349 GLY A C 1
ATOM 2609 O O . GLY A 1 349 ? -11.543 14.984 15.112 1.00 73.19 349 GLY A O 1
ATOM 2610 N N . CYS A 1 350 ? -13.294 13.895 14.209 1.00 66.56 350 CYS A N 1
ATOM 2611 C CA . CYS A 1 350 ? -13.333 12.771 15.151 1.00 66.56 350 CYS A CA 1
ATOM 2612 C C . CYS A 1 350 ? -12.501 11.562 14.756 1.00 66.56 350 CYS A C 1
ATOM 2614 O O . CYS A 1 350 ? -12.897 10.426 14.976 1.00 66.56 350 CYS A O 1
ATOM 2616 N N . GLY A 1 351 ? -11.314 11.830 14.228 1.00 69.00 351 GLY A N 1
ATOM 2617 C CA . GLY A 1 351 ? -10.353 10.786 13.910 1.00 69.00 351 GLY A CA 1
ATOM 2618 C C . GLY A 1 351 ? -9.639 11.007 12.590 1.00 69.00 351 GLY A C 1
ATOM 2619 O O . GLY A 1 351 ? -8.730 10.261 12.270 1.00 69.00 351 GLY A O 1
ATOM 2620 N N . THR A 1 352 ? -9.964 12.043 11.820 1.00 72.25 352 THR A N 1
ATOM 2621 C CA . THR A 1 352 ? -9.175 12.346 10.626 1.00 72.25 352 THR A CA 1
ATOM 2622 C C . THR A 1 352 ? -7.887 13.062 11.021 1.00 72.25 352 THR A C 1
ATOM 2624 O O . THR A 1 352 ? -7.880 13.997 11.827 1.00 72.25 352 THR A O 1
ATOM 2627 N N . VAL A 1 353 ? -6.772 12.620 10.451 1.00 80.69 353 VAL A N 1
ATOM 2628 C CA . VAL A 1 353 ? -5.468 13.270 10.561 1.00 80.69 353 VAL A CA 1
ATOM 2629 C C . VAL A 1 353 ? -4.979 13.661 9.176 1.00 80.69 353 VAL A C 1
ATOM 2631 O O . VAL A 1 353 ? -5.099 12.892 8.223 1.00 80.69 353 VAL A O 1
ATOM 2634 N N . ILE A 1 354 ? -4.431 14.867 9.075 1.00 84.00 354 ILE A N 1
ATOM 2635 C CA . ILE A 1 354 ? -3.748 15.354 7.882 1.00 84.00 354 ILE A CA 1
ATOM 2636 C C . ILE A 1 354 ? -2.315 15.677 8.282 1.00 84.00 354 ILE A C 1
ATOM 2638 O O . ILE A 1 354 ? -2.098 16.562 9.105 1.00 84.00 354 ILE A O 1
ATOM 2642 N N . ASP A 1 355 ? -1.339 14.981 7.709 1.00 91.19 355 ASP A N 1
ATOM 2643 C CA . ASP A 1 355 ? 0.072 15.318 7.888 1.00 91.19 355 ASP A CA 1
ATOM 2644 C C . ASP A 1 355 ? 0.540 16.116 6.670 1.00 91.19 355 ASP A C 1
ATOM 2646 O O . ASP A 1 355 ? 0.303 15.714 5.535 1.00 91.19 355 ASP A O 1
ATOM 2650 N N . ALA A 1 356 ? 1.215 17.238 6.886 1.00 91.56 356 ALA A N 1
ATOM 2651 C CA . ALA A 1 356 ? 1.884 17.985 5.826 1.00 91.56 356 ALA A CA 1
ATOM 2652 C C . ALA A 1 356 ? 3.314 18.301 6.257 1.00 91.56 356 ALA A C 1
ATOM 2654 O O . ALA A 1 356 ? 3.537 18.729 7.391 1.00 91.56 356 ALA A O 1
ATOM 2655 N N . GLY A 1 357 ? 4.296 18.096 5.385 1.00 93.88 357 GLY A N 1
ATOM 2656 C CA . GLY A 1 357 ? 5.689 18.303 5.766 1.00 93.88 357 GLY A CA 1
ATOM 2657 C C . GLY A 1 357 ? 6.690 18.149 4.639 1.00 93.88 357 GLY A C 1
ATOM 2658 O O . GLY A 1 357 ? 6.338 18.107 3.462 1.00 93.88 357 GLY A O 1
ATOM 2659 N N . PHE A 1 358 ? 7.949 18.060 5.041 1.00 94.81 358 PHE A N 1
ATOM 2660 C CA . PHE A 1 358 ? 9.090 17.786 4.189 1.00 94.81 358 PHE A CA 1
ATOM 2661 C C . PHE A 1 358 ? 9.615 16.390 4.475 1.00 94.81 358 PHE A C 1
ATOM 2663 O O . PHE A 1 358 ? 9.610 15.940 5.624 1.00 94.81 358 PHE A O 1
ATOM 2670 N N . TRP A 1 359 ? 10.115 15.735 3.438 1.00 93.75 359 TRP A N 1
ATOM 2671 C CA . TRP A 1 359 ? 10.759 14.438 3.549 1.00 93.75 359 TRP A CA 1
ATOM 2672 C C . TRP A 1 359 ? 12.091 14.418 2.805 1.00 93.75 359 TRP A C 1
ATOM 2674 O O . TRP A 1 359 ? 12.277 15.120 1.809 1.00 93.75 359 TRP A O 1
ATOM 2684 N N . LEU A 1 360 ? 13.012 13.606 3.310 1.00 92.94 360 LEU A N 1
ATOM 2685 C CA . LEU A 1 360 ? 14.318 13.318 2.736 1.00 92.94 360 LEU A CA 1
ATOM 2686 C C . LEU A 1 360 ? 14.555 11.817 2.807 1.00 92.94 360 LEU A C 1
ATOM 2688 O O . LEU A 1 360 ? 14.365 11.198 3.852 1.00 92.94 360 LEU A O 1
ATOM 2692 N N . ARG A 1 361 ? 15.012 11.235 1.710 1.00 89.62 361 ARG A N 1
ATOM 2693 C CA . ARG A 1 361 ? 15.359 9.823 1.601 1.00 89.62 361 ARG A CA 1
ATOM 2694 C C . ARG A 1 361 ? 16.820 9.706 1.215 1.00 89.62 361 ARG A C 1
ATOM 2696 O O . ARG A 1 361 ? 17.273 10.328 0.256 1.00 89.62 361 ARG A O 1
ATOM 2703 N N . GLY A 1 362 ? 17.541 8.913 1.991 1.00 88.81 362 GLY A N 1
ATOM 2704 C CA . GLY A 1 362 ? 18.945 8.609 1.790 1.00 88.81 362 GLY A CA 1
ATOM 2705 C C . GLY A 1 362 ? 19.152 7.120 1.587 1.00 88.81 362 GLY A C 1
ATOM 2706 O O . GLY A 1 362 ? 18.490 6.297 2.220 1.00 88.81 362 GLY A O 1
ATOM 2707 N N . ASP A 1 363 ? 20.075 6.800 0.698 1.00 89.25 363 ASP A N 1
ATOM 2708 C CA . ASP A 1 363 ? 20.631 5.467 0.542 1.00 89.25 363 ASP A CA 1
ATOM 2709 C C . ASP A 1 363 ? 21.570 5.174 1.714 1.00 89.25 363 ASP A C 1
ATOM 2711 O O . ASP A 1 363 ? 22.467 5.972 1.992 1.00 89.25 363 ASP A O 1
ATOM 2715 N N . ILE A 1 364 ? 21.344 4.090 2.457 1.00 89.12 364 ILE A N 1
ATOM 2716 C CA . ILE A 1 364 ? 22.172 3.781 3.632 1.00 89.12 364 ILE A CA 1
ATOM 2717 C C . ILE A 1 364 ? 23.555 3.308 3.183 1.00 89.12 364 ILE A C 1
ATOM 2719 O O . ILE A 1 364 ? 24.558 3.641 3.824 1.00 89.12 364 ILE A O 1
ATOM 2723 N N . GLU A 1 365 ? 23.614 2.551 2.090 1.00 87.56 365 GLU A N 1
ATOM 2724 C CA . GLU A 1 365 ? 24.843 1.997 1.542 1.00 87.56 365 GLU A CA 1
ATOM 2725 C C . GLU A 1 365 ? 25.717 3.082 0.903 1.00 87.56 365 GLU A C 1
ATOM 2727 O O . GLU A 1 365 ? 26.907 3.175 1.222 1.00 87.56 365 GLU A O 1
ATOM 2732 N N . ASP A 1 366 ? 25.139 3.939 0.059 1.00 82.62 366 ASP A N 1
ATOM 2733 C CA . ASP A 1 366 ? 25.896 5.008 -0.611 1.00 82.62 366 ASP A CA 1
ATOM 2734 C C . ASP A 1 366 ? 26.080 6.250 0.267 1.00 82.62 366 ASP A C 1
ATOM 2736 O O . ASP A 1 366 ? 27.026 7.016 0.066 1.00 82.62 366 ASP A O 1
ATOM 2740 N N . ARG A 1 367 ? 25.230 6.408 1.290 1.00 82.06 367 ARG A N 1
ATOM 2741 C CA . ARG A 1 367 ? 25.121 7.597 2.155 1.00 82.06 367 ARG A CA 1
ATOM 2742 C C . ARG A 1 367 ? 24.797 8.881 1.402 1.00 82.06 367 ARG A C 1
ATOM 2744 O O . ARG A 1 367 ? 25.065 9.974 1.900 1.00 82.06 367 ARG A O 1
ATOM 2751 N N . ASP A 1 368 ? 24.170 8.735 0.245 1.00 82.56 368 ASP A N 1
ATOM 2752 C CA . ASP A 1 368 ? 23.720 9.842 -0.580 1.00 82.56 368 ASP A CA 1
ATOM 2753 C C . ASP A 1 368 ? 22.220 10.069 -0.406 1.00 82.56 368 ASP A C 1
ATOM 2755 O O . ASP A 1 368 ? 21.424 9.136 -0.268 1.00 82.56 368 ASP A O 1
ATOM 2759 N N . VAL A 1 369 ? 21.820 11.341 -0.418 1.00 84.69 369 VAL A N 1
ATOM 2760 C CA . VAL A 1 369 ? 20.405 11.719 -0.468 1.00 84.69 369 VAL A CA 1
ATOM 2761 C C . VAL A 1 369 ? 19.904 11.435 -1.877 1.00 84.69 369 VAL A C 1
ATOM 2763 O O . VAL A 1 369 ? 20.303 12.097 -2.832 1.00 84.69 369 VAL A O 1
ATOM 2766 N N . THR A 1 370 ? 19.021 10.452 -2.006 1.00 81.75 370 THR A N 1
ATOM 2767 C CA . THR A 1 370 ? 18.469 10.040 -3.300 1.00 81.75 370 THR A CA 1
ATOM 2768 C C . THR A 1 370 ? 17.278 10.900 -3.692 1.00 81.75 370 THR A C 1
ATOM 2770 O O . THR A 1 370 ? 17.067 11.194 -4.869 1.00 81.75 370 THR A O 1
ATOM 2773 N N . SER A 1 371 ? 16.472 11.323 -2.716 1.00 83.81 371 SER A N 1
ATOM 2774 C CA . SER A 1 371 ? 15.269 12.107 -2.991 1.00 83.81 371 SER A CA 1
ATOM 2775 C C . SER A 1 371 ? 14.759 12.900 -1.800 1.00 83.81 371 SER A C 1
ATOM 2777 O O . SER A 1 371 ? 15.168 12.700 -0.657 1.00 83.81 371 SER A O 1
ATOM 2779 N N . GLY A 1 372 ? 13.873 13.846 -2.092 1.00 86.00 372 GLY A N 1
ATOM 2780 C CA . GLY A 1 372 ? 13.208 14.656 -1.093 1.00 86.00 372 GLY A CA 1
ATOM 2781 C C . GLY A 1 372 ? 12.163 15.582 -1.695 1.00 86.00 372 GLY A C 1
ATOM 2782 O O . GLY A 1 372 ? 12.122 15.838 -2.903 1.00 86.00 372 GLY A O 1
ATOM 2783 N N . GLY A 1 373 ? 11.298 16.102 -0.835 1.00 90.00 373 GLY A N 1
ATOM 2784 C CA . GLY A 1 373 ? 10.234 16.992 -1.266 1.00 90.00 373 GLY A CA 1
ATOM 2785 C C . GLY A 1 373 ? 9.214 17.288 -0.185 1.00 90.00 373 GLY A C 1
ATOM 2786 O O . GLY A 1 373 ? 9.493 17.205 1.009 1.00 90.00 373 GLY A O 1
ATOM 2787 N N . LEU A 1 374 ? 8.021 17.643 -0.643 1.00 87.69 374 LEU A N 1
ATOM 2788 C CA . LEU A 1 374 ? 6.822 17.801 0.155 1.00 87.69 374 LEU A CA 1
ATOM 2789 C C . LEU A 1 374 ? 6.114 16.453 0.307 1.00 87.69 374 LEU A C 1
ATOM 2791 O O . LEU A 1 374 ? 6.100 15.615 -0.595 1.00 87.69 374 LEU A O 1
ATOM 2795 N N . LEU A 1 375 ? 5.519 16.261 1.470 1.00 90.44 375 LEU A N 1
ATOM 2796 C CA . LEU A 1 375 ? 4.699 15.115 1.813 1.00 90.44 375 LEU A CA 1
ATOM 2797 C C . LEU A 1 375 ? 3.339 15.632 2.263 1.00 90.44 375 LEU A C 1
ATOM 2799 O O . LEU A 1 375 ? 3.262 16.552 3.081 1.00 90.44 375 LEU A O 1
ATOM 2803 N N . MET A 1 376 ? 2.285 14.990 1.778 1.00 85.88 376 MET A N 1
ATOM 2804 C CA . MET A 1 376 ? 0.952 15.106 2.344 1.00 85.88 376 MET A CA 1
ATOM 2805 C C . MET A 1 376 ? 0.448 13.715 2.700 1.00 85.88 376 MET A C 1
ATOM 2807 O O . MET A 1 376 ? 0.606 12.779 1.922 1.00 85.88 376 MET A O 1
ATOM 2811 N N . ARG A 1 377 ? -0.174 13.576 3.866 1.00 84.75 377 ARG A N 1
ATOM 2812 C CA . ARG A 1 377 ? -0.869 12.359 4.259 1.00 84.75 377 ARG A CA 1
ATOM 2813 C C . ARG A 1 377 ? -2.259 12.678 4.739 1.00 84.75 377 ARG A C 1
ATOM 2815 O O . ARG A 1 377 ? -2.459 13.684 5.414 1.00 84.75 377 ARG A O 1
ATOM 2822 N N . VAL A 1 378 ? -3.192 11.790 4.447 1.00 72.38 378 VAL A N 1
ATOM 2823 C CA . VAL A 1 378 ? -4.556 11.863 4.964 1.00 72.38 378 VAL A CA 1
ATOM 2824 C C . VAL A 1 378 ? -4.922 10.494 5.492 1.00 72.38 378 VAL A C 1
ATOM 2826 O O . VAL A 1 378 ? -4.648 9.480 4.852 1.00 72.38 378 VAL A O 1
ATOM 2829 N N . GLY A 1 379 ? -5.527 10.442 6.669 1.00 73.00 379 GLY A N 1
ATOM 2830 C CA . GLY A 1 379 ? -5.940 9.163 7.206 1.00 73.00 379 GLY A CA 1
ATOM 2831 C C . GLY A 1 379 ? -6.720 9.230 8.494 1.00 73.00 379 GLY A C 1
ATOM 2832 O O . GLY A 1 379 ? -7.175 10.293 8.914 1.00 73.00 379 GLY A O 1
ATOM 2833 N N . ALA A 1 380 ? -6.858 8.061 9.103 1.00 68.75 380 ALA A N 1
ATOM 2834 C CA . ALA A 1 380 ? -7.492 7.875 10.389 1.00 68.75 380 ALA A CA 1
ATOM 2835 C C . ALA A 1 380 ? -6.417 7.833 11.476 1.00 68.75 380 ALA A C 1
ATOM 2837 O O . ALA A 1 380 ? -5.407 7.141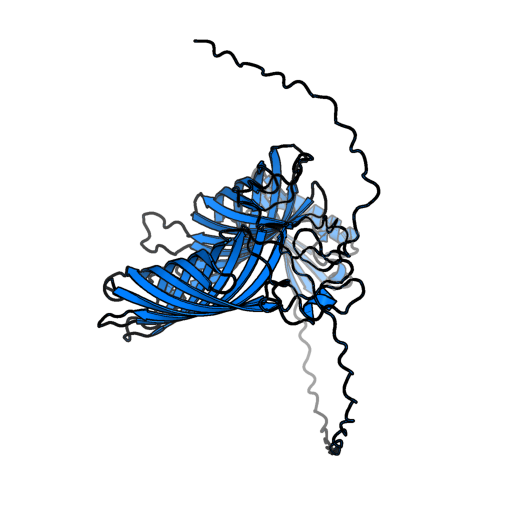 11.391 1.00 68.75 380 ALA A O 1
ATOM 2838 N N . GLY A 1 381 ? -6.611 8.599 12.526 1.00 65.50 381 GLY A N 1
ATOM 2839 C CA . GLY A 1 381 ? -5.770 8.614 13.691 1.00 65.50 381 GLY A CA 1
ATOM 2840 C C . GLY A 1 381 ? -6.640 8.861 14.900 1.00 65.50 381 GLY A C 1
ATOM 2841 O O . GLY A 1 381 ? -7.748 9.375 14.807 1.00 65.50 381 GLY A O 1
ATOM 2842 N N . PRO A 1 382 ? -6.141 8.527 16.076 1.00 63.97 382 PRO A N 1
ATOM 2843 C CA . PRO A 1 382 ? -6.939 8.704 17.263 1.00 63.97 382 PRO A CA 1
ATOM 2844 C C . PRO A 1 382 ? -7.276 10.188 17.500 1.00 63.97 382 PRO A C 1
ATOM 2846 O O . PRO A 1 382 ? -6.402 11.067 17.427 1.00 63.97 382 PRO A O 1
ATOM 2849 N N . SER A 1 383 ? -8.543 10.459 17.806 1.00 61.47 383 SER A N 1
ATOM 2850 C CA . SER A 1 383 ? -9.024 11.801 18.118 1.00 61.47 383 SER A CA 1
ATOM 2851 C C . SER A 1 383 ? -8.403 12.302 19.432 1.00 61.47 383 SER A C 1
ATOM 2853 O O . SER A 1 383 ? -8.224 11.560 20.398 1.00 61.47 383 SER A O 1
ATOM 2855 N N . ARG A 1 384 ? -7.995 13.579 19.463 1.00 56.50 384 ARG A N 1
ATOM 2856 C CA . ARG A 1 384 ? -7.504 14.258 20.681 1.00 56.50 384 ARG A CA 1
ATOM 2857 C C . ARG A 1 384 ? -8.567 15.149 21.338 1.00 56.50 384 ARG A C 1
ATOM 2859 O O . ARG A 1 384 ? -8.358 15.623 22.452 1.00 56.50 384 ARG A O 1
ATOM 2866 N N . GLY A 1 385 ? -9.714 15.342 20.685 1.00 51.41 385 GLY A N 1
ATOM 2867 C CA . GLY A 1 385 ? -10.771 16.237 21.146 1.00 51.41 385 GLY A CA 1
ATOM 2868 C C . GLY A 1 385 ? -11.786 15.558 22.066 1.00 51.41 385 GLY A C 1
ATOM 2869 O O . GLY A 1 385 ? -12.437 14.596 21.680 1.00 51.41 385 GLY A O 1
ATOM 2870 N N . TRP A 1 386 ? -12.018 16.148 23.241 1.00 43.78 386 TRP A N 1
ATOM 2871 C CA . TRP A 1 386 ? -13.079 15.782 24.201 1.00 43.78 386 TRP A CA 1
ATOM 2872 C C . TRP A 1 386 ? -14.514 16.030 23.683 1.00 43.78 386 TRP A C 1
ATOM 2874 O O . TRP A 1 386 ? -15.477 15.896 24.429 1.00 43.78 386 TRP A O 1
ATOM 2884 N N . ARG A 1 387 ? -14.676 16.446 22.419 1.00 44.88 387 ARG A N 1
ATOM 2885 C CA . ARG A 1 387 ? -15.962 16.831 21.811 1.00 44.88 387 ARG A CA 1
ATOM 2886 C C . ARG A 1 387 ? -16.379 15.956 20.636 1.00 44.88 387 ARG A C 1
ATOM 2888 O O . ARG A 1 387 ? -17.252 16.343 19.866 1.00 44.88 387 ARG A O 1
ATOM 2895 N N . CYS A 1 388 ? -15.802 14.770 20.523 1.00 49.28 388 CYS A N 1
ATOM 2896 C CA . CYS A 1 388 ? -16.402 13.718 19.719 1.00 49.28 388 CYS A CA 1
ATOM 2897 C C . CYS A 1 388 ? -17.517 13.070 20.531 1.00 49.28 388 CYS A C 1
ATOM 2899 O O . CYS A 1 388 ? -17.354 11.997 21.098 1.00 49.28 388 CYS A O 1
ATOM 2901 N N . GLY A 1 389 ? -18.634 13.791 20.655 1.00 43.03 389 GLY A N 1
ATOM 2902 C CA . GLY A 1 389 ? -19.902 13.144 20.967 1.00 43.03 389 GLY A CA 1
ATOM 2903 C C . GLY A 1 389 ? -20.322 12.243 19.797 1.00 43.03 389 GLY A C 1
ATOM 2904 O O . GLY A 1 389 ? -19.733 12.347 18.718 1.00 43.03 389 GLY A O 1
ATOM 2905 N N . PRO A 1 390 ? -21.353 11.400 19.963 1.00 37.72 390 PRO A N 1
ATOM 2906 C CA . PRO A 1 390 ? -21.876 10.495 18.932 1.00 37.72 390 PRO A CA 1
ATOM 2907 C C . PRO A 1 390 ? -22.612 11.237 17.796 1.00 37.72 390 PRO A C 1
ATOM 2909 O O . PRO A 1 390 ? -23.662 10.813 17.327 1.00 37.72 390 PRO A O 1
ATOM 2912 N N . ALA A 1 391 ? -22.094 12.377 17.344 1.00 32.34 391 ALA A N 1
ATOM 2913 C CA . ALA A 1 391 ? -22.607 13.098 16.193 1.00 32.34 391 ALA A CA 1
ATOM 2914 C C . ALA A 1 391 ? -21.941 12.554 14.924 1.00 32.34 391 ALA A C 1
ATOM 2916 O O . ALA A 1 391 ? -21.140 13.231 14.279 1.00 32.34 391 ALA A O 1
ATOM 2917 N N . ALA A 1 392 ? -22.285 11.318 14.560 1.00 31.03 392 ALA A N 1
ATOM 2918 C CA . ALA A 1 392 ? -22.278 10.966 13.149 1.00 31.03 392 ALA A CA 1
ATOM 2919 C C . ALA A 1 392 ? -23.258 11.919 12.434 1.00 31.03 392 ALA A C 1
ATOM 2921 O O . ALA A 1 392 ? -24.305 12.249 13.006 1.00 31.03 392 ALA A O 1
ATOM 2922 N N . PRO A 1 393 ? -22.973 12.395 11.211 1.00 28.02 393 PRO A N 1
ATOM 2923 C CA . PRO A 1 393 ? -24.010 12.974 10.375 1.00 28.02 393 PRO A CA 1
ATOM 2924 C C . PRO A 1 393 ? -25.023 11.863 10.066 1.00 28.02 393 PRO A C 1
ATOM 2926 O O . PRO A 1 393 ? -24.880 11.131 9.092 1.00 28.02 393 PRO A O 1
ATOM 2929 N N . MET A 1 394 ? -26.034 11.706 10.924 1.00 27.06 394 MET A N 1
ATOM 2930 C CA . MET A 1 394 ? -27.209 10.905 10.614 1.00 27.06 394 MET A CA 1
ATOM 2931 C C . MET A 1 394 ? -27.880 11.562 9.410 1.00 27.06 394 MET A C 1
ATOM 2933 O O . MET A 1 394 ? -28.564 12.580 9.536 1.00 27.06 394 MET A O 1
ATOM 2937 N N . PHE A 1 395 ? -27.681 10.995 8.223 1.00 28.14 395 PHE A N 1
ATOM 2938 C CA . PHE A 1 395 ? -28.661 11.170 7.165 1.00 28.14 395 PHE A CA 1
ATOM 2939 C C . PHE A 1 395 ? -29.971 10.612 7.715 1.00 28.14 395 PHE A C 1
ATOM 2941 O O . PHE A 1 395 ? -30.031 9.445 8.086 1.00 28.14 395 PHE A O 1
ATOM 2948 N N . ALA A 1 396 ? -30.978 11.474 7.854 1.00 24.19 396 ALA A N 1
ATOM 2949 C CA . ALA A 1 396 ? -32.248 11.151 8.487 1.00 24.19 396 ALA A CA 1
ATOM 2950 C C . ALA A 1 396 ? -32.948 9.985 7.768 1.00 24.19 396 ALA A C 1
ATOM 2952 O O . ALA A 1 396 ? -33.718 10.187 6.828 1.00 24.19 396 ALA A O 1
ATOM 2953 N N . THR A 1 397 ? -32.702 8.757 8.213 1.00 31.88 397 THR A N 1
ATOM 2954 C CA . THR A 1 397 ? -33.556 7.614 7.919 1.00 31.88 397 THR A CA 1
ATOM 2955 C C . THR A 1 397 ? -34.725 7.666 8.900 1.00 31.88 397 THR A C 1
ATOM 2957 O O . THR A 1 397 ? -34.559 7.837 10.107 1.00 31.88 397 THR A O 1
ATOM 2960 N N . ARG A 1 398 ? -35.954 7.632 8.367 1.00 25.34 398 ARG A N 1
ATOM 2961 C CA . ARG A 1 398 ? -37.171 7.587 9.189 1.00 25.34 398 ARG A CA 1
ATOM 2962 C C . ARG A 1 398 ? -37.104 6.361 10.111 1.00 25.34 398 ARG A C 1
ATOM 2964 O O . ARG A 1 398 ? -36.770 5.289 9.609 1.00 25.34 398 ARG A O 1
ATOM 2971 N N . PRO A 1 399 ? -37.480 6.474 11.397 1.00 31.48 399 PRO A N 1
ATOM 2972 C CA . PRO A 1 399 ? -37.596 5.304 12.255 1.00 31.48 399 PRO A CA 1
ATOM 2973 C C . PRO A 1 399 ? -38.627 4.333 11.666 1.00 31.48 399 PRO A C 1
ATOM 2975 O O . PRO A 1 399 ? -39.711 4.745 11.237 1.00 31.48 399 PRO A O 1
ATOM 2978 N N . ALA A 1 400 ? -38.269 3.050 11.616 1.00 32.56 400 ALA A N 1
ATOM 2979 C CA . ALA A 1 400 ? -39.195 1.988 11.252 1.00 32.56 400 ALA A CA 1
ATOM 2980 C C . ALA A 1 400 ? -40.320 1.897 12.308 1.00 32.56 400 ALA A C 1
ATOM 2982 O O . ALA A 1 400 ? -40.056 2.097 13.497 1.00 32.56 400 ALA A O 1
ATOM 2983 N N . PRO A 1 401 ? -41.578 1.639 11.905 1.00 31.03 401 PRO A N 1
ATOM 2984 C CA . PRO A 1 401 ? -42.685 1.520 12.847 1.00 31.03 401 PRO A CA 1
ATOM 2985 C C . PRO A 1 401 ? -42.488 0.314 13.784 1.00 31.03 401 PRO A C 1
ATOM 2987 O O . PRO A 1 401 ? -41.929 -0.699 13.358 1.00 31.03 401 PRO A O 1
ATOM 2990 N N . PRO A 1 402 ? -42.963 0.389 15.041 1.00 35.38 402 PRO A N 1
ATOM 2991 C CA . PRO A 1 402 ? -42.814 -0.698 16.003 1.00 35.38 402 PRO A CA 1
ATOM 2992 C C . PRO A 1 402 ? -43.548 -1.957 15.525 1.00 35.38 402 PRO A C 1
ATOM 2994 O O . PRO A 1 402 ? -44.739 -1.916 15.205 1.00 35.38 402 PRO A O 1
ATOM 2997 N N . SER A 1 403 ? -42.840 -3.087 15.491 1.00 34.34 403 SER A N 1
ATOM 2998 C CA . SER A 1 403 ? -43.426 -4.392 15.194 1.00 34.34 403 SER A CA 1
ATOM 2999 C C . SER A 1 403 ? -44.288 -4.857 16.369 1.00 34.34 403 SER A C 1
ATOM 3001 O O . SER A 1 403 ? -43.783 -5.126 17.457 1.00 34.34 403 SER A O 1
ATOM 3003 N N . THR A 1 404 ? -45.594 -4.979 16.150 1.00 33.53 404 THR A N 1
ATOM 3004 C CA . THR A 1 404 ? -46.517 -5.647 17.072 1.00 33.53 404 THR A CA 1
ATOM 3005 C C . THR A 1 404 ? -46.474 -7.149 16.799 1.00 33.53 404 THR A C 1
ATOM 3007 O O . THR A 1 404 ? -47.215 -7.654 15.964 1.00 33.53 404 THR A O 1
ATOM 3010 N N . TRP A 1 405 ? -45.577 -7.876 17.467 1.00 36.66 405 TRP A N 1
ATOM 3011 C CA . TRP A 1 405 ? -45.574 -9.341 17.434 1.00 36.66 405 TRP A CA 1
ATOM 3012 C C . TRP A 1 405 ? -45.899 -9.900 18.819 1.00 36.66 405 TRP A C 1
ATOM 3014 O O . TRP A 1 405 ? -45.088 -9.853 19.738 1.00 36.66 405 TRP A O 1
ATOM 3024 N N . THR A 1 406 ? -47.112 -10.430 18.964 1.00 38.84 406 THR A N 1
ATOM 3025 C CA . THR A 1 406 ? -47.505 -11.333 20.051 1.00 38.84 406 THR A CA 1
ATOM 3026 C C . THR A 1 406 ? -47.149 -12.758 19.634 1.00 38.84 406 THR A C 1
ATOM 3028 O O . THR A 1 406 ? -47.798 -13.308 18.748 1.00 38.84 406 THR A O 1
ATOM 3031 N N . ALA A 1 407 ? -46.112 -13.347 20.235 1.00 40.34 407 ALA A N 1
ATOM 3032 C CA . ALA A 1 407 ? -45.752 -14.743 20.000 1.00 40.34 407 ALA A CA 1
ATOM 3033 C C . ALA A 1 407 ? -46.548 -15.672 20.931 1.00 40.34 407 ALA A C 1
ATOM 3035 O O . ALA A 1 407 ? -46.444 -15.594 22.155 1.00 40.34 407 ALA A O 1
ATOM 3036 N N . GLU A 1 408 ? -47.337 -16.555 20.325 1.00 43.34 408 GLU A N 1
ATOM 3037 C CA . GLU A 1 408 ? -48.016 -17.681 20.959 1.00 43.34 408 GLU A CA 1
ATOM 3038 C C . GLU A 1 408 ? -47.004 -18.823 21.145 1.00 43.34 408 GLU A C 1
ATOM 3040 O O . GLU A 1 408 ? -46.416 -19.322 20.185 1.00 43.34 408 GLU A O 1
ATOM 3045 N N . THR A 1 409 ? -46.727 -19.202 22.393 1.00 42.97 409 THR A N 1
ATOM 3046 C CA . THR A 1 409 ? -45.749 -20.240 22.731 1.00 42.97 409 THR A CA 1
ATOM 3047 C C . THR A 1 409 ? -46.405 -21.618 22.763 1.00 42.97 409 THR A C 1
ATOM 3049 O O . THR A 1 409 ? -47.259 -21.897 23.599 1.00 42.97 409 THR A O 1
ATOM 3052 N N . THR A 1 410 ? -45.952 -22.523 21.891 1.00 42.25 410 THR A N 1
ATOM 3053 C CA . THR A 1 410 ? -46.168 -23.972 22.046 1.00 42.25 410 THR A CA 1
ATOM 3054 C C . THR A 1 410 ? -44.815 -24.636 22.337 1.00 42.25 410 THR A C 1
ATOM 3056 O O . THR A 1 410 ? -43.872 -24.405 21.577 1.00 42.25 410 THR A O 1
ATOM 3059 N N . PRO A 1 411 ? -44.655 -25.436 23.409 1.00 54.78 411 PRO A N 1
ATOM 3060 C CA . PRO A 1 411 ? -43.394 -26.112 23.693 1.00 54.78 411 PRO A CA 1
ATOM 3061 C C . PRO A 1 411 ? -43.260 -27.386 22.850 1.00 54.78 411 PRO A C 1
ATOM 3063 O O . PRO A 1 411 ? -44.157 -28.226 22.852 1.00 54.78 411 PRO A O 1
ATOM 3066 N N . THR A 1 412 ? -42.124 -27.545 22.163 1.00 41.19 412 THR A N 1
ATOM 3067 C CA . THR A 1 412 ? -41.734 -28.803 21.502 1.00 41.19 412 THR A CA 1
ATOM 3068 C C . THR A 1 412 ? -40.526 -29.400 22.226 1.00 41.19 412 THR A C 1
ATOM 3070 O O . THR A 1 412 ? -39.571 -28.696 22.546 1.00 41.19 412 THR A O 1
ATOM 3073 N N . GLU A 1 413 ? -40.621 -30.691 22.520 1.00 47.88 413 GLU A N 1
ATOM 3074 C CA . GLU A 1 413 ? -39.687 -31.523 23.285 1.00 47.88 413 GLU A CA 1
ATOM 3075 C C . GLU A 1 413 ? -38.394 -31.844 22.489 1.00 47.88 413 GLU A C 1
ATOM 3077 O O . GLU A 1 413 ? -38.462 -31.990 21.265 1.00 47.88 413 GLU A O 1
ATOM 3082 N N . PRO A 1 414 ? -37.209 -31.954 23.130 1.00 54.47 414 PRO A N 1
ATOM 3083 C CA . PRO A 1 414 ? -35.941 -32.179 22.427 1.00 54.47 414 PRO A CA 1
ATOM 3084 C C . PRO A 1 414 ? -35.672 -33.668 22.102 1.00 54.47 414 PRO A C 1
ATOM 3086 O O . PRO A 1 414 ? -35.997 -34.540 22.911 1.00 54.47 414 PRO A O 1
ATOM 3089 N N . PRO A 1 415 ? -35.012 -33.996 20.968 1.00 57.00 415 PRO A N 1
ATOM 3090 C CA . PRO A 1 415 ? -34.630 -35.370 20.644 1.00 57.00 415 PRO A CA 1
ATOM 3091 C C . PRO A 1 415 ? -33.326 -35.822 21.331 1.00 57.00 415 PRO A C 1
ATOM 3093 O O . PRO A 1 415 ? -32.396 -35.047 21.552 1.00 57.00 415 PRO A O 1
ATOM 3096 N N . MET A 1 416 ? -33.267 -37.124 21.633 1.00 45.56 416 MET A N 1
ATOM 3097 C CA . MET A 1 416 ? -32.138 -37.832 22.248 1.00 45.56 416 MET A CA 1
ATOM 3098 C C . MET A 1 416 ? -30.911 -37.965 21.326 1.00 45.56 416 MET A C 1
ATOM 3100 O O . MET A 1 416 ? -31.028 -38.218 20.128 1.00 45.56 416 MET A O 1
ATOM 3104 N N . TYR A 1 417 ? -29.723 -37.874 21.932 1.00 41.28 417 TYR A N 1
ATOM 3105 C CA . TYR A 1 417 ? -28.407 -38.062 21.314 1.00 41.28 417 TYR A CA 1
ATOM 3106 C C . TYR A 1 417 ? -28.124 -39.521 20.907 1.00 41.28 417 TYR A C 1
ATOM 3108 O O . TYR A 1 417 ? -28.399 -40.454 21.659 1.00 41.28 417 TYR A O 1
ATOM 3116 N N . SER A 1 418 ? -27.472 -39.695 19.751 1.00 45.47 418 SER A N 1
ATOM 3117 C CA . SER A 1 418 ? -26.893 -40.957 19.264 1.00 45.47 418 SER A CA 1
ATOM 3118 C C . SER A 1 418 ? -25.371 -40.952 19.452 1.00 45.47 418 SER A C 1
ATOM 3120 O O . SER A 1 418 ? -24.682 -40.039 19.000 1.00 45.47 418 SER A O 1
ATOM 3122 N N . THR A 1 419 ? -24.833 -41.984 20.099 1.00 43.59 419 THR A N 1
ATOM 3123 C CA . THR A 1 419 ? -23.403 -42.206 20.357 1.00 43.59 419 THR A CA 1
ATOM 3124 C C . THR A 1 419 ? -22.676 -42.698 19.100 1.00 43.59 419 THR A C 1
ATOM 3126 O O . THR A 1 419 ? -22.991 -43.763 18.573 1.00 43.59 419 THR A O 1
ATOM 3129 N N . ALA A 1 420 ? -21.675 -41.949 18.630 1.00 45.88 420 ALA A N 1
ATOM 3130 C CA . ALA A 1 420 ? -20.806 -42.345 17.519 1.00 45.88 420 ALA A CA 1
ATOM 3131 C C . ALA A 1 420 ? -19.542 -43.073 18.016 1.00 45.88 420 ALA A C 1
ATOM 3133 O O . ALA A 1 420 ? -18.883 -42.647 18.965 1.00 45.88 420 ALA A O 1
ATOM 3134 N N . THR A 1 421 ? -19.215 -44.186 17.361 1.00 44.78 421 THR A N 1
ATOM 3135 C CA . THR A 1 421 ? -18.088 -45.084 17.650 1.00 44.78 421 THR A CA 1
ATOM 3136 C C . THR A 1 421 ? -16.806 -44.603 16.954 1.00 44.78 421 THR A C 1
ATOM 3138 O O . THR A 1 421 ? -16.829 -44.271 15.771 1.00 44.78 421 THR A O 1
ATOM 3141 N N . LEU A 1 422 ? -15.677 -44.577 17.673 1.00 50.94 422 LEU A N 1
ATOM 3142 C CA . LEU A 1 422 ? -14.352 -44.203 17.150 1.00 50.94 422 LEU A CA 1
ATOM 3143 C C . LEU A 1 422 ? -13.721 -45.322 16.286 1.00 50.94 422 LEU A C 1
ATOM 3145 O O . LEU A 1 422 ? -13.854 -46.496 16.641 1.00 50.94 422 LEU A O 1
ATOM 3149 N N . PRO A 1 423 ? -12.980 -44.993 15.207 1.00 62.16 423 PRO A N 1
ATOM 3150 C CA . PRO A 1 423 ? -12.252 -45.975 14.398 1.00 62.16 423 PRO A CA 1
ATOM 3151 C C . PRO A 1 423 ? -10.892 -46.393 15.013 1.00 62.16 423 PRO A C 1
ATOM 3153 O O . PRO A 1 423 ? -10.302 -45.636 15.790 1.00 62.16 423 PRO A O 1
ATOM 3156 N N . PRO A 1 424 ? -10.365 -47.588 14.664 1.00 61.44 424 PRO A N 1
ATOM 3157 C CA . PRO A 1 424 ? -9.143 -48.144 15.247 1.00 61.44 424 PRO A CA 1
ATOM 3158 C C . PRO A 1 424 ? -7.846 -47.548 14.671 1.00 61.44 424 PRO A C 1
ATOM 3160 O O . PRO A 1 424 ? -7.761 -47.137 13.515 1.00 61.44 424 PRO A O 1
ATOM 3163 N N . ARG A 1 425 ? -6.808 -47.550 15.516 1.00 47.59 425 ARG A N 1
ATOM 3164 C CA . ARG A 1 425 ? -5.459 -47.013 15.276 1.00 47.59 425 ARG A CA 1
ATOM 3165 C C . ARG A 1 425 ? -4.623 -47.942 14.366 1.00 47.59 425 ARG A C 1
ATOM 3167 O O . ARG A 1 425 ? -4.653 -49.151 14.592 1.00 47.59 425 ARG A O 1
ATOM 3174 N N . PRO A 1 426 ? -3.840 -47.424 13.398 1.00 58.41 426 PRO A N 1
ATOM 3175 C CA . PRO A 1 426 ? -2.960 -48.245 12.559 1.00 58.41 426 PRO A CA 1
ATOM 3176 C C . PRO A 1 426 ? -1.660 -48.671 13.282 1.00 58.41 426 PRO A C 1
ATOM 3178 O O . PRO A 1 426 ? -1.236 -47.990 14.221 1.00 58.41 426 PRO A O 1
ATOM 3181 N N . PRO A 1 427 ? -1.018 -49.782 12.857 1.00 60.19 427 PRO A N 1
ATOM 3182 C CA . PRO A 1 427 ? 0.174 -50.330 13.504 1.00 60.19 427 PRO A CA 1
ATOM 3183 C C . PRO A 1 427 ? 1.470 -49.593 13.133 1.00 60.19 427 PRO A C 1
ATOM 3185 O O . PRO A 1 427 ? 1.684 -49.188 11.991 1.00 60.19 427 PRO A O 1
ATOM 3188 N N . THR A 1 428 ? 2.358 -49.479 14.119 1.00 45.50 428 THR A N 1
ATOM 3189 C CA . THR A 1 428 ? 3.711 -48.922 14.006 1.00 45.50 428 THR A CA 1
ATOM 3190 C C . THR A 1 428 ? 4.675 -49.971 13.443 1.00 45.50 428 THR A C 1
ATOM 3192 O O . THR A 1 428 ? 4.803 -51.052 14.013 1.00 45.50 428 THR A O 1
ATOM 3195 N N . VAL A 1 429 ? 5.385 -49.647 12.359 1.00 47.25 429 VAL A N 1
ATOM 3196 C CA . VAL A 1 429 ? 6.487 -50.457 11.809 1.00 47.25 429 VAL A CA 1
ATOM 3197 C C . VAL A 1 429 ? 7.814 -49.825 12.232 1.00 47.25 429 VAL A C 1
ATOM 3199 O O . VAL A 1 429 ? 8.072 -48.664 11.923 1.00 47.25 429 VAL A O 1
ATOM 3202 N N . SER A 1 430 ? 8.650 -50.578 12.948 1.00 41.25 430 SER A N 1
ATOM 3203 C CA . SER A 1 430 ? 10.027 -50.206 13.286 1.00 41.25 430 SER A CA 1
ATOM 3204 C C . SER A 1 430 ? 11.001 -50.886 12.324 1.00 41.25 430 SER A C 1
ATOM 3206 O O . SER A 1 430 ? 11.053 -52.114 12.270 1.00 41.25 430 SER A O 1
ATOM 3208 N N . THR A 1 431 ? 11.790 -50.100 11.597 1.00 43.22 431 THR A N 1
ATOM 3209 C CA . THR A 1 431 ? 12.912 -50.584 10.777 1.00 43.22 431 THR A CA 1
ATOM 3210 C C . THR A 1 431 ? 14.216 -50.210 11.471 1.00 43.22 431 THR A C 1
ATOM 3212 O O . THR A 1 431 ? 14.508 -49.025 11.628 1.00 43.22 431 THR A O 1
ATOM 3215 N N . GLU A 1 432 ? 14.988 -51.207 11.902 1.00 42.72 432 GLU A N 1
ATOM 3216 C CA . GLU A 1 432 ? 16.373 -51.027 12.344 1.00 42.72 432 GLU A CA 1
ATOM 3217 C C . GLU A 1 432 ? 17.297 -51.010 11.121 1.00 42.72 432 GLU A C 1
ATOM 3219 O O . GLU A 1 432 ? 17.341 -51.966 10.348 1.00 42.72 432 GLU A O 1
ATOM 3224 N N . THR A 1 433 ? 18.050 -49.922 10.956 1.00 42.19 433 THR A N 1
ATOM 3225 C CA . THR A 1 433 ? 19.064 -49.777 9.905 1.00 42.19 433 THR A CA 1
ATOM 3226 C C . THR A 1 433 ? 20.443 -49.753 10.555 1.00 42.19 433 THR A C 1
ATOM 3228 O O . THR A 1 433 ? 20.764 -48.836 11.309 1.00 42.19 433 THR A O 1
ATOM 3231 N N . THR A 1 434 ? 21.279 -50.750 10.269 1.00 45.56 434 THR A N 1
ATOM 3232 C CA . THR A 1 434 ? 22.672 -50.799 10.736 1.00 45.56 434 THR A CA 1
ATOM 3233 C C . THR A 1 434 ? 23.566 -50.009 9.774 1.00 45.56 434 THR A C 1
ATOM 3235 O O . THR A 1 434 ? 23.681 -50.362 8.604 1.00 45.56 434 THR A O 1
ATOM 3238 N N . VAL A 1 435 ? 24.205 -48.938 10.256 1.00 41.47 435 VAL A N 1
ATOM 3239 C CA . VAL A 1 435 ? 25.174 -48.133 9.489 1.00 41.47 435 VAL A CA 1
ATOM 3240 C C . VAL A 1 435 ? 26.592 -48.529 9.900 1.00 41.47 435 VAL A C 1
ATOM 3242 O O . VAL A 1 435 ? 26.977 -48.363 11.055 1.00 41.47 435 VAL A O 1
ATOM 3245 N N . THR A 1 436 ? 27.382 -49.042 8.957 1.00 42.88 436 THR A N 1
ATOM 3246 C CA . THR A 1 436 ? 28.805 -49.348 9.164 1.00 42.88 436 THR A CA 1
ATOM 3247 C C . THR A 1 436 ? 29.651 -48.123 8.811 1.00 42.88 436 THR A C 1
ATOM 3249 O O . THR A 1 436 ? 29.697 -47.706 7.656 1.00 42.88 436 THR A O 1
ATOM 3252 N N . VAL A 1 437 ? 30.323 -47.536 9.803 1.00 44.09 437 VAL A N 1
ATOM 3253 C CA . VAL A 1 437 ? 31.226 -46.386 9.625 1.00 44.09 437 VAL A CA 1
ATOM 3254 C C . VAL A 1 437 ? 32.660 -46.888 9.453 1.00 44.09 437 VAL A C 1
ATOM 3256 O O . VAL A 1 437 ? 33.172 -47.609 10.306 1.00 44.09 437 VAL A O 1
ATOM 3259 N N . THR A 1 438 ? 33.317 -46.488 8.362 1.00 47.75 438 THR A N 1
ATOM 3260 C CA . THR A 1 438 ? 34.755 -46.722 8.137 1.00 47.75 438 THR A CA 1
ATOM 3261 C C . THR A 1 438 ? 35.534 -45.462 8.543 1.00 47.75 438 THR A C 1
ATOM 3263 O O . THR A 1 438 ? 35.135 -44.371 8.129 1.00 47.75 438 THR A O 1
ATOM 3266 N N . PRO A 1 439 ? 36.610 -45.554 9.349 1.00 49.66 439 PRO A N 1
ATOM 3267 C CA . PRO A 1 439 ? 37.351 -44.379 9.807 1.00 49.66 439 PRO A CA 1
ATOM 3268 C C . PRO A 1 439 ? 38.219 -43.769 8.685 1.00 49.66 439 PRO A C 1
ATOM 3270 O O . PRO A 1 439 ? 38.891 -44.516 7.969 1.00 49.66 439 PRO A O 1
ATOM 3273 N N . PRO A 1 440 ? 38.249 -42.431 8.527 1.00 51.06 440 PRO A N 1
ATOM 3274 C CA . PRO A 1 440 ? 39.088 -41.777 7.530 1.00 51.06 440 PRO A CA 1
ATOM 3275 C C . PRO A 1 440 ? 40.548 -41.657 7.992 1.00 51.06 440 PRO A C 1
ATOM 3277 O O . PRO A 1 440 ? 40.843 -41.370 9.152 1.00 51.06 440 PRO A O 1
ATOM 3280 N N . VAL A 1 441 ? 41.464 -41.838 7.040 1.00 53.47 441 VAL A N 1
ATOM 3281 C CA . VAL A 1 441 ? 42.903 -41.582 7.184 1.00 53.47 441 VAL A CA 1
ATOM 3282 C C . VAL A 1 441 ? 43.142 -40.068 7.127 1.00 53.47 441 VAL A C 1
ATOM 3284 O O . VAL A 1 441 ? 42.742 -39.417 6.164 1.00 53.47 441 VAL A O 1
ATOM 3287 N N . VAL A 1 442 ? 43.775 -39.505 8.161 1.00 46.81 442 VAL A N 1
ATOM 3288 C CA . VAL A 1 442 ? 44.046 -38.062 8.287 1.00 46.81 442 VAL A CA 1
ATOM 3289 C C . VAL A 1 442 ? 45.466 -37.755 7.814 1.00 46.81 442 VAL A C 1
ATOM 3291 O O . VAL A 1 442 ? 46.443 -38.123 8.462 1.00 46.81 442 VAL A O 1
ATOM 3294 N N . GLU A 1 443 ? 45.574 -37.056 6.688 1.00 51.75 443 GLU A N 1
ATOM 3295 C CA . GLU A 1 443 ? 46.828 -36.501 6.177 1.00 51.75 443 GLU A CA 1
ATOM 3296 C C . GLU A 1 443 ? 47.076 -35.132 6.844 1.00 51.75 443 GLU A C 1
ATOM 3298 O O . GLU A 1 443 ? 46.327 -34.176 6.627 1.00 51.75 443 GLU A O 1
ATOM 3303 N N . VAL A 1 444 ? 48.095 -35.027 7.704 1.00 51.12 444 VAL A N 1
ATOM 3304 C CA . VAL A 1 444 ? 48.422 -33.775 8.409 1.00 51.12 444 VAL A CA 1
ATOM 3305 C C . VAL A 1 444 ? 49.143 -32.829 7.450 1.00 51.12 444 VAL A C 1
ATOM 3307 O O . VAL A 1 444 ? 50.334 -32.984 7.184 1.00 51.12 444 VAL A O 1
ATOM 3310 N N . ARG A 1 445 ? 48.423 -31.830 6.933 1.00 55.22 445 ARG A N 1
ATOM 3311 C CA . ARG A 1 445 ? 49.020 -30.710 6.192 1.00 55.22 445 ARG A CA 1
ATOM 3312 C C . ARG A 1 445 ? 49.431 -29.594 7.160 1.00 55.22 445 ARG A C 1
ATOM 3314 O O . ARG A 1 445 ? 48.679 -29.312 8.094 1.00 55.22 445 ARG A O 1
ATOM 3321 N N . PRO A 1 446 ? 50.588 -28.939 6.954 1.00 66.38 446 PRO A N 1
ATOM 3322 C CA . PRO A 1 446 ? 50.984 -27.789 7.758 1.00 66.38 446 PRO A CA 1
ATOM 3323 C C . PRO A 1 446 ? 49.938 -26.676 7.620 1.00 66.38 446 PRO A C 1
ATOM 3325 O O . PRO A 1 446 ? 49.591 -26.266 6.512 1.00 66.38 446 PRO A O 1
ATOM 3328 N N . ILE A 1 447 ? 49.416 -26.207 8.754 1.00 65.62 447 ILE A N 1
ATOM 3329 C CA . ILE A 1 447 ? 48.429 -25.128 8.802 1.00 65.62 447 ILE A CA 1
ATOM 3330 C C . ILE A 1 447 ? 49.163 -23.818 8.514 1.00 65.62 447 ILE A C 1
ATOM 3332 O O . ILE A 1 447 ? 49.907 -23.313 9.352 1.00 65.62 447 ILE A O 1
ATOM 3336 N N . VAL A 1 448 ? 48.962 -23.270 7.316 1.00 75.25 448 VAL A N 1
ATOM 3337 C CA . VAL A 1 448 ? 49.380 -21.903 6.991 1.00 75.25 448 VAL A CA 1
ATOM 3338 C C . VAL A 1 448 ? 48.368 -20.959 7.628 1.00 75.25 448 VAL A C 1
ATOM 3340 O O . VAL A 1 448 ? 47.238 -20.837 7.155 1.00 75.25 448 VAL A O 1
ATOM 3343 N N . VAL A 1 449 ? 48.758 -20.316 8.726 1.00 76.06 449 VAL A N 1
ATOM 3344 C CA . VAL A 1 449 ? 47.923 -19.318 9.396 1.00 76.06 449 VAL A CA 1
ATOM 3345 C C . VAL A 1 449 ? 47.960 -18.028 8.577 1.00 76.06 449 VAL A C 1
ATOM 3347 O O . VAL A 1 449 ? 49.012 -17.413 8.420 1.00 76.06 449 VAL A O 1
ATOM 3350 N N . GLN A 1 450 ? 46.816 -17.636 8.018 1.00 86.75 450 GLN A N 1
ATOM 3351 C CA . GLN A 1 450 ? 46.680 -16.382 7.279 1.00 86.75 450 GLN A CA 1
ATOM 3352 C C . GLN A 1 450 ? 46.325 -15.233 8.237 1.00 86.75 450 GLN A C 1
ATOM 3354 O O . GLN A 1 450 ? 45.529 -15.442 9.157 1.00 86.75 450 GLN A O 1
ATOM 3359 N N . PRO A 1 451 ? 46.883 -14.024 8.037 1.00 88.75 451 PRO A N 1
ATOM 3360 C CA . PRO A 1 451 ? 46.522 -12.864 8.840 1.00 88.75 451 PRO A CA 1
ATOM 3361 C C . PRO A 1 451 ? 45.059 -12.481 8.602 1.00 88.75 451 PRO A C 1
ATOM 3363 O O . PRO A 1 451 ? 44.566 -12.500 7.473 1.00 88.75 451 PRO A O 1
ATOM 3366 N N . ILE A 1 452 ? 44.369 -12.098 9.673 1.00 87.69 452 ILE A N 1
ATOM 3367 C CA . ILE A 1 452 ? 42.985 -11.630 9.614 1.00 87.69 452 ILE A CA 1
ATOM 3368 C C . ILE A 1 452 ? 43.014 -10.114 9.423 1.00 87.69 452 ILE A C 1
ATOM 3370 O O . ILE A 1 452 ? 43.597 -9.395 10.233 1.00 87.69 452 ILE A O 1
ATOM 3374 N N . VAL A 1 453 ? 42.375 -9.621 8.362 1.00 89.56 453 VAL A N 1
ATOM 3375 C CA . VAL A 1 453 ? 42.278 -8.187 8.059 1.00 89.56 453 VAL A CA 1
ATOM 3376 C C . VAL A 1 453 ? 40.840 -7.730 8.279 1.00 89.56 453 VAL A C 1
ATOM 3378 O O . VAL A 1 453 ? 39.910 -8.306 7.720 1.00 89.56 453 VAL A O 1
ATOM 3381 N N . ILE A 1 454 ? 40.664 -6.689 9.087 1.00 88.00 454 ILE A N 1
ATOM 3382 C CA . ILE A 1 454 ? 39.372 -6.070 9.383 1.00 88.00 454 ILE A CA 1
ATOM 3383 C C . ILE A 1 454 ? 39.439 -4.614 8.936 1.00 88.00 454 ILE A C 1
ATOM 3385 O O . ILE A 1 454 ? 40.265 -3.850 9.430 1.00 88.00 454 ILE A O 1
ATOM 3389 N N . GLU A 1 455 ? 38.557 -4.217 8.028 1.00 89.81 455 GLU A N 1
ATOM 3390 C CA . GLU A 1 455 ? 38.423 -2.825 7.604 1.00 89.81 455 GLU A CA 1
ATOM 3391 C C . GLU A 1 455 ? 37.189 -2.200 8.249 1.00 89.81 455 GLU A C 1
ATOM 3393 O O . GLU A 1 455 ? 36.095 -2.761 8.218 1.00 89.81 455 GLU A O 1
ATOM 3398 N N . VAL A 1 456 ? 37.376 -1.034 8.860 1.00 88.94 456 VAL A N 1
ATOM 3399 C CA . VAL A 1 456 ? 36.333 -0.307 9.580 1.00 88.94 456 VAL A CA 1
ATOM 3400 C C . VAL A 1 456 ? 36.328 1.138 9.121 1.00 88.94 456 VAL A C 1
ATOM 3402 O O . VAL A 1 456 ? 37.375 1.776 9.026 1.00 88.94 456 VAL A O 1
ATOM 3405 N N . GLU A 1 457 ? 35.146 1.690 8.880 1.00 89.31 457 GLU A N 1
ATOM 3406 C CA . GLU A 1 457 ? 35.003 3.120 8.646 1.00 89.31 457 GLU A CA 1
ATOM 3407 C C . GLU A 1 457 ? 34.854 3.860 9.979 1.00 89.31 457 GLU A C 1
ATOM 3409 O O . GLU A 1 457 ? 33.920 3.613 10.739 1.00 89.31 457 GLU A O 1
ATOM 3414 N N . LEU A 1 458 ? 35.798 4.754 10.279 1.00 86.88 458 LEU A N 1
ATOM 3415 C CA . LEU A 1 458 ? 35.831 5.500 11.538 1.00 86.88 458 LEU A CA 1
ATOM 3416 C C . LEU A 1 458 ? 34.980 6.776 11.490 1.00 86.88 458 LEU A C 1
ATOM 3418 O O . LEU A 1 458 ? 34.531 7.265 12.527 1.00 86.88 458 LEU A O 1
ATOM 3422 N N . GLY A 1 459 ? 34.766 7.343 10.302 1.00 89.75 459 GLY A N 1
ATOM 3423 C CA . GLY A 1 459 ? 33.977 8.558 10.140 1.00 89.75 459 GLY A CA 1
ATOM 3424 C C . GLY A 1 459 ? 34.223 9.278 8.821 1.00 89.75 459 GLY A C 1
ATOM 3425 O O . GLY A 1 459 ? 34.891 8.768 7.921 1.00 89.75 459 GLY A O 1
ATOM 3426 N N . ILE A 1 460 ? 33.675 10.489 8.733 1.00 86.19 460 ILE A N 1
ATOM 3427 C CA . ILE A 1 460 ? 33.797 11.377 7.575 1.00 86.19 460 ILE A CA 1
ATOM 3428 C C . ILE A 1 460 ? 34.328 12.728 8.062 1.00 86.19 460 ILE A C 1
ATOM 3430 O O . ILE A 1 460 ? 33.798 13.306 9.014 1.00 86.19 460 ILE A O 1
ATOM 3434 N N . ALA A 1 461 ? 35.362 13.233 7.396 1.00 83.38 461 ALA A N 1
ATOM 3435 C CA . ALA A 1 461 ? 35.905 14.568 7.592 1.00 83.38 461 ALA A CA 1
ATOM 3436 C C . ALA A 1 461 ? 35.781 15.368 6.289 1.00 83.38 461 ALA A C 1
ATOM 3438 O O . ALA A 1 461 ? 36.386 15.046 5.267 1.00 83.38 461 ALA A O 1
ATOM 3439 N N . ILE A 1 462 ? 34.964 16.414 6.348 1.00 79.81 462 ILE A N 1
ATOM 3440 C CA . ILE A 1 462 ? 34.778 17.422 5.305 1.00 79.81 462 ILE A CA 1
ATOM 3441 C C . ILE A 1 462 ? 35.247 18.754 5.912 1.00 79.81 462 ILE A C 1
ATOM 3443 O O . ILE A 1 462 ? 35.059 18.957 7.116 1.00 79.81 462 ILE A O 1
ATOM 3447 N N . PRO A 1 463 ? 35.850 19.681 5.146 1.00 74.81 463 PRO A N 1
ATOM 3448 C CA . PRO A 1 463 ? 36.207 20.997 5.671 1.00 74.81 463 PRO A CA 1
ATOM 3449 C C . PRO A 1 463 ? 35.022 21.658 6.401 1.00 74.81 463 PRO A C 1
ATOM 3451 O O . PRO A 1 463 ? 33.986 21.929 5.799 1.00 74.81 463 PRO A O 1
ATOM 3454 N N . GLY A 1 464 ? 35.158 21.873 7.714 1.00 69.94 464 GLY A N 1
ATOM 3455 C CA . GLY A 1 464 ? 34.120 22.462 8.574 1.00 69.94 464 GLY A CA 1
ATOM 3456 C C . GLY A 1 464 ? 33.100 21.490 9.193 1.00 69.94 464 GLY A C 1
ATOM 3457 O O . GLY A 1 464 ? 32.335 21.914 10.057 1.00 69.94 464 GLY A O 1
ATOM 3458 N N . LEU A 1 465 ? 33.098 20.201 8.828 1.00 58.12 465 LEU A N 1
ATOM 3459 C CA . LEU A 1 465 ? 32.186 19.190 9.378 1.00 58.12 465 LEU A CA 1
ATOM 3460 C C . LEU A 1 465 ? 32.904 17.853 9.626 1.00 58.12 465 LEU A C 1
ATOM 3462 O O . LEU A 1 465 ? 33.402 17.213 8.702 1.00 58.12 465 LEU A O 1
ATOM 3466 N N . GLN A 1 466 ? 32.900 17.389 10.878 1.00 69.62 466 GLN A N 1
ATOM 3467 C CA . GLN A 1 466 ? 33.422 16.071 11.252 1.00 69.62 466 GLN A CA 1
ATOM 3468 C C . GLN A 1 466 ? 32.300 15.200 11.820 1.00 69.62 466 GLN A C 1
ATOM 3470 O O . GLN A 1 466 ? 31.800 15.464 12.914 1.00 69.62 466 GLN A O 1
ATOM 3475 N N . MET A 1 467 ? 31.933 14.140 11.100 1.00 67.88 467 MET A N 1
ATOM 3476 C CA . MET A 1 467 ? 31.030 13.102 11.600 1.00 67.88 467 MET A CA 1
ATOM 3477 C C . MET A 1 467 ? 31.853 11.942 12.154 1.00 67.88 467 MET A C 1
ATOM 3479 O O . MET A 1 467 ? 32.740 11.413 11.482 1.00 67.88 467 MET A O 1
ATOM 3483 N N . ARG A 1 468 ? 31.565 11.562 13.401 1.00 79.12 468 ARG A N 1
ATOM 3484 C CA . ARG A 1 468 ? 32.341 10.576 14.160 1.00 79.12 468 ARG A CA 1
ATOM 3485 C C . ARG A 1 468 ? 31.499 9.334 14.405 1.00 79.12 468 ARG A C 1
ATOM 3487 O O . ARG A 1 468 ? 30.364 9.452 14.864 1.00 79.12 468 ARG A O 1
ATOM 3494 N N . PHE A 1 469 ? 32.063 8.164 14.130 1.00 69.62 469 PHE A N 1
ATOM 3495 C CA . PHE A 1 469 ? 31.493 6.897 14.567 1.00 69.62 469 PHE A CA 1
ATOM 3496 C C . PHE A 1 469 ? 31.986 6.585 15.984 1.00 69.62 469 PHE A C 1
ATOM 3498 O O . PHE A 1 469 ? 33.143 6.864 16.298 1.00 69.62 469 PHE A O 1
ATOM 3505 N N . ASP A 1 470 ? 31.131 6.035 16.852 1.00 72.44 470 ASP A N 1
ATOM 3506 C CA . ASP A 1 470 ? 31.570 5.592 18.179 1.00 72.44 470 ASP A CA 1
ATOM 3507 C C . ASP A 1 470 ? 32.441 4.333 18.009 1.00 72.44 470 ASP A C 1
ATOM 3509 O O . ASP A 1 470 ? 31.918 3.277 17.637 1.00 72.44 470 ASP A O 1
ATOM 3513 N N . PRO A 1 471 ? 33.759 4.393 18.282 1.00 61.81 471 PRO A N 1
ATOM 3514 C CA . PRO A 1 471 ? 34.642 3.244 18.112 1.00 61.81 471 PRO A CA 1
ATOM 3515 C C . PRO A 1 471 ? 34.261 2.067 19.023 1.00 61.81 471 PRO A C 1
ATOM 3517 O O . PRO A 1 471 ? 34.707 0.951 18.777 1.00 61.81 471 PRO A O 1
ATOM 3520 N N . ARG A 1 472 ? 33.394 2.259 20.030 1.00 63.84 472 ARG A N 1
ATOM 3521 C CA . ARG A 1 472 ? 32.832 1.169 20.849 1.00 63.84 472 ARG A CA 1
ATOM 3522 C C . ARG A 1 472 ? 31.942 0.202 20.068 1.00 63.84 472 ARG A C 1
ATOM 3524 O O . ARG A 1 472 ? 31.711 -0.905 20.543 1.00 63.84 472 ARG A O 1
ATOM 3531 N N . LEU A 1 473 ? 31.436 0.609 18.904 1.00 61.66 473 LEU A N 1
ATOM 3532 C CA . LEU A 1 473 ? 30.633 -0.241 18.022 1.00 61.66 473 LEU A CA 1
ATOM 3533 C C . LEU A 1 473 ? 31.496 -1.199 17.186 1.00 61.66 473 LEU A C 1
ATOM 3535 O O . LEU A 1 473 ? 30.976 -2.150 16.604 1.00 61.66 473 LEU A O 1
ATOM 3539 N N . VAL A 1 474 ? 32.816 -0.991 17.154 1.00 68.75 474 VAL A N 1
ATOM 3540 C CA . VAL A 1 474 ? 33.755 -1.989 16.638 1.00 68.75 474 VAL A CA 1
ATOM 3541 C C . VAL A 1 474 ? 33.761 -3.165 17.621 1.00 68.75 474 VAL A C 1
ATOM 3543 O O . VAL A 1 474 ? 33.803 -2.929 18.830 1.00 68.75 474 VAL A O 1
ATOM 3546 N N . PRO A 1 475 ? 33.731 -4.433 17.166 1.00 68.19 475 PRO A N 1
ATOM 3547 C CA . PRO A 1 475 ? 33.713 -5.608 18.042 1.00 68.19 475 PRO A CA 1
ATOM 3548 C C . PRO A 1 475 ? 35.070 -5.846 18.744 1.00 68.19 475 PRO A C 1
ATOM 3550 O O . PRO A 1 475 ? 35.660 -6.920 18.654 1.00 68.19 475 PRO A O 1
ATOM 3553 N N . ILE A 1 476 ? 35.559 -4.850 19.490 1.00 75.06 476 ILE A N 1
ATOM 3554 C CA . ILE A 1 476 ? 36.864 -4.793 20.170 1.00 75.06 476 ILE A CA 1
ATOM 3555 C C . ILE A 1 476 ? 37.010 -5.917 21.200 1.00 75.06 476 ILE A C 1
ATOM 3557 O O . ILE A 1 476 ? 38.116 -6.388 21.452 1.00 75.06 476 ILE A O 1
ATOM 3561 N N . GLY A 1 477 ? 35.896 -6.422 21.745 1.00 71.31 477 GLY A N 1
ATOM 3562 C CA . GLY A 1 477 ? 35.900 -7.595 22.621 1.00 71.31 477 GLY A CA 1
ATOM 3563 C C . GLY A 1 477 ? 36.534 -8.837 21.980 1.00 71.31 477 GLY A C 1
ATOM 3564 O O . GLY A 1 477 ? 37.095 -9.655 22.699 1.00 71.31 477 GLY A O 1
ATOM 3565 N N . ARG A 1 478 ? 36.515 -8.948 20.641 1.00 71.81 478 ARG A N 1
ATOM 3566 C CA . ARG A 1 478 ? 37.147 -10.046 19.888 1.00 71.81 478 ARG A CA 1
ATOM 3567 C C . ARG A 1 478 ? 38.643 -9.846 19.630 1.00 71.81 478 ARG A C 1
ATOM 3569 O O . ARG A 1 478 ? 39.295 -10.775 19.176 1.00 71.81 478 ARG A O 1
ATOM 3576 N N . LEU A 1 479 ? 39.181 -8.656 19.906 1.00 77.56 479 LEU A N 1
ATOM 3577 C CA . LEU A 1 479 ? 40.605 -8.341 19.737 1.00 77.56 479 LEU A CA 1
ATOM 3578 C C . LEU A 1 479 ? 41.426 -8.641 20.999 1.00 77.56 479 LEU A C 1
ATOM 3580 O O . LEU A 1 479 ? 42.653 -8.603 20.963 1.00 77.56 479 LEU A O 1
ATOM 3584 N N . ARG A 1 480 ? 40.775 -8.936 22.133 1.00 78.69 480 ARG A N 1
ATOM 3585 C CA . ARG A 1 480 ? 41.473 -9.289 23.375 1.00 78.69 480 ARG A CA 1
ATOM 3586 C C . ARG A 1 480 ? 42.127 -10.662 23.241 1.00 78.69 480 ARG A C 1
ATOM 3588 O O . ARG A 1 480 ? 41.441 -11.644 22.985 1.00 78.69 480 ARG A O 1
ATOM 3595 N N . GLY A 1 481 ? 43.440 -10.718 23.455 1.00 79.50 481 GLY A N 1
ATOM 3596 C CA . GLY A 1 481 ? 44.218 -11.955 23.344 1.00 79.50 481 GLY A CA 1
ATOM 3597 C C . GLY A 1 481 ? 44.499 -12.397 21.906 1.00 79.50 481 GLY A C 1
ATOM 3598 O O . GLY A 1 481 ? 45.085 -13.456 21.714 1.00 79.50 481 GLY A O 1
ATOM 3599 N N . ALA A 1 482 ? 44.104 -11.599 20.908 1.00 78.06 482 ALA A N 1
ATOM 3600 C CA . ALA A 1 482 ? 44.629 -11.741 19.560 1.00 78.06 482 ALA A CA 1
ATOM 3601 C C . ALA A 1 482 ? 46.135 -11.413 19.571 1.00 78.06 482 ALA A C 1
ATOM 3603 O O . ALA A 1 482 ? 46.559 -10.613 20.405 1.00 78.06 482 ALA A O 1
ATOM 3604 N N . GLY A 1 483 ? 46.919 -12.055 18.697 1.00 82.69 483 GLY A N 1
ATOM 3605 C CA . GLY A 1 483 ? 48.378 -11.916 18.621 1.00 82.69 483 GLY A CA 1
ATOM 3606 C C . GLY A 1 483 ? 48.853 -10.511 18.220 1.00 82.69 483 GLY A C 1
ATOM 3607 O O . GLY A 1 483 ? 48.431 -9.499 18.772 1.00 82.69 483 GLY A O 1
ATOM 3608 N N . HIS A 1 484 ? 49.756 -10.411 17.250 1.00 89.38 484 HIS A N 1
ATOM 3609 C CA . HIS A 1 484 ? 50.289 -9.116 16.821 1.00 89.38 484 HIS A CA 1
ATOM 3610 C C . HIS A 1 484 ? 49.211 -8.301 16.083 1.00 89.38 484 HIS A C 1
ATOM 3612 O O . HIS A 1 484 ? 48.745 -8.699 15.012 1.00 89.38 484 HIS A O 1
ATOM 3618 N N . ILE A 1 485 ? 48.850 -7.125 16.613 1.00 92.44 485 ILE A N 1
ATOM 3619 C CA . ILE A 1 485 ? 47.866 -6.212 16.006 1.00 92.44 485 ILE A CA 1
ATOM 3620 C C . ILE A 1 485 ? 48.573 -4.990 15.410 1.00 92.44 485 ILE A C 1
ATOM 3622 O O . ILE A 1 485 ? 49.208 -4.217 16.129 1.00 92.44 485 ILE A O 1
ATOM 3626 N N . ALA A 1 486 ? 48.402 -4.778 14.105 1.00 95.50 486 ALA A N 1
ATOM 3627 C CA . ALA A 1 486 ? 48.817 -3.568 13.396 1.00 95.50 486 ALA A CA 1
ATOM 3628 C C . ALA A 1 486 ? 47.594 -2.796 12.885 1.00 95.50 486 ALA A C 1
ATOM 3630 O O . ALA A 1 486 ? 46.643 -3.403 12.391 1.00 95.50 486 ALA A O 1
ATOM 3631 N N . ILE A 1 487 ? 47.613 -1.467 12.988 1.00 95.00 487 ILE A N 1
ATOM 3632 C CA . ILE A 1 487 ? 46.509 -0.603 12.556 1.00 95.00 487 ILE A CA 1
ATOM 3633 C C . ILE A 1 487 ? 47.015 0.439 11.569 1.00 95.00 487 ILE A C 1
ATOM 3635 O O . ILE A 1 487 ? 47.890 1.239 11.890 1.00 95.00 487 ILE A O 1
ATOM 3639 N N . GLU A 1 488 ? 46.390 0.473 10.400 1.00 97.31 488 GLU A N 1
ATOM 3640 C CA . GLU A 1 488 ? 46.567 1.520 9.403 1.00 97.31 488 GLU A CA 1
ATOM 3641 C C . GLU A 1 488 ? 45.329 2.411 9.361 1.00 97.31 488 GLU A C 1
ATOM 3643 O O . GLU A 1 488 ? 44.228 1.915 9.136 1.00 97.31 488 GLU A O 1
ATOM 3648 N N . ILE A 1 489 ? 45.484 3.721 9.554 1.00 95.94 489 ILE A N 1
ATOM 3649 C CA . ILE A 1 489 ? 44.396 4.688 9.372 1.00 95.94 489 ILE A CA 1
ATOM 3650 C C . ILE A 1 489 ? 44.635 5.479 8.092 1.00 95.94 489 ILE A C 1
ATOM 3652 O O . ILE A 1 489 ? 45.677 6.111 7.943 1.00 95.94 489 ILE A O 1
ATOM 3656 N N . SER A 1 490 ? 43.650 5.501 7.198 1.00 96.25 490 SER A N 1
ATOM 3657 C CA . SER A 1 490 ? 43.674 6.295 5.968 1.00 96.25 490 SER A CA 1
ATOM 3658 C C . SER A 1 490 ? 42.561 7.345 5.937 1.00 96.25 490 SER A C 1
ATOM 3660 O O . SER A 1 490 ? 41.466 7.088 6.433 1.00 96.25 490 SER A O 1
ATOM 3662 N N . GLY A 1 491 ? 42.827 8.541 5.396 1.00 95.19 491 GLY A N 1
ATOM 3663 C CA . GLY A 1 491 ? 41.863 9.660 5.366 1.00 95.19 491 GLY A CA 1
ATOM 3664 C C . GLY A 1 491 ? 42.509 11.039 5.136 1.00 95.19 491 GLY A C 1
ATOM 3665 O O . GLY A 1 491 ? 43.699 11.084 4.808 1.00 95.19 491 GLY A O 1
ATOM 3666 N N . PRO A 1 492 ? 41.768 12.155 5.308 1.00 94.38 492 PRO A N 1
ATOM 3667 C CA . PRO A 1 492 ? 42.308 13.511 5.178 1.00 94.38 492 PRO A CA 1
ATOM 3668 C C . PRO A 1 492 ? 43.424 13.775 6.189 1.00 94.38 492 PRO A C 1
ATOM 3670 O O . PRO A 1 492 ? 43.282 13.458 7.373 1.00 94.38 492 PRO A O 1
ATOM 3673 N N . SER A 1 493 ? 44.534 14.370 5.743 1.00 95.12 493 SER A N 1
ATOM 3674 C CA . SER A 1 493 ? 45.744 14.547 6.562 1.00 95.12 493 SER A CA 1
ATOM 3675 C C . SER A 1 493 ? 45.508 15.323 7.861 1.00 95.12 493 SER A C 1
ATOM 3677 O O . SER A 1 493 ? 46.148 15.041 8.870 1.00 95.12 493 SER A O 1
ATOM 3679 N N . ASP A 1 494 ? 44.581 16.279 7.849 1.00 92.81 494 ASP A N 1
ATOM 3680 C CA . ASP A 1 494 ? 44.204 17.111 8.993 1.00 92.81 494 ASP A CA 1
ATOM 3681 C C . ASP A 1 494 ? 43.354 16.365 10.039 1.00 92.81 494 ASP A C 1
ATOM 3683 O O . ASP A 1 494 ? 43.313 16.770 11.200 1.00 92.81 494 ASP A O 1
ATOM 3687 N N . ALA A 1 495 ? 42.720 15.248 9.669 1.00 90.62 495 ALA A N 1
ATOM 3688 C CA . ALA A 1 495 ? 41.867 14.465 10.562 1.00 90.62 495 ALA A CA 1
ATOM 3689 C C . ALA A 1 495 ? 42.567 13.235 11.174 1.00 90.62 495 ALA A C 1
ATOM 3691 O O . ALA A 1 495 ? 42.162 12.764 12.242 1.00 90.62 495 ALA A O 1
ATOM 3692 N N . LEU A 1 496 ? 43.632 12.720 10.547 1.00 92.69 496 LEU A N 1
ATOM 3693 C CA . LEU A 1 496 ? 44.270 11.449 10.928 1.00 92.69 496 LEU A CA 1
ATOM 3694 C C . LEU A 1 496 ? 44.734 11.396 12.392 1.00 92.69 496 LEU A C 1
ATOM 3696 O O . LEU A 1 496 ? 44.445 10.424 13.088 1.00 92.69 496 LEU A O 1
ATOM 3700 N N . ALA A 1 497 ? 45.386 12.450 12.893 1.00 91.81 497 ALA A N 1
ATOM 3701 C CA . ALA A 1 497 ? 45.892 12.484 14.270 1.00 91.81 497 ALA A CA 1
ATOM 3702 C C . ALA A 1 497 ? 44.761 12.431 15.317 1.00 91.81 497 ALA A C 1
ATOM 3704 O O . ALA A 1 497 ? 44.870 11.766 16.352 1.00 91.81 497 ALA A O 1
ATOM 3705 N N . THR A 1 498 ? 43.634 13.096 15.037 1.00 90.94 498 THR A N 1
ATOM 3706 C CA . THR A 1 498 ? 42.460 13.066 15.921 1.00 90.94 498 THR A CA 1
ATOM 3707 C C . THR A 1 498 ? 41.856 11.666 15.975 1.00 90.94 498 THR A C 1
ATOM 3709 O O . THR A 1 498 ? 41.589 11.162 17.065 1.00 90.94 498 THR A O 1
ATOM 3712 N N . PHE A 1 499 ? 41.703 10.997 14.833 1.00 90.44 499 PHE A N 1
ATOM 3713 C CA . PHE A 1 499 ? 41.130 9.650 14.797 1.00 90.44 499 PHE A CA 1
ATOM 3714 C C . PHE A 1 499 ? 42.072 8.585 15.370 1.00 90.44 499 PHE A C 1
ATOM 3716 O O . PHE A 1 499 ? 41.610 7.687 16.074 1.00 90.44 499 PHE A O 1
ATOM 3723 N N . GLN A 1 500 ? 43.387 8.724 15.174 1.00 95.12 500 GLN A N 1
ATOM 3724 C CA . GLN A 1 500 ? 44.377 7.858 15.816 1.00 95.12 500 GLN A CA 1
ATOM 3725 C C . GLN A 1 500 ? 44.298 7.945 17.342 1.00 95.12 500 GLN A C 1
ATOM 3727 O O . GLN A 1 500 ? 44.197 6.915 18.004 1.00 95.12 500 GLN A O 1
ATOM 3732 N N . SER A 1 501 ? 44.295 9.157 17.908 1.00 91.44 501 SER A N 1
ATOM 3733 C CA . SER A 1 501 ? 44.242 9.332 19.368 1.00 91.44 501 SER A CA 1
ATOM 3734 C C . SER A 1 501 ? 42.956 8.763 19.983 1.00 91.44 501 SER A C 1
ATOM 3736 O O . SER A 1 501 ? 43.000 8.127 21.036 1.00 91.44 501 SER A O 1
ATOM 3738 N N . GLN A 1 502 ? 41.815 8.917 19.305 1.00 89.81 502 GLN A N 1
ATOM 3739 C CA . GLN A 1 502 ? 40.531 8.370 19.753 1.00 89.81 502 GLN A CA 1
ATOM 3740 C C . GLN A 1 502 ? 40.495 6.842 19.701 1.00 89.81 502 GLN A C 1
ATOM 3742 O O . GLN A 1 502 ? 40.047 6.199 20.658 1.00 89.81 502 GLN A O 1
ATOM 3747 N N . LEU A 1 503 ? 40.977 6.255 18.602 1.00 90.19 503 LEU A N 1
ATOM 3748 C CA . LEU A 1 503 ? 41.031 4.806 18.454 1.00 90.19 503 LEU A CA 1
ATOM 3749 C C . LEU A 1 503 ? 42.004 4.199 19.471 1.00 90.19 503 LEU A C 1
ATOM 3751 O O . LEU A 1 503 ? 41.633 3.260 20.174 1.00 90.19 503 LEU A O 1
ATOM 3755 N N . ALA A 1 504 ? 43.187 4.796 19.641 1.00 92.25 504 ALA A N 1
ATOM 3756 C CA . ALA A 1 504 ? 44.163 4.390 20.649 1.00 92.25 504 ALA A CA 1
ATOM 3757 C C . ALA A 1 504 ? 43.565 4.427 22.064 1.00 92.25 504 ALA A C 1
ATOM 3759 O O . ALA A 1 504 ? 43.616 3.429 22.777 1.00 92.25 504 ALA A O 1
ATOM 3760 N N . ALA A 1 505 ? 42.893 5.521 22.441 1.00 89.56 505 ALA A N 1
ATOM 3761 C CA . ALA A 1 505 ? 42.251 5.647 23.750 1.00 89.56 505 ALA A CA 1
ATOM 3762 C C . ALA A 1 505 ? 41.105 4.644 23.977 1.00 89.56 505 ALA A C 1
ATOM 3764 O O . ALA A 1 505 ? 40.728 4.379 25.121 1.00 89.56 505 ALA A O 1
ATOM 3765 N N . THR A 1 506 ? 40.494 4.126 22.910 1.00 88.88 506 THR A N 1
ATOM 3766 C CA . THR A 1 506 ? 39.414 3.130 22.997 1.00 88.88 506 THR A CA 1
ATOM 3767 C C . THR A 1 506 ? 39.975 1.713 23.121 1.00 88.88 506 THR A C 1
ATOM 3769 O O . THR A 1 506 ? 39.474 0.918 23.922 1.00 88.88 506 THR A O 1
ATOM 3772 N N . LEU A 1 507 ? 41.036 1.412 22.371 1.00 88.69 507 LEU A N 1
ATOM 3773 C CA . LEU A 1 507 ? 41.737 0.128 22.416 1.00 88.69 507 LEU A CA 1
ATOM 3774 C C . LEU A 1 507 ? 42.472 -0.071 23.746 1.00 88.69 507 LEU A C 1
ATOM 3776 O O . LEU A 1 507 ? 42.340 -1.136 24.349 1.00 88.69 507 LEU A O 1
ATOM 3780 N N . ASP A 1 508 ? 43.128 0.973 24.256 1.00 89.44 508 ASP A N 1
ATOM 3781 C CA . ASP A 1 508 ? 43.831 0.955 25.544 1.00 89.44 508 ASP A CA 1
ATOM 3782 C C . ASP A 1 508 ? 42.868 0.693 26.714 1.00 89.44 508 ASP A C 1
ATOM 3784 O O . ASP A 1 508 ? 43.037 -0.256 27.479 1.00 89.44 508 ASP A O 1
ATOM 3788 N N . ARG A 1 509 ? 41.738 1.418 26.762 1.00 87.06 509 ARG A N 1
ATOM 3789 C CA . ARG A 1 509 ? 40.651 1.157 27.731 1.00 87.06 509 ARG A CA 1
ATOM 3790 C C . ARG A 1 509 ? 40.078 -0.258 27.643 1.00 87.06 509 ARG A C 1
ATOM 3792 O O . ARG A 1 509 ? 39.479 -0.737 28.603 1.00 87.06 509 ARG A O 1
ATOM 3799 N N . SER A 1 510 ? 40.234 -0.913 26.497 1.00 84.12 510 SER A N 1
ATOM 3800 C CA . SER A 1 510 ? 39.759 -2.274 26.262 1.00 84.12 510 SER A CA 1
ATOM 3801 C C . SER A 1 510 ? 40.829 -3.342 26.508 1.00 84.12 510 SER A C 1
ATOM 3803 O O . SER A 1 510 ? 40.513 -4.521 26.343 1.00 84.12 510 SER A O 1
ATOM 3805 N N . GLY A 1 511 ? 42.047 -2.959 26.909 1.00 87.88 511 GLY A N 1
ATOM 3806 C CA . GLY A 1 511 ? 43.170 -3.866 27.161 1.00 87.88 511 GLY A CA 1
ATOM 3807 C C . GLY A 1 511 ? 43.785 -4.472 25.895 1.00 87.88 511 GLY A C 1
ATOM 3808 O O . GLY A 1 511 ? 44.381 -5.544 25.967 1.00 87.88 511 GLY A O 1
ATOM 3809 N N . VAL A 1 512 ? 43.605 -3.840 24.732 1.00 89.00 512 VAL A N 1
ATOM 3810 C CA . VAL A 1 512 ? 44.151 -4.311 23.451 1.00 89.00 512 VAL A CA 1
ATOM 3811 C C . VAL A 1 512 ? 45.493 -3.627 23.194 1.00 89.00 512 VAL A C 1
ATOM 3813 O O . VAL A 1 512 ? 45.551 -2.404 23.076 1.00 89.00 512 VAL A O 1
ATOM 3816 N N . ARG A 1 513 ? 46.572 -4.411 23.083 1.00 90.31 513 ARG A N 1
ATOM 3817 C CA . ARG A 1 513 ? 47.910 -3.898 22.764 1.00 90.31 513 ARG A CA 1
ATOM 3818 C C . ARG A 1 513 ? 48.080 -3.803 21.247 1.00 90.31 513 ARG A C 1
ATOM 3820 O O . ARG A 1 513 ? 47.985 -4.808 20.555 1.00 90.31 513 ARG A O 1
ATOM 3827 N N . VAL A 1 514 ? 48.335 -2.599 20.741 1.00 91.88 514 VAL A N 1
ATOM 3828 C CA . VAL A 1 514 ? 48.648 -2.361 19.322 1.00 91.88 514 VAL A CA 1
ATOM 3829 C C . VAL A 1 514 ? 50.160 -2.266 19.167 1.00 91.88 514 VAL A C 1
ATOM 3831 O O . VAL A 1 514 ? 50.795 -1.469 19.857 1.00 91.88 514 VAL A O 1
ATOM 3834 N N . GLU A 1 515 ? 50.734 -3.073 18.279 1.00 92.88 515 GLU A N 1
ATOM 3835 C CA . GLU A 1 515 ? 52.187 -3.169 18.085 1.00 92.88 515 GLU A CA 1
ATOM 3836 C C . GLU A 1 515 ? 52.692 -2.269 16.950 1.00 92.88 515 GLU A C 1
ATOM 3838 O O . GLU A 1 515 ? 53.845 -1.844 16.967 1.00 92.88 515 GLU A O 1
ATOM 3843 N N . GLY A 1 516 ? 51.816 -1.893 16.010 1.00 93.94 516 GLY A N 1
ATOM 3844 C CA . GLY A 1 516 ? 52.156 -0.994 14.907 1.00 93.94 516 GLY A CA 1
ATOM 3845 C C . GLY A 1 516 ? 51.025 -0.041 14.534 1.00 93.94 516 GLY A C 1
ATOM 3846 O O . GLY A 1 516 ? 49.864 -0.444 14.459 1.00 93.94 516 GLY A O 1
ATOM 3847 N N . TRP A 1 517 ? 51.384 1.214 14.261 1.00 96.75 517 TRP A N 1
ATOM 3848 C CA . TRP A 1 517 ? 50.489 2.233 13.715 1.00 96.75 517 TRP A CA 1
ATOM 3849 C C . TRP A 1 517 ? 51.049 2.766 12.399 1.00 96.75 517 TRP A C 1
ATOM 3851 O O . TRP A 1 517 ? 52.216 3.152 12.339 1.00 96.75 517 TRP A O 1
ATOM 3861 N N . SER A 1 518 ? 50.208 2.860 11.375 1.00 97.12 518 SER A N 1
ATOM 3862 C CA . SER A 1 518 ? 50.498 3.602 10.149 1.00 97.12 518 SER A CA 1
ATOM 3863 C C . SER A 1 518 ? 49.376 4.596 9.848 1.00 97.12 518 SER A C 1
ATOM 3865 O O . SER A 1 518 ? 48.201 4.346 10.116 1.00 97.12 518 SER A O 1
ATOM 3867 N N . LEU A 1 519 ? 49.751 5.763 9.325 1.00 97.38 519 LEU A N 1
ATOM 3868 C CA . LEU A 1 519 ? 48.830 6.811 8.896 1.00 97.38 519 LEU A CA 1
ATOM 3869 C C . LEU A 1 519 ? 49.045 7.072 7.407 1.00 97.38 519 LEU A C 1
ATOM 3871 O O . LEU A 1 519 ? 50.162 7.369 6.989 1.00 97.38 519 LEU A O 1
ATOM 3875 N N . VAL A 1 520 ? 47.980 6.989 6.618 1.00 97.25 520 VAL A N 1
ATOM 3876 C CA . VAL A 1 520 ? 48.021 7.148 5.163 1.00 97.25 520 VAL A CA 1
ATOM 3877 C C . VAL A 1 520 ? 47.124 8.317 4.767 1.00 97.25 520 VAL A C 1
ATOM 3879 O O . VAL A 1 520 ? 45.897 8.217 4.745 1.00 97.25 520 VAL A O 1
ATOM 3882 N N . ALA A 1 521 ? 47.734 9.460 4.459 1.00 95.50 521 ALA A N 1
ATOM 3883 C CA . ALA A 1 521 ? 46.998 10.606 3.940 1.00 95.50 521 ALA A CA 1
ATOM 3884 C C . ALA A 1 521 ? 46.436 10.286 2.550 1.00 95.50 521 ALA A C 1
ATOM 3886 O O . ALA A 1 521 ? 47.161 9.849 1.658 1.00 95.50 521 ALA A O 1
ATOM 3887 N N . THR A 1 522 ? 45.140 10.513 2.364 1.00 94.19 522 THR A N 1
ATOM 3888 C CA . THR A 1 522 ? 44.450 10.309 1.086 1.00 94.19 522 THR A CA 1
ATOM 3889 C C . THR A 1 522 ? 43.575 11.519 0.766 1.00 94.19 522 THR A C 1
ATOM 3891 O O . THR A 1 522 ? 43.208 12.280 1.658 1.00 94.19 522 THR A O 1
ATOM 3894 N N . GLY A 1 523 ? 43.202 11.688 -0.506 1.00 88.56 523 GLY A N 1
ATOM 3895 C CA . GLY A 1 523 ? 42.210 12.692 -0.918 1.00 88.56 523 GLY A CA 1
ATOM 3896 C C . GLY A 1 523 ? 40.757 12.322 -0.576 1.00 88.56 523 GLY A C 1
ATOM 3897 O O . GLY A 1 523 ? 39.840 13.025 -0.988 1.00 88.56 523 GLY A O 1
ATOM 3898 N N . SER A 1 524 ? 40.528 11.207 0.128 1.00 87.50 524 SER A N 1
ATOM 3899 C CA . SER A 1 524 ? 39.196 10.738 0.527 1.00 87.50 524 SER A CA 1
ATOM 3900 C C . SER A 1 524 ? 38.682 11.535 1.720 1.00 87.50 524 SER A C 1
ATOM 3902 O O . SER A 1 524 ? 39.405 11.694 2.692 1.00 87.50 524 SER A O 1
ATOM 3904 N N . THR A 1 525 ? 37.409 11.937 1.706 1.00 89.12 525 THR A N 1
ATOM 3905 C CA . THR A 1 525 ? 36.717 12.506 2.882 1.00 89.12 525 THR A CA 1
ATOM 3906 C C . THR A 1 525 ? 36.380 11.453 3.942 1.00 89.12 525 THR A C 1
ATOM 3908 O O . THR A 1 525 ? 36.071 11.792 5.083 1.00 89.12 525 THR A O 1
ATOM 3911 N N . ARG A 1 526 ? 36.436 10.161 3.596 1.00 90.38 526 ARG A N 1
ATOM 3912 C CA . ARG A 1 526 ? 36.201 9.040 4.518 1.00 90.38 526 ARG A CA 1
ATOM 3913 C C . ARG A 1 526 ? 37.487 8.656 5.236 1.00 90.38 526 ARG A C 1
ATOM 3915 O O . ARG A 1 526 ? 38.542 8.584 4.604 1.00 90.38 526 ARG A O 1
ATOM 3922 N N . ILE A 1 527 ? 37.366 8.344 6.523 1.00 92.25 527 ILE A N 1
ATOM 3923 C CA . ILE A 1 527 ? 38.461 7.872 7.370 1.00 92.25 527 ILE A CA 1
ATOM 3924 C C . ILE A 1 527 ? 38.249 6.389 7.651 1.00 92.25 527 ILE A C 1
ATOM 3926 O O . ILE A 1 527 ? 37.221 6.001 8.207 1.00 92.25 527 ILE A O 1
ATOM 3930 N N . ARG A 1 528 ? 39.214 5.553 7.271 1.00 94.50 528 ARG A N 1
ATOM 3931 C CA . ARG A 1 528 ? 39.161 4.094 7.433 1.00 94.50 528 ARG A CA 1
ATOM 3932 C C . ARG A 1 528 ? 40.291 3.618 8.330 1.00 94.50 528 ARG A C 1
ATOM 3934 O O . ARG A 1 528 ? 41.393 4.142 8.241 1.00 94.50 528 ARG A O 1
ATOM 3941 N N . ALA A 1 529 ? 40.026 2.608 9.148 1.00 94.38 529 ALA A N 1
ATOM 3942 C CA . ALA A 1 529 ? 41.032 1.838 9.861 1.00 94.38 529 ALA A CA 1
ATOM 3943 C C . ALA A 1 529 ? 41.082 0.416 9.309 1.00 94.38 529 ALA A C 1
ATOM 3945 O O . ALA A 1 529 ? 40.075 -0.291 9.313 1.00 94.38 529 ALA A O 1
ATOM 3946 N N . ARG A 1 530 ? 42.261 -0.013 8.874 1.00 94.50 530 ARG A N 1
ATOM 3947 C CA . ARG A 1 530 ? 42.571 -1.393 8.526 1.00 94.50 530 ARG A CA 1
ATOM 3948 C C . ARG A 1 530 ? 43.354 -2.013 9.675 1.00 94.50 530 ARG A C 1
ATOM 3950 O O . ARG A 1 530 ? 44.485 -1.626 9.950 1.00 94.50 530 ARG A O 1
ATOM 3957 N N . ILE A 1 531 ? 42.735 -2.967 10.353 1.00 93.56 531 ILE A N 1
ATOM 3958 C CA . ILE A 1 531 ? 43.290 -3.689 11.495 1.00 93.56 531 ILE A CA 1
ATOM 3959 C C . ILE A 1 531 ? 43.763 -5.049 10.988 1.00 93.56 531 ILE A C 1
ATOM 3961 O O . ILE A 1 531 ? 42.962 -5.836 10.489 1.00 93.56 531 ILE A O 1
ATOM 3965 N N . THR A 1 532 ? 45.056 -5.324 11.105 1.00 92.88 532 THR A N 1
ATOM 3966 C CA . THR A 1 532 ? 45.663 -6.602 10.723 1.00 92.88 532 THR A CA 1
ATOM 3967 C C . THR A 1 532 ? 46.057 -7.360 11.979 1.00 92.88 532 THR A C 1
ATOM 3969 O O . THR A 1 532 ? 46.796 -6.835 12.811 1.00 92.88 532 THR A O 1
ATOM 3972 N N . ILE A 1 533 ? 45.550 -8.581 12.108 1.00 91.88 533 ILE A N 1
ATOM 3973 C CA . ILE A 1 533 ? 45.793 -9.477 13.233 1.00 91.88 533 ILE A CA 1
ATOM 3974 C C . ILE A 1 533 ? 46.600 -10.666 12.723 1.00 91.88 533 ILE A C 1
ATOM 3976 O O . ILE A 1 533 ? 46.118 -11.436 11.888 1.00 91.88 533 ILE A O 1
ATOM 3980 N N . THR A 1 534 ? 47.800 -10.831 13.261 1.00 89.69 534 THR A N 1
ATOM 3981 C CA . THR A 1 534 ? 48.639 -12.006 13.021 1.00 89.69 534 THR A CA 1
ATOM 3982 C C . THR A 1 534 ? 48.588 -12.880 14.279 1.00 89.69 534 THR A C 1
ATOM 3984 O O . THR A 1 534 ? 49.024 -12.399 15.328 1.00 89.69 534 THR A O 1
ATOM 3987 N N . PRO A 1 535 ? 47.989 -14.088 14.219 1.00 80.75 535 PRO A N 1
ATOM 3988 C CA . PRO A 1 535 ? 47.803 -14.956 15.386 1.00 80.75 535 PRO A CA 1
ATOM 3989 C C . PRO A 1 535 ? 49.096 -15.388 16.071 1.00 80.75 535 PRO A C 1
ATOM 3991 O O . PRO A 1 535 ? 50.124 -15.520 15.367 1.00 80.75 535 PRO A O 1
#

Secondary structure (DSSP, 8-state):
-------------PPPPP----S--PPPSB-TTSPBTT--HHHHHTSPBPPTTT----TT----SBPP----S-EEEEEEEEEEEEEESSTTT-EEEEEEEEEEEEESSSSEEE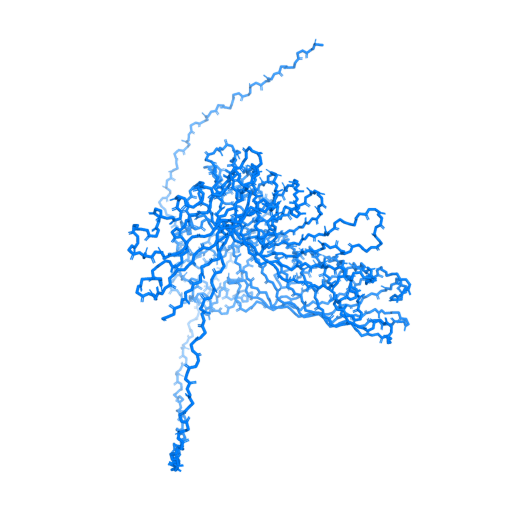EEEEEEEEEESSSGGGGGPEEEEEEEEEEEEEEEEETTTTEEEEEEEEEEEEE--TBTBSSEEEEEEEEEEEEEEEEETTEEEEEEEEEEEEEE-STT--EEEEEEEEEEEEES------TTS-TT-----EEEEEEEEEESSEEEEEEEEEESSSSEEEEEEEEEEEPPPPTT---TTTT-EEEEEEEEEEE---SSEEEEEEEEEEEEEEEETTEEEEEEEEEEEEEEEEEETTTEEEEEEEEEEEETTT--EEEEEEEEEEEE-----TT--S------PPPPPP----PPP---PPPPPPPPPPPPPPPPPP------PPPPP--------PPEEEEEEEEEEETTEEEE--GGGS-GGGGTT-SEEEEEEEE-TTTHHHHHHHHHHHHHHTTPPP-EEEEEE-S-SEEEEEEEEE-

pLDDT: mean 74.1, std 19.59, range [24.19, 98.5]

Foldseek 3Di:
DDDDDDDDDDDDDDDDDPPDDDPPPPDDCADPQRFGAPDFPVRQLVAAEDDVPRQPDDDVDDGRHGHDQDQPDKKKKKKKKWKKFWKDFPPLQTAIKIKIKIKMWIAPDPFKIKMWMKIWMFTDNYQLCSLVTWTKIWIKIKIKGWADSGVLQPWTKIWIWIKTKIPTDPSNPHIFIKIKIKIKTKTWHALDQFKIKIKIWMWMWMWTPDPRIMITTMTMIMTMMMGSGGNNDRNPDPSPPPPLWWWKKWKFADWQWTKIWIKIWGDPDLFKIKIWIWMWTFHDDDPPDPGRRQFTKIWIWIWMKGWQNDPQKTKIKTKIKGWMWGQHNRGIDIFIKIKIWTWIWGDDPAFKIKTKTKMWMATPVVRDTSIIDIMIIITGTHDPDPPPDVPDPPPDDDDDDDDPDDDDDDDDDDDDDDDDDDDDDDDDDDDDDDDDDDDDDDDDDDDDQDKDKDKDWQWFADVVDTDGDQCVVPPLVVQVPFAAKEKEKEAAPVCQVVSVVNNVVVNVVVVHDHPYYHYHYDPGRIIMMMIITDD